Protein AF-0000000067830168 (afdb_homodimer)

Structure (mmCIF, N/CA/C/O backbone):
data_AF-0000000067830168-model_v1
#
loop_
_entity.id
_entity.type
_entity.pdbx_description
1 polymer 'Class I SAM-dependent methyltransferase'
#
loop_
_atom_site.group_PDB
_atom_site.id
_atom_site.type_symbol
_atom_site.label_atom_id
_atom_site.label_alt_id
_atom_site.label_comp_id
_atom_site.label_asym_id
_atom_site.label_entity_id
_atom_site.label_seq_id
_atom_site.pdbx_PDB_ins_code
_atom_site.Cartn_x
_atom_site.Cartn_y
_atom_site.Cartn_z
_atom_site.occupancy
_atom_site.B_iso_or_equiv
_atom_site.auth_seq_id
_atom_site.auth_comp_id
_atom_site.auth_asym_id
_atom_site.auth_atom_id
_atom_site.pdbx_PDB_model_num
ATOM 1 N N . MET A 1 1 ? 14.57 -50.406 -5.262 1 26.69 1 MET A N 1
ATOM 2 C CA . MET A 1 1 ? 15.641 -49.656 -5.922 1 26.69 1 MET A CA 1
ATOM 3 C C . MET A 1 1 ? 15.281 -48.188 -6.043 1 26.69 1 MET A C 1
ATOM 5 O O . MET A 1 1 ? 14.312 -47.812 -6.707 1 26.69 1 MET A O 1
ATOM 9 N N . ALA A 1 2 ? 15.453 -47.469 -4.977 1 34.81 2 ALA A N 1
ATOM 10 C CA . ALA A 1 2 ? 15.133 -46.062 -4.98 1 34.81 2 ALA A CA 1
ATOM 11 C C . ALA A 1 2 ? 15.82 -45.344 -6.141 1 34.81 2 ALA A C 1
ATOM 13 O O . ALA A 1 2 ? 17.031 -45.469 -6.332 1 34.81 2 ALA A O 1
ATOM 14 N N . ALA A 1 3 ? 15.094 -45.125 -7.27 1 37.44 3 ALA A N 1
ATOM 15 C CA . ALA A 1 3 ? 15.641 -44.469 -8.453 1 37.44 3 ALA A CA 1
ATOM 16 C C . ALA A 1 3 ? 16.562 -43.312 -8.07 1 37.44 3 ALA A C 1
ATOM 18 O O . ALA A 1 3 ? 16.156 -42.406 -7.324 1 37.44 3 ALA A O 1
ATOM 19 N N . THR A 1 4 ? 17.812 -43.5 -7.938 1 34.81 4 THR A N 1
ATOM 20 C CA . THR A 1 4 ? 18.875 -42.531 -7.742 1 34.81 4 THR A CA 1
ATOM 21 C C . THR A 1 4 ? 18.719 -41.375 -8.711 1 34.81 4 THR A C 1
ATOM 23 O O . THR A 1 4 ? 18.828 -41.531 -9.922 1 34.81 4 THR A O 1
ATOM 26 N N . ILE A 1 5 ? 17.719 -40.469 -8.578 1 41.56 5 ILE A N 1
ATOM 27 C CA . ILE A 1 5 ? 17.656 -39.25 -9.398 1 41.56 5 ILE A CA 1
ATOM 28 C C . ILE A 1 5 ? 19.031 -38.625 -9.477 1 41.56 5 ILE A C 1
ATOM 30 O O . ILE A 1 5 ? 19.688 -38.406 -8.453 1 41.56 5 ILE A O 1
ATOM 34 N N . GLU A 1 6 ? 19.797 -38.906 -10.555 1 44.28 6 GLU A N 1
ATOM 35 C CA . GLU A 1 6 ? 21.109 -38.281 -10.703 1 44.28 6 GLU A CA 1
ATOM 36 C C . GLU A 1 6 ? 21.078 -36.781 -10.336 1 44.28 6 GLU A C 1
ATOM 38 O O . GLU A 1 6 ? 20.141 -36.062 -10.711 1 44.28 6 GLU A O 1
ATOM 43 N N . PRO A 1 7 ? 21.781 -36.344 -9.461 1 47.38 7 PRO A N 1
ATOM 44 C CA . PRO A 1 7 ? 22.016 -34.969 -9.094 1 47.38 7 PRO A CA 1
ATOM 45 C C . PRO A 1 7 ? 22.25 -34.062 -10.305 1 47.38 7 PRO A C 1
ATOM 47 O O . PRO A 1 7 ? 22.938 -34.469 -11.25 1 47.38 7 PRO A O 1
ATOM 50 N N . GLY A 1 8 ? 21.422 -33.125 -10.5 1 52.28 8 GLY A N 1
ATOM 51 C CA . GLY A 1 8 ? 21.688 -32.094 -11.516 1 52.28 8 GLY A CA 1
ATOM 52 C C . GLY A 1 8 ? 20.953 -32.344 -12.82 1 52.28 8 GLY A C 1
ATOM 53 O O . GLY A 1 8 ? 21.281 -31.75 -13.844 1 52.28 8 GLY A O 1
ATOM 54 N N . GLN A 1 9 ? 20.156 -33.375 -12.914 1 58.62 9 GLN A N 1
ATOM 55 C CA . GLN A 1 9 ? 19.562 -33.688 -14.203 1 58.62 9 GLN A CA 1
ATOM 56 C C . GLN A 1 9 ? 18.719 -32.531 -14.734 1 58.62 9 GLN A C 1
ATOM 58 O O . GLN A 1 9 ? 17.812 -32.062 -14.055 1 58.62 9 GLN A O 1
ATOM 63 N N . THR A 1 10 ? 19.219 -31.922 -15.828 1 70.69 10 THR A N 1
ATOM 64 C CA . THR A 1 10 ? 18.516 -30.891 -16.562 1 70.69 10 THR A CA 1
ATOM 65 C C . THR A 1 10 ? 17.266 -31.469 -17.234 1 70.69 10 THR A C 1
ATOM 67 O O . THR A 1 10 ? 17.312 -32.562 -17.797 1 70.69 10 THR A O 1
ATOM 70 N N . ILE A 1 11 ? 16.172 -31.031 -16.875 1 78.62 11 ILE A N 1
ATOM 71 C CA . ILE A 1 11 ? 14.891 -31.453 -17.422 1 78.62 11 ILE A CA 1
ATOM 72 C C . ILE A 1 11 ? 14.734 -30.906 -18.844 1 78.62 11 ILE A C 1
ATOM 74 O O . ILE A 1 11 ? 14.383 -31.656 -19.766 1 78.62 11 ILE A O 1
ATOM 78 N N . ALA A 1 12 ? 14.977 -29.703 -18.875 1 73.12 12 ALA A N 1
ATOM 79 C CA . ALA A 1 12 ? 14.859 -28.953 -20.125 1 73.12 12 ALA A CA 1
ATOM 80 C C . ALA A 1 12 ? 15.922 -27.859 -20.188 1 73.12 12 ALA A C 1
ATOM 82 O O . ALA A 1 12 ? 16.609 -27.594 -19.203 1 73.12 12 ALA A O 1
ATOM 83 N N . GLY A 1 13 ? 16.219 -27.5 -21.391 1 80.94 13 GLY A N 1
ATOM 84 C CA . GLY A 1 13 ? 17.062 -26.328 -21.516 1 80.94 13 GLY A CA 1
ATOM 85 C C . GLY A 1 13 ? 16.5 -25.109 -20.797 1 80.94 13 GLY A C 1
ATOM 86 O O . GLY A 1 13 ? 15.336 -25.109 -20.391 1 80.94 13 GLY A O 1
ATOM 87 N N . GLU A 1 14 ? 17.297 -24.203 -20.5 1 90.38 14 GLU A N 1
ATOM 88 C CA . GLU A 1 14 ? 16.859 -22.953 -19.891 1 90.38 14 GLU A CA 1
ATOM 89 C C . GLU A 1 14 ? 15.797 -22.266 -20.734 1 90.38 14 GLU A C 1
ATOM 91 O O . GLU A 1 14 ? 15.789 -22.391 -21.969 1 90.38 14 GLU A O 1
ATOM 96 N N . HIS A 1 15 ? 14.812 -21.703 -20.047 1 94.69 15 HIS A N 1
ATOM 97 C CA . HIS A 1 15 ? 13.836 -20.875 -20.75 1 94.69 15 HIS A CA 1
ATOM 98 C C . HIS A 1 15 ? 14.492 -19.641 -21.375 1 94.69 15 HIS A C 1
ATOM 100 O O . HIS A 1 15 ? 15.195 -18.891 -20.688 1 94.69 15 HIS A O 1
ATOM 106 N N . GLN A 1 16 ? 14.266 -19.422 -22.641 1 93.19 16 GLN A N 1
ATOM 107 C CA . GLN A 1 16 ? 14.992 -18.391 -23.375 1 93.19 16 GLN A CA 1
ATOM 108 C C . GLN A 1 16 ? 14.086 -17.188 -23.672 1 93.19 16 GLN A C 1
ATOM 110 O O . GLN A 1 16 ? 14.508 -16.25 -24.359 1 93.19 16 GLN A O 1
ATOM 115 N N . GLY A 1 17 ? 12.883 -17.234 -23.234 1 97.31 17 GLY A N 1
ATOM 116 C CA . GLY A 1 17 ? 11.977 -16.125 -23.438 1 97.31 17 GLY A CA 1
ATOM 117 C C . GLY A 1 17 ? 12.312 -14.906 -22.594 1 97.31 17 GLY A C 1
ATOM 118 O O . GLY A 1 17 ? 13.336 -14.883 -21.906 1 97.31 17 GLY A O 1
ATOM 119 N N . GLU A 1 18 ? 11.484 -13.914 -22.766 1 98 18 GLU A N 1
ATOM 120 C CA . GLU A 1 18 ? 11.633 -12.695 -21.984 1 98 18 GLU A CA 1
ATOM 121 C C . GLU A 1 18 ? 11.5 -12.977 -20.484 1 98 18 GLU A C 1
ATOM 123 O O . GLU A 1 18 ? 10.812 -13.914 -20.094 1 98 18 GLU A O 1
ATOM 128 N N . TYR A 1 19 ? 12.18 -12.141 -19.703 1 98.31 19 TYR A N 1
ATOM 129 C CA . TYR A 1 19 ? 12.031 -12.211 -18.25 1 98.31 19 TYR A CA 1
ATOM 130 C C . TYR A 1 19 ? 10.57 -12.109 -17.844 1 98.31 19 TYR A C 1
ATOM 132 O O . TYR A 1 19 ? 9.82 -11.297 -18.391 1 98.31 19 TYR A O 1
ATOM 140 N N . TYR A 1 20 ? 10.117 -12.938 -16.922 1 98.44 20 TYR A N 1
ATOM 141 C CA . TYR A 1 20 ? 8.703 -13.047 -16.578 1 98.44 20 TYR A CA 1
ATOM 142 C C . TYR A 1 20 ? 8.148 -11.711 -16.109 1 98.44 20 TYR A C 1
ATOM 144 O O . TYR A 1 20 ? 6.992 -11.375 -16.375 1 98.44 20 TYR A O 1
ATOM 152 N N . GLY A 1 21 ? 8.969 -10.906 -15.406 1 98.5 21 GLY A N 1
ATOM 153 C CA . GLY A 1 21 ? 8.523 -9.594 -14.984 1 98.5 21 GLY A CA 1
ATOM 154 C C . GLY A 1 21 ? 8.18 -8.672 -16.141 1 98.5 21 GLY A C 1
ATOM 155 O O . GLY A 1 21 ? 7.207 -7.922 -16.078 1 98.5 21 GLY A O 1
ATOM 156 N N . THR A 1 22 ? 8.977 -8.758 -17.141 1 98.44 22 THR A N 1
ATOM 157 C CA . THR A 1 22 ? 8.734 -7.977 -18.359 1 98.44 22 THR A CA 1
ATOM 158 C C . THR A 1 22 ? 7.453 -8.43 -19.047 1 98.44 22 THR A C 1
ATOM 160 O O . THR A 1 22 ? 6.676 -7.609 -19.531 1 98.44 22 THR A O 1
ATOM 163 N N . VAL A 1 23 ? 7.27 -9.727 -19.062 1 98.56 23 VAL A N 1
ATOM 164 C CA . VAL A 1 23 ? 6.066 -10.289 -19.672 1 98.56 23 VAL A CA 1
ATOM 165 C C . VAL A 1 23 ? 4.828 -9.773 -18.938 1 98.56 23 VAL A C 1
ATOM 167 O O . VAL A 1 23 ? 3.875 -9.312 -19.562 1 98.56 23 VAL A O 1
ATOM 170 N N . LEU A 1 24 ? 4.863 -9.773 -17.672 1 98.75 24 LEU A N 1
ATOM 171 C CA . LEU A 1 24 ? 3.736 -9.32 -16.859 1 98.75 24 LEU A CA 1
ATOM 172 C C . LEU A 1 24 ? 3.488 -7.832 -17.062 1 98.75 24 LEU A C 1
ATOM 174 O O . LEU A 1 24 ? 2.34 -7.398 -17.188 1 98.75 24 LEU A O 1
ATOM 178 N N . ALA A 1 25 ? 4.547 -7.078 -17.062 1 98.62 25 ALA A N 1
ATOM 179 C CA . ALA A 1 25 ? 4.422 -5.637 -17.266 1 98.62 25 ALA A CA 1
ATOM 180 C C . ALA A 1 25 ? 3.781 -5.332 -18.609 1 98.62 25 ALA A C 1
ATOM 182 O O . ALA A 1 25 ? 2.889 -4.484 -18.703 1 98.62 25 ALA A O 1
ATOM 183 N N . ARG A 1 26 ? 4.184 -6.027 -19.609 1 97.88 26 ARG A N 1
ATOM 184 C CA . ARG A 1 26 ? 3.633 -5.824 -20.953 1 97.88 26 ARG A CA 1
ATOM 185 C C . ARG A 1 26 ? 2.164 -6.23 -21 1 97.88 26 ARG A C 1
ATOM 187 O O . ARG A 1 26 ? 1.343 -5.535 -21.609 1 97.88 26 ARG A O 1
ATOM 194 N N . LEU A 1 27 ? 1.865 -7.344 -20.438 1 97.75 27 LEU A N 1
ATOM 195 C CA . LEU A 1 27 ? 0.478 -7.793 -20.391 1 97.75 27 LEU A CA 1
ATOM 196 C C . LEU A 1 27 ? -0.412 -6.746 -19.734 1 97.75 27 LEU A C 1
ATOM 198 O O . LEU A 1 27 ? -1.503 -6.453 -20.219 1 97.75 27 LEU A O 1
ATOM 202 N N . SER A 1 28 ? 0.04 -6.176 -18.625 1 98.25 28 SER A N 1
ATOM 203 C CA . SER A 1 28 ? -0.755 -5.207 -17.875 1 98.25 28 SER A CA 1
ATOM 204 C C . SER A 1 28 ? -1.001 -3.941 -18.688 1 98.25 28 SER A C 1
ATOM 206 O O . SER A 1 28 ? -2.117 -3.418 -18.719 1 98.25 28 SER A O 1
ATOM 208 N N . ARG A 1 29 ? -0.02 -3.461 -19.391 1 97.12 29 ARG A N 1
ATOM 209 C CA . ARG A 1 29 ? -0.137 -2.254 -20.203 1 97.12 29 ARG A CA 1
ATOM 210 C C . ARG A 1 29 ? -1 -2.502 -21.422 1 97.12 29 ARG A C 1
ATOM 212 O O . ARG A 1 29 ? -1.895 -1.71 -21.734 1 97.12 29 ARG A O 1
ATOM 219 N N . ASN A 1 30 ? -0.694 -3.629 -22.109 1 96 30 ASN A N 1
ATOM 220 C CA . ASN A 1 30 ? -1.391 -3.939 -23.359 1 96 30 ASN A CA 1
ATOM 221 C C . ASN A 1 30 ? -2.891 -4.117 -23.125 1 96 30 ASN A C 1
ATOM 223 O O . ASN A 1 30 ? -3.699 -3.715 -23.969 1 96 30 ASN A O 1
ATOM 227 N N . ALA A 1 31 ? -3.25 -4.621 -22.031 1 96.31 31 ALA A N 1
ATOM 228 C CA . ALA A 1 31 ? -4.652 -4.953 -21.781 1 96.31 31 ALA A CA 1
ATOM 229 C C . ALA A 1 31 ? -5.359 -3.832 -21.016 1 96.31 31 ALA A C 1
ATOM 231 O O . ALA A 1 31 ? -6.555 -3.928 -20.734 1 96.31 31 ALA A O 1
ATOM 232 N N . ALA A 1 32 ? -4.645 -2.814 -20.625 1 95.75 32 ALA A N 1
ATOM 233 C CA . ALA A 1 32 ? -5.211 -1.719 -19.844 1 95.75 32 ALA A CA 1
ATOM 234 C C . ALA A 1 32 ? -5.906 -2.242 -18.594 1 95.75 32 ALA A C 1
ATOM 236 O O . ALA A 1 32 ? -7.082 -1.943 -18.359 1 95.75 32 ALA A O 1
ATOM 237 N N . VAL A 1 33 ? -5.152 -2.916 -17.812 1 97.75 33 VAL A N 1
ATOM 238 C CA . VAL A 1 33 ? -5.664 -3.605 -16.625 1 97.75 33 VAL A CA 1
ATOM 239 C C . VAL A 1 33 ? -6.219 -2.586 -15.633 1 97.75 33 VAL A C 1
ATOM 241 O O . VAL A 1 33 ? -5.586 -1.561 -15.375 1 97.75 33 VAL A O 1
ATOM 244 N N . GLN A 1 34 ? -7.395 -2.877 -15.125 1 96.81 34 GLN A N 1
ATOM 245 C CA . GLN A 1 34 ? -7.988 -2.029 -14.094 1 96.81 34 GLN A CA 1
ATOM 246 C C . GLN A 1 34 ? -7.691 -2.568 -12.695 1 96.81 34 GLN A C 1
ATOM 248 O O . GLN A 1 34 ? -7.273 -1.817 -11.812 1 96.81 34 GLN A O 1
ATOM 253 N N . ARG A 1 35 ? -7.867 -3.801 -12.539 1 96.94 35 ARG A N 1
ATOM 254 C CA . ARG A 1 35 ? -7.645 -4.438 -11.25 1 96.94 35 ARG A CA 1
ATOM 255 C C . ARG A 1 35 ? -6.68 -5.609 -11.367 1 96.94 35 ARG A C 1
ATOM 257 O O . ARG A 1 35 ? -6.875 -6.5 -12.203 1 96.94 35 ARG A O 1
ATOM 264 N N . TYR A 1 36 ? -5.625 -5.574 -10.625 1 98.19 36 TYR A N 1
ATOM 265 C CA . TYR A 1 36 ? -4.555 -6.562 -10.625 1 98.19 36 TYR A CA 1
ATOM 266 C C . TYR A 1 36 ? -4.391 -7.188 -9.242 1 98.19 36 TYR A C 1
ATOM 268 O O . TYR A 1 36 ? -4.402 -6.48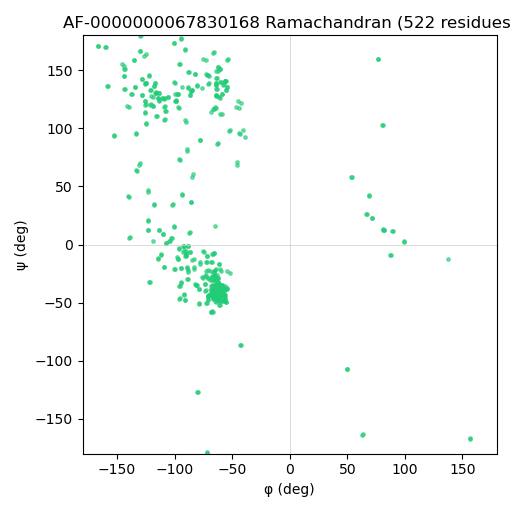4 -8.234 1 98.19 36 TYR A O 1
ATOM 276 N N . LEU A 1 37 ? -4.285 -8.523 -9.18 1 98.38 37 LEU A N 1
ATOM 277 C CA . LEU A 1 37 ? -4.031 -9.242 -7.934 1 98.38 37 LEU A CA 1
ATOM 278 C C . LEU A 1 37 ? -2.691 -9.969 -7.992 1 98.38 37 LEU A C 1
ATOM 280 O O . LEU A 1 37 ? -2.398 -10.664 -8.969 1 98.38 37 LEU A O 1
ATOM 284 N N . GLU A 1 38 ? -1.901 -9.773 -6.957 1 98.88 38 GLU A N 1
ATOM 285 C CA . GLU A 1 38 ? -0.651 -10.516 -6.828 1 98.88 38 GLU A CA 1
ATOM 286 C C . GLU A 1 38 ? -0.581 -11.25 -5.488 1 98.88 38 GLU A C 1
ATOM 288 O O . GLU A 1 38 ? -0.727 -10.641 -4.43 1 98.88 38 GLU A O 1
ATOM 293 N N . ILE A 1 39 ? -0.45 -12.555 -5.551 1 98.69 39 ILE A N 1
ATOM 294 C CA . ILE A 1 39 ? -0.183 -13.383 -4.375 1 98.69 39 ILE A CA 1
ATOM 295 C C . ILE A 1 39 ? 1.307 -13.711 -4.305 1 98.69 39 ILE A C 1
ATOM 297 O O . ILE A 1 39 ? 1.854 -14.344 -5.207 1 98.69 39 ILE A O 1
ATOM 301 N N . GLY A 1 40 ? 1.938 -13.375 -3.189 1 98.75 40 GLY A N 1
ATOM 302 C CA . GLY A 1 40 ? 3.389 -13.445 -3.119 1 98.75 40 GLY A CA 1
ATOM 303 C C . GLY A 1 40 ? 4.074 -12.242 -3.746 1 98.75 40 GLY A C 1
ATOM 304 O O . GLY A 1 40 ? 4.191 -12.156 -4.969 1 98.75 40 GLY A O 1
ATOM 305 N N . VAL A 1 41 ? 4.574 -11.297 -2.863 1 98.69 41 VAL A N 1
ATOM 306 C CA . VAL A 1 41 ? 5.055 -10.008 -3.357 1 98.69 41 VAL A CA 1
ATOM 307 C C . VAL A 1 41 ? 6.512 -9.812 -2.951 1 98.69 41 VAL A C 1
ATOM 309 O O . VAL A 1 41 ? 7.277 -9.156 -3.662 1 98.69 41 VAL A O 1
ATOM 312 N N . ALA A 1 42 ? 6.887 -10.336 -1.842 1 97.62 42 ALA A N 1
ATOM 313 C CA . ALA A 1 42 ? 8.234 -10.227 -1.295 1 97.62 42 ALA A CA 1
ATOM 314 C C . ALA A 1 42 ? 8.711 -8.773 -1.294 1 97.62 42 ALA A C 1
ATOM 316 O O . ALA A 1 42 ? 8.18 -7.941 -0.558 1 97.62 42 ALA A O 1
ATOM 317 N N . PHE A 1 43 ? 9.633 -8.367 -2.154 1 98.19 43 PHE A N 1
ATOM 318 C CA . PHE A 1 43 ? 10.281 -7.062 -2.133 1 98.19 43 PHE A CA 1
ATOM 319 C C . PHE A 1 43 ? 9.523 -6.074 -3.012 1 98.19 43 PHE A C 1
ATOM 321 O O . PHE A 1 43 ? 9.852 -4.883 -3.037 1 98.19 43 PHE A O 1
ATOM 328 N N . GLY A 1 44 ? 8.5 -6.445 -3.758 1 98.56 44 GLY A N 1
ATOM 329 C CA . GLY A 1 44 ? 7.648 -5.574 -4.551 1 98.56 44 GLY A CA 1
ATOM 330 C C . GLY A 1 44 ? 8.164 -5.352 -5.961 1 98.56 44 GLY A C 1
ATOM 331 O O . GLY A 1 44 ? 7.637 -4.512 -6.691 1 98.56 44 GLY A O 1
ATOM 332 N N . ASP A 1 45 ? 9.148 -6.113 -6.387 1 98.25 45 ASP A N 1
ATOM 333 C CA . ASP A 1 45 ? 9.797 -5.871 -7.672 1 98.25 45 ASP A CA 1
ATOM 334 C C . ASP A 1 45 ? 8.812 -6.062 -8.828 1 98.25 45 ASP A C 1
ATOM 336 O O . ASP A 1 45 ? 8.734 -5.227 -9.727 1 98.25 45 ASP A O 1
ATOM 340 N N . ILE A 1 46 ? 8.102 -7.18 -8.82 1 98.69 46 ILE A N 1
ATOM 341 C CA . ILE A 1 46 ? 7.168 -7.461 -9.906 1 98.69 46 ILE A CA 1
ATOM 342 C C . ILE A 1 46 ? 5.969 -6.52 -9.812 1 98.69 46 ILE A C 1
ATOM 344 O O . ILE A 1 46 ? 5.578 -5.902 -10.805 1 98.69 46 ILE A O 1
ATOM 348 N N . PHE A 1 47 ? 5.461 -6.344 -8.672 1 98.88 47 PHE A N 1
ATOM 349 C CA . PHE A 1 47 ? 4.281 -5.523 -8.414 1 98.88 47 PHE A CA 1
ATOM 350 C C . PHE A 1 47 ? 4.508 -4.09 -8.883 1 98.88 47 PHE A C 1
ATOM 352 O O . PHE A 1 47 ? 3.611 -3.471 -9.453 1 98.88 47 PHE A O 1
ATOM 359 N N . SER A 1 48 ? 5.672 -3.553 -8.617 1 98.75 48 SER A N 1
ATOM 360 C CA . SER A 1 48 ? 5.984 -2.164 -8.945 1 98.75 48 SER A CA 1
ATOM 361 C C . SER A 1 48 ? 6.004 -1.944 -10.453 1 98.75 48 SER A C 1
ATOM 363 O O . SER A 1 48 ? 5.809 -0.822 -10.93 1 98.75 48 SER A O 1
ATOM 365 N N . GLY A 1 49 ? 6.219 -3.008 -11.219 1 98.69 49 GLY A N 1
ATOM 366 C CA . GLY A 1 49 ? 6.297 -2.891 -12.664 1 98.69 49 GLY A CA 1
ATOM 367 C C . GLY A 1 49 ? 4.945 -2.98 -13.344 1 98.69 49 GLY A C 1
ATOM 368 O O . GLY A 1 49 ? 4.832 -2.742 -14.547 1 98.69 49 GLY A O 1
ATOM 369 N N . ILE A 1 50 ? 3.92 -3.266 -12.641 1 98.88 50 ILE A N 1
ATOM 370 C CA . ILE A 1 50 ? 2.586 -3.482 -13.188 1 98.88 50 ILE A CA 1
ATOM 371 C C . ILE A 1 50 ? 1.871 -2.145 -13.359 1 98.88 50 ILE A C 1
ATOM 373 O O . ILE A 1 50 ? 1.905 -1.3 -12.461 1 98.88 50 ILE A O 1
ATOM 377 N N . ALA A 1 51 ? 1.288 -1.95 -14.461 1 98.56 51 ALA A N 1
ATOM 378 C CA . ALA A 1 51 ? 0.412 -0.804 -14.688 1 98.56 51 ALA A CA 1
ATOM 379 C C . ALA A 1 51 ? -1.056 -1.198 -14.539 1 98.56 51 ALA A C 1
ATOM 381 O O . ALA A 1 51 ? -1.535 -2.1 -15.234 1 98.56 51 ALA A O 1
ATOM 382 N N . CYS A 1 52 ? -1.741 -0.537 -13.68 1 98.25 52 CYS A N 1
ATOM 383 C CA . CYS A 1 52 ? -3.166 -0.763 -13.469 1 98.25 52 CYS A CA 1
ATOM 384 C C . CYS A 1 52 ? -3.783 0.37 -12.656 1 98.25 52 CYS A C 1
ATOM 386 O O . CYS A 1 52 ? -3.072 1.25 -12.172 1 98.25 52 CYS A O 1
ATOM 388 N N . ARG A 1 53 ? -5.047 0.355 -12.578 1 96.69 53 ARG A N 1
ATOM 389 C CA . ARG A 1 53 ? -5.715 1.354 -11.75 1 96.69 53 ARG A CA 1
ATOM 390 C C . ARG A 1 53 ? -5.641 0.981 -10.273 1 96.69 53 ARG A C 1
ATOM 392 O O . ARG A 1 53 ? -5.254 1.802 -9.438 1 96.69 53 ARG A O 1
ATOM 399 N N . HIS A 1 54 ? -6.012 -0.229 -9.953 1 96.44 54 HIS A N 1
ATOM 400 C CA . HIS A 1 54 ? -6.012 -0.723 -8.578 1 96.44 54 HIS A CA 1
ATOM 401 C C . HIS A 1 54 ? -5.211 -2.018 -8.461 1 96.44 54 HIS A C 1
ATOM 403 O O . HIS A 1 54 ? -5.609 -3.049 -9.008 1 96.44 54 HIS A O 1
ATOM 409 N N . GLY A 1 55 ? -4.094 -1.929 -7.75 1 98.06 55 GLY A N 1
ATOM 410 C CA . GLY A 1 55 ? -3.299 -3.107 -7.453 1 98.06 55 GLY A CA 1
ATOM 411 C C . GLY A 1 55 ? -3.578 -3.688 -6.078 1 98.06 55 GLY A C 1
ATOM 412 O O . GLY A 1 55 ? -3.572 -2.965 -5.078 1 98.06 55 GLY A O 1
ATOM 413 N N . VAL A 1 56 ? -3.826 -4.965 -6.031 1 97.69 56 VAL A N 1
ATOM 414 C CA . VAL A 1 56 ? -4.059 -5.691 -4.789 1 97.69 56 VAL A CA 1
ATOM 415 C C . VAL A 1 56 ? -2.936 -6.703 -4.562 1 97.69 56 VAL A C 1
ATOM 417 O O . VAL A 1 56 ? -2.637 -7.516 -5.441 1 97.69 56 VAL A O 1
ATOM 420 N N . ALA A 1 57 ? -2.334 -6.602 -3.412 1 98.5 57 ALA A N 1
ATOM 421 C CA . ALA A 1 57 ? -1.207 -7.477 -3.1 1 98.5 57 ALA A CA 1
ATOM 422 C C . ALA A 1 57 ? -1.443 -8.234 -1.797 1 98.5 57 ALA A C 1
ATOM 424 O O . ALA A 1 57 ? -1.965 -7.672 -0.831 1 98.5 57 ALA A O 1
ATOM 425 N N . VAL A 1 58 ? -1.076 -9.477 -1.801 1 98.19 58 VAL A N 1
ATOM 426 C CA . VAL A 1 58 ? -1.206 -10.336 -0.632 1 98.19 58 VAL A CA 1
ATOM 427 C C . VAL A 1 58 ? 0.132 -11.008 -0.333 1 98.19 58 VAL A C 1
ATOM 429 O O . VAL A 1 58 ? 0.748 -11.602 -1.223 1 98.19 58 VAL A O 1
ATOM 432 N N . ASP A 1 59 ? 0.578 -10.914 0.848 1 98.75 59 ASP A N 1
ATOM 433 C CA . ASP A 1 59 ? 1.814 -11.531 1.319 1 98.75 59 ASP A CA 1
ATOM 434 C C . ASP A 1 59 ? 1.805 -11.688 2.838 1 98.75 59 ASP A C 1
ATOM 436 O O . ASP A 1 59 ? 1.374 -10.781 3.559 1 98.75 59 ASP A O 1
ATOM 440 N N . PRO A 1 60 ? 2.232 -12.836 3.359 1 98.06 60 PRO A N 1
ATOM 441 C CA . PRO A 1 60 ? 2.242 -12.984 4.816 1 98.06 60 PRO A CA 1
ATOM 442 C C . PRO A 1 60 ? 3.213 -12.023 5.5 1 98.06 60 PRO A C 1
ATOM 444 O O . PRO A 1 60 ? 3.037 -11.695 6.676 1 98.06 60 PRO A O 1
ATOM 447 N N . GLU A 1 61 ? 4.207 -11.625 4.816 1 98.06 61 GLU A N 1
ATOM 448 C CA . GLU A 1 61 ? 5.215 -10.711 5.344 1 98.06 61 GLU A CA 1
ATOM 449 C C . GLU A 1 61 ? 5.867 -9.898 4.227 1 98.06 61 GLU A C 1
ATOM 451 O O . GLU A 1 61 ? 6.918 -10.273 3.709 1 98.06 61 GLU A O 1
ATOM 456 N N . PHE A 1 62 ? 5.34 -8.727 3.975 1 98.69 62 PHE A N 1
ATOM 457 C CA . PHE A 1 62 ? 5.914 -7.859 2.953 1 98.69 62 PHE A CA 1
ATOM 458 C C . PHE A 1 62 ? 7.324 -7.43 3.336 1 98.69 62 PHE A C 1
ATOM 460 O O . PHE A 1 62 ? 7.59 -7.117 4.496 1 98.69 62 PHE A O 1
ATOM 467 N N . GLN A 1 63 ? 8.234 -7.426 2.436 1 98.5 63 GLN A N 1
ATOM 468 C CA . GLN A 1 63 ? 9.586 -6.898 2.572 1 98.5 63 GLN A CA 1
ATOM 469 C C . GLN A 1 63 ? 9.875 -5.832 1.517 1 98.5 63 GLN A C 1
ATOM 471 O O . GLN A 1 63 ? 10.93 -5.844 0.881 1 98.5 63 GLN A O 1
ATOM 476 N N . LEU A 1 64 ? 9.016 -4.961 1.314 1 98.69 64 LEU A N 1
ATOM 477 C CA . LEU A 1 64 ? 8.992 -4.004 0.213 1 98.69 64 LEU A CA 1
ATOM 478 C C . LEU A 1 64 ? 10.273 -3.18 0.18 1 98.69 64 LEU A C 1
ATOM 480 O O . LEU A 1 64 ? 10.734 -2.707 1.219 1 98.69 64 LEU A O 1
ATOM 484 N N . LYS A 1 65 ? 10.789 -2.979 -1.027 1 97.88 65 LYS A N 1
ATOM 485 C CA . LYS A 1 65 ? 11.992 -2.182 -1.268 1 97.88 65 LYS A CA 1
ATOM 486 C C . LYS A 1 65 ? 11.836 -1.314 -2.514 1 97.88 65 LYS A C 1
ATOM 488 O O . LYS A 1 65 ? 12.789 -0.664 -2.947 1 97.88 65 LYS A O 1
ATOM 493 N N . THR A 1 66 ? 10.656 -1.343 -3.062 1 98.19 66 THR A N 1
ATOM 494 C CA . THR A 1 66 ? 10.375 -0.633 -4.305 1 98.19 66 THR A CA 1
ATOM 495 C C . THR A 1 66 ? 9.117 0.219 -4.172 1 98.19 66 THR A C 1
ATOM 497 O O . THR A 1 66 ? 8.398 0.128 -3.174 1 98.19 66 THR A O 1
ATOM 500 N N . ASN A 1 67 ? 8.906 1.114 -5.133 1 98.75 67 ASN A N 1
ATOM 501 C CA . ASN A 1 67 ? 7.695 1.927 -5.152 1 98.75 67 ASN A CA 1
ATOM 502 C C . ASN A 1 67 ? 6.496 1.138 -5.676 1 98.75 67 ASN A C 1
ATOM 504 O O . ASN A 1 67 ? 6.148 1.239 -6.852 1 98.75 67 ASN A O 1
ATOM 508 N N . VAL A 1 68 ? 5.801 0.512 -4.855 1 98.75 68 VAL A N 1
ATOM 509 C CA . VAL A 1 68 ? 4.711 -0.384 -5.227 1 98.75 68 VAL A CA 1
ATOM 510 C C . VAL A 1 68 ? 3.521 0.43 -5.734 1 98.75 68 VAL A C 1
ATOM 512 O O . VAL A 1 68 ? 2.582 -0.123 -6.309 1 98.75 68 VAL A O 1
ATOM 515 N N . ALA A 1 69 ? 3.557 1.697 -5.578 1 98.75 69 ALA A N 1
ATOM 516 C CA . ALA A 1 69 ? 2.465 2.549 -6.047 1 98.75 69 ALA A CA 1
ATOM 517 C C . ALA A 1 69 ? 2.701 3 -7.484 1 98.75 69 ALA A C 1
ATOM 519 O O . ALA A 1 69 ? 1.809 3.568 -8.117 1 98.75 69 ALA A O 1
ATOM 520 N N . ALA A 1 70 ? 3.873 2.729 -8.008 1 98.5 70 ALA A N 1
ATOM 521 C CA . ALA A 1 70 ? 4.211 3.188 -9.352 1 98.5 70 ALA A CA 1
ATOM 522 C C . ALA A 1 70 ? 3.184 2.705 -10.375 1 98.5 70 ALA A C 1
ATOM 524 O O . ALA A 1 70 ? 2.777 1.541 -10.352 1 98.5 70 ALA A O 1
ATOM 525 N N . ASN A 1 71 ? 2.717 3.623 -11.25 1 98 71 ASN A N 1
ATOM 526 C CA . ASN A 1 71 ? 1.832 3.348 -12.375 1 98 71 ASN A CA 1
ATOM 527 C C . ASN A 1 71 ? 0.451 2.898 -11.906 1 98 71 ASN A C 1
ATOM 529 O O . ASN A 1 71 ? -0.239 2.16 -12.617 1 98 71 ASN A O 1
ATOM 533 N N . LYS A 1 72 ? 0.029 3.275 -10.734 1 98.19 72 LYS A N 1
ATOM 534 C CA . LYS A 1 72 ? -1.265 2.879 -10.188 1 98.19 72 LYS A CA 1
ATOM 535 C C . LYS A 1 72 ? -1.979 4.066 -9.555 1 98.19 72 LYS A C 1
ATOM 537 O O . LYS A 1 72 ? -1.338 5.027 -9.125 1 98.19 72 LYS A O 1
ATOM 542 N N . VAL A 1 73 ? -3.25 3.918 -9.445 1 96.19 73 VAL A N 1
ATOM 543 C CA . VAL A 1 73 ? -4.062 4.938 -8.797 1 96.19 73 VAL A CA 1
ATOM 544 C C . VAL A 1 73 ? -4.289 4.566 -7.332 1 96.19 73 VAL A C 1
ATOM 546 O O . VAL A 1 73 ? -4.309 5.438 -6.457 1 96.19 73 VAL A O 1
ATOM 549 N N . ARG A 1 74 ? -4.414 3.312 -7.145 1 96.12 74 ARG A N 1
ATOM 550 C CA . ARG A 1 74 ? -4.691 2.777 -5.816 1 96.12 74 ARG A CA 1
ATOM 551 C C . ARG A 1 74 ? -3.971 1.453 -5.598 1 96.12 74 ARG A C 1
ATOM 553 O O . ARG A 1 74 ? -3.836 0.652 -6.523 1 96.12 74 ARG A O 1
ATOM 560 N N . VAL A 1 75 ? -3.555 1.248 -4.391 1 97.81 75 VAL A N 1
ATOM 561 C CA . VAL A 1 75 ? -2.939 -0.018 -4.008 1 97.81 75 VAL A CA 1
ATOM 562 C C . VAL A 1 75 ? -3.525 -0.498 -2.684 1 97.81 75 VAL A C 1
ATOM 564 O O . VAL A 1 75 ? -3.719 0.297 -1.76 1 97.81 75 VAL A O 1
ATOM 567 N N . SER A 1 76 ? -3.85 -1.726 -2.582 1 96.56 76 SER A N 1
ATOM 568 C CA . SER A 1 76 ? -4.234 -2.385 -1.338 1 96.56 76 SER A CA 1
ATOM 569 C C . SER A 1 76 ? -3.275 -3.518 -0.992 1 96.56 76 SER A C 1
ATOM 571 O O . SER A 1 76 ? -3.117 -4.465 -1.768 1 96.56 76 SER A O 1
ATOM 573 N N . LEU A 1 77 ? -2.662 -3.389 0.099 1 98 77 LEU A N 1
ATOM 574 C CA . LEU A 1 77 ? -1.764 -4.426 0.595 1 98 77 LEU A CA 1
ATOM 575 C C . LEU A 1 77 ? -2.402 -5.191 1.748 1 98 77 LEU A C 1
ATOM 577 O O . LEU A 1 77 ? -2.85 -4.59 2.727 1 98 77 LEU A O 1
ATOM 581 N N . PHE A 1 78 ? -2.434 -6.453 1.641 1 97.06 78 PHE A N 1
ATOM 582 C CA . PHE A 1 78 ? -2.902 -7.336 2.701 1 97.06 78 PHE A CA 1
ATOM 583 C C . PHE A 1 78 ? -1.772 -8.227 3.205 1 97.06 78 PHE A C 1
ATOM 585 O O . PHE A 1 78 ? -1.311 -9.117 2.488 1 97.06 78 PHE A O 1
ATOM 592 N N . GLN A 1 79 ? -1.349 -7.949 4.434 1 97.94 79 GLN A N 1
ATOM 593 C CA . GLN A 1 79 ? -0.248 -8.711 5.016 1 97.94 79 GLN A CA 1
ATOM 594 C C . GLN A 1 79 ? -0.762 -9.953 5.746 1 97.94 79 GLN A C 1
ATOM 596 O O . GLN A 1 79 ? -0.877 -9.953 6.973 1 97.94 79 GLN A O 1
ATOM 601 N N . THR A 1 80 ? -1.036 -10.953 5.039 1 96.69 80 THR A N 1
ATOM 602 C CA . THR A 1 80 ? -1.65 -12.18 5.531 1 96.69 80 THR A CA 1
ATOM 603 C C . THR A 1 80 ? -1.393 -13.336 4.57 1 96.69 80 THR A C 1
ATOM 605 O O . THR A 1 80 ? -0.891 -13.133 3.465 1 96.69 80 THR A O 1
ATOM 608 N N . MET A 1 81 ? -1.716 -14.469 5.02 1 96.75 81 MET A N 1
ATOM 609 C CA . MET A 1 81 ? -1.688 -15.641 4.148 1 96.75 81 MET A CA 1
ATOM 610 C C . MET A 1 81 ? -2.826 -15.594 3.135 1 96.75 81 MET A C 1
ATOM 612 O O . MET A 1 81 ? -3.922 -15.117 3.447 1 96.75 81 MET A O 1
ATOM 616 N N . SER A 1 82 ? -2.504 -16.141 1.916 1 97.06 82 SER A N 1
ATOM 617 C CA . SER A 1 82 ? -3.516 -16.109 0.863 1 97.06 82 SER A CA 1
ATOM 618 C C . SER A 1 82 ? -4.781 -16.844 1.284 1 97.06 82 SER A C 1
ATOM 620 O O . SER A 1 82 ? -5.895 -16.406 0.986 1 97.06 82 SER A O 1
ATOM 622 N N . ASP A 1 83 ? -4.668 -17.953 2.012 1 96.31 83 ASP A N 1
ATOM 623 C CA . ASP A 1 83 ? -5.84 -18.688 2.49 1 96.31 83 ASP A CA 1
ATOM 624 C C . ASP A 1 83 ? -6.727 -17.781 3.354 1 96.31 83 ASP A C 1
ATOM 626 O O . ASP A 1 83 ? -7.953 -17.812 3.236 1 96.31 83 ASP A O 1
ATOM 630 N N . VAL A 1 84 ? -6.109 -17.062 4.211 1 94.12 84 VAL A N 1
ATOM 631 C CA . VAL A 1 84 ? -6.836 -16.156 5.098 1 94.12 84 VAL A CA 1
ATOM 632 C C . VAL A 1 84 ? -7.449 -15.016 4.281 1 94.12 84 VAL A C 1
ATOM 634 O O . VAL A 1 84 ? -8.609 -14.641 4.496 1 94.12 84 VAL A O 1
ATOM 637 N N . PHE A 1 85 ? -6.746 -14.547 3.369 1 94.88 85 PHE A N 1
ATOM 638 C CA . PHE A 1 85 ? -7.23 -13.5 2.48 1 94.88 85 PHE A CA 1
ATOM 639 C C . PHE A 1 85 ? -8.508 -13.93 1.772 1 94.88 85 PHE A C 1
ATOM 641 O O . PHE A 1 85 ? -9.508 -13.211 1.78 1 94.88 85 PHE A O 1
ATOM 648 N N . PHE A 1 86 ? -8.562 -15.055 1.208 1 94.81 86 PHE A N 1
ATOM 649 C CA . PHE A 1 86 ? -9.703 -15.516 0.426 1 94.81 86 PHE A CA 1
ATOM 650 C C . PHE A 1 86 ? -10.852 -15.93 1.338 1 94.81 86 PHE A C 1
ATOM 652 O O . PHE A 1 86 ? -12.023 -15.812 0.961 1 94.81 86 PHE A O 1
ATOM 659 N N . ALA A 1 87 ? -10.547 -16.344 2.492 1 90.38 87 ALA A N 1
ATOM 660 C CA . ALA A 1 87 ? -11.578 -16.828 3.404 1 90.38 87 ALA A CA 1
ATOM 661 C C . ALA A 1 87 ? -12.281 -15.672 4.105 1 90.38 87 ALA A C 1
ATOM 663 O O . ALA A 1 87 ? -13.484 -15.734 4.367 1 90.38 87 ALA A O 1
ATOM 664 N N . ASN A 1 88 ? -11.641 -14.688 4.387 1 75.25 88 ASN A N 1
ATOM 665 C CA . ASN A 1 88 ? -12.133 -13.742 5.375 1 75.25 88 ASN A CA 1
ATOM 666 C C . ASN A 1 88 ? -12.445 -12.383 4.75 1 75.25 88 ASN A C 1
ATOM 668 O O . ASN A 1 88 ? -13.062 -11.531 5.379 1 75.25 88 ASN A O 1
ATOM 672 N N . LEU A 1 89 ? -12.047 -12.305 3.697 1 65.56 89 LEU A N 1
ATOM 673 C CA . LEU A 1 89 ? -12.227 -10.93 3.225 1 65.56 89 LEU A CA 1
ATOM 674 C C . LEU A 1 89 ? -13.469 -10.828 2.34 1 65.56 89 LEU A C 1
ATOM 676 O O . LEU A 1 89 ? -13.805 -11.766 1.621 1 65.56 89 LEU A O 1
ATOM 680 N N . ASN A 1 90 ? -14.156 -9.852 2.801 1 67.94 90 ASN A N 1
ATOM 681 C CA . ASN A 1 90 ? -15.156 -9.406 1.84 1 67.94 90 ASN A CA 1
ATOM 682 C C . ASN A 1 90 ? -14.516 -8.875 0.561 1 67.94 90 ASN A C 1
ATOM 684 O O . ASN A 1 90 ? -14.242 -7.68 0.444 1 67.94 90 ASN A O 1
ATOM 688 N N . LEU A 1 91 ? -14.289 -9.695 -0.285 1 70.38 91 LEU A N 1
ATOM 689 C CA . LEU A 1 91 ? -13.477 -9.414 -1.464 1 70.38 91 LEU A CA 1
ATOM 690 C C . LEU A 1 91 ? -14.156 -8.367 -2.35 1 70.38 91 LEU A C 1
ATOM 692 O O . LEU A 1 91 ? -13.484 -7.535 -2.959 1 70.38 91 LEU A O 1
ATOM 696 N N . ARG A 1 92 ? -15.367 -8.469 -2.35 1 69 92 ARG A N 1
ATOM 697 C CA . ARG A 1 92 ? -16.094 -7.469 -3.123 1 69 92 ARG A CA 1
ATOM 698 C C . ARG A 1 92 ? -15.805 -6.066 -2.604 1 69 92 ARG A C 1
ATOM 700 O O . ARG A 1 92 ? -15.617 -5.133 -3.389 1 69 92 ARG A O 1
ATOM 707 N N . ARG A 1 93 ? -15.719 -6.055 -1.356 1 71.06 93 ARG A N 1
ATOM 708 C CA . ARG A 1 93 ? -15.492 -4.754 -0.733 1 71.06 93 ARG A CA 1
ATOM 709 C C . ARG A 1 93 ? -14.023 -4.348 -0.833 1 71.06 93 ARG A C 1
ATOM 711 O O . ARG A 1 93 ? -13.711 -3.199 -1.152 1 71.06 93 ARG A O 1
ATOM 718 N N . HIS A 1 94 ? -13.18 -5.23 -0.699 1 78.31 94 HIS A N 1
ATOM 719 C CA . HIS A 1 94 ? -11.773 -4.895 -0.547 1 78.31 94 HIS A CA 1
ATOM 720 C C . HIS A 1 94 ? -11.078 -4.797 -1.902 1 78.31 94 HIS A C 1
ATOM 722 O O . HIS A 1 94 ? -10.18 -3.979 -2.086 1 78.31 94 HIS A O 1
ATOM 728 N N . VAL A 1 95 ? -11.555 -5.508 -2.771 1 82.38 95 VAL A N 1
ATOM 729 C CA . VAL A 1 95 ? -11 -5.477 -4.121 1 82.38 95 VAL A CA 1
ATOM 730 C C . VAL A 1 95 ? -11.789 -4.492 -4.98 1 82.38 95 VAL A C 1
ATOM 732 O O . VAL A 1 95 ? -11.219 -3.803 -5.828 1 82.38 95 VAL A O 1
ATOM 735 N N . GLY A 1 96 ? -13.047 -4.406 -4.699 1 81.31 96 GLY A N 1
ATOM 736 C CA . GLY A 1 96 ? -13.891 -3.428 -5.371 1 81.31 96 GLY A CA 1
ATOM 737 C C . GLY A 1 96 ? -14.352 -3.883 -6.738 1 81.31 96 GLY A C 1
ATOM 738 O O . GLY A 1 96 ? -14.75 -3.064 -7.57 1 81.31 96 GLY A O 1
ATOM 739 N N . GLY A 1 97 ? -14.219 -5.129 -7.113 1 88.25 97 GLY A N 1
ATOM 740 C CA . GLY A 1 97 ? -14.641 -5.668 -8.398 1 88.25 97 GLY A CA 1
ATOM 741 C C . GLY A 1 97 ? -13.898 -6.926 -8.789 1 88.25 97 GLY A C 1
ATOM 742 O O . GLY A 1 97 ? -13.227 -7.543 -7.957 1 88.25 97 GLY A O 1
ATOM 743 N N . ARG A 1 98 ? -14.086 -7.258 -10.062 1 93.75 98 ARG A N 1
ATOM 744 C CA . ARG A 1 98 ? -13.477 -8.484 -10.547 1 93.75 98 ARG A CA 1
ATOM 745 C C . ARG A 1 98 ? -12.055 -8.234 -11.039 1 93.75 98 ARG A C 1
ATOM 747 O O . ARG A 1 98 ? -11.758 -7.168 -11.57 1 93.75 98 ARG A O 1
ATOM 754 N N . ILE A 1 99 ? -11.266 -9.164 -10.898 1 96.69 99 ILE A N 1
ATOM 755 C CA . ILE A 1 99 ? -9.859 -9.086 -11.258 1 96.69 99 ILE A CA 1
ATOM 756 C C . ILE A 1 99 ? -9.695 -9.289 -12.766 1 96.69 99 ILE A C 1
ATOM 758 O O . ILE A 1 99 ? -10.336 -10.164 -13.352 1 96.69 99 ILE A O 1
ATOM 762 N N . ASP A 1 100 ? -8.828 -8.438 -13.352 1 97.62 100 ASP A N 1
ATOM 763 C CA . ASP A 1 100 ? -8.516 -8.57 -14.773 1 97.62 100 ASP A CA 1
ATOM 764 C C . ASP A 1 100 ? -7.301 -9.469 -14.984 1 97.62 100 ASP A C 1
ATOM 766 O O . ASP A 1 100 ? -7.273 -10.281 -15.906 1 97.62 100 ASP A O 1
ATOM 770 N N . LEU A 1 101 ? -6.305 -9.273 -14.164 1 98.62 101 LEU A N 1
ATOM 771 C CA . LEU A 1 101 ? -5.02 -9.961 -14.242 1 98.62 101 LEU A CA 1
ATOM 772 C C . LEU A 1 101 ? -4.539 -10.367 -12.859 1 98.62 101 LEU A C 1
ATOM 774 O O . LEU A 1 101 ? -4.57 -9.57 -11.922 1 98.62 101 LEU A O 1
ATOM 778 N N . ALA A 1 102 ? -4.188 -11.602 -12.766 1 98.81 102 ALA A N 1
ATOM 779 C CA . ALA A 1 102 ? -3.652 -12.086 -11.492 1 98.81 102 ALA A CA 1
ATOM 780 C C . ALA A 1 102 ? -2.318 -12.805 -11.703 1 98.81 102 ALA A C 1
ATOM 782 O O . ALA A 1 102 ? -2.121 -13.477 -12.719 1 98.81 102 ALA A O 1
ATOM 783 N N . PHE A 1 103 ? -1.475 -12.586 -10.781 1 98.94 103 PHE A N 1
ATOM 784 C CA . PHE A 1 103 ? -0.189 -13.273 -10.727 1 98.94 103 PHE A CA 1
ATOM 785 C C . PHE A 1 103 ? -0.038 -14.055 -9.43 1 98.94 103 PHE A C 1
ATOM 787 O O . PHE A 1 103 ? -0.112 -13.477 -8.344 1 98.94 103 PHE A O 1
ATOM 794 N N . LEU A 1 104 ? 0.153 -15.328 -9.539 1 98.94 104 LEU A N 1
ATOM 795 C CA . LEU A 1 104 ? 0.236 -16.203 -8.375 1 98.94 104 LEU A CA 1
ATOM 796 C C . LEU A 1 104 ? 1.662 -16.703 -8.172 1 98.94 104 LEU A C 1
ATOM 798 O O . LEU A 1 104 ? 2.141 -17.547 -8.93 1 98.94 104 LEU A O 1
ATOM 802 N N . ASP A 1 105 ? 2.35 -16.203 -7.16 1 98.75 105 ASP A N 1
ATOM 803 C CA . ASP A 1 105 ? 3.727 -16.547 -6.816 1 98.75 105 ASP A CA 1
ATOM 804 C C . ASP A 1 105 ? 3.904 -16.672 -5.305 1 98.75 105 ASP A C 1
ATOM 806 O O . ASP A 1 105 ? 4.883 -16.156 -4.75 1 98.75 105 ASP A O 1
ATOM 810 N N . GLY A 1 106 ? 2.869 -17.312 -4.668 1 98 106 GLY A N 1
ATOM 811 C CA . GLY A 1 106 ? 2.93 -17.562 -3.234 1 98 106 GLY A CA 1
ATOM 812 C C . GLY A 1 106 ? 3.773 -18.766 -2.869 1 98 106 GLY A C 1
ATOM 813 O O . GLY A 1 106 ? 4.934 -18.859 -3.281 1 98 106 GLY A O 1
ATOM 814 N N . MET A 1 107 ? 3.186 -19.672 -2.1 1 96.69 107 MET A N 1
ATOM 815 C CA . MET A 1 107 ? 3.877 -20.891 -1.685 1 96.69 107 MET A CA 1
ATOM 816 C C . MET A 1 107 ? 4.066 -21.828 -2.865 1 96.69 107 MET A C 1
ATOM 818 O O . MET A 1 107 ? 3.148 -22.031 -3.664 1 96.69 107 MET A O 1
ATOM 822 N N . HIS A 1 108 ? 5.293 -22.422 -2.887 1 97.94 108 HIS A N 1
ATOM 823 C CA . HIS A 1 108 ? 5.652 -23.234 -4.043 1 97.94 108 HIS A CA 1
ATOM 824 C C . HIS A 1 108 ? 5.324 -24.703 -3.805 1 97.94 108 HIS A C 1
ATOM 826 O O . HIS A 1 108 ? 6.152 -25.578 -4.074 1 97.94 108 HIS A O 1
ATOM 832 N N . LEU A 1 109 ? 4.215 -24.938 -3.258 1 98.56 109 LEU A N 1
ATOM 833 C CA . LEU A 1 109 ? 3.607 -26.266 -3.158 1 98.56 109 LEU A CA 1
ATOM 834 C C . LEU A 1 109 ? 2.283 -26.312 -3.914 1 98.56 109 LEU A C 1
ATOM 836 O O . LEU A 1 109 ? 1.481 -25.375 -3.832 1 98.56 109 LEU A O 1
ATOM 840 N N . PHE A 1 110 ? 2.068 -27.391 -4.59 1 98.69 110 PHE A N 1
ATOM 841 C CA . PHE A 1 110 ? 0.986 -27.406 -5.566 1 98.69 110 PHE A CA 1
ATOM 842 C C . PHE A 1 110 ? -0.365 -27.266 -4.879 1 98.69 110 PHE A C 1
ATOM 844 O O . PHE A 1 110 ? -1.296 -26.688 -5.445 1 98.69 110 PHE A O 1
ATOM 851 N N . GLU A 1 111 ? -0.48 -27.766 -3.646 1 98.75 111 GLU A N 1
ATOM 852 C CA . GLU A 1 111 ? -1.767 -27.672 -2.965 1 98.75 111 GLU A CA 1
ATOM 853 C C . GLU A 1 111 ? -2.107 -26.203 -2.654 1 98.75 111 GLU A C 1
ATOM 855 O O . GLU A 1 111 ? -3.279 -25.828 -2.67 1 98.75 111 GLU A O 1
ATOM 860 N N . PHE A 1 112 ? -1.138 -25.391 -2.32 1 98.62 112 PHE A N 1
ATOM 861 C CA . PHE A 1 112 ? -1.355 -23.984 -2.066 1 98.62 112 PHE A CA 1
ATOM 862 C C . PHE A 1 112 ? -1.663 -23.234 -3.363 1 98.62 112 PHE A C 1
ATOM 864 O O . PHE A 1 112 ? -2.584 -22.422 -3.414 1 98.62 112 PHE A O 1
ATOM 871 N N . LEU A 1 113 ? -0.884 -23.547 -4.395 1 98.88 113 LEU A N 1
ATOM 872 C CA . LEU A 1 113 ? -1.123 -22.906 -5.68 1 98.88 113 LEU A CA 1
ATOM 873 C C . LEU A 1 113 ? -2.51 -23.25 -6.215 1 98.88 113 LEU A C 1
ATOM 875 O O . LEU A 1 113 ? -3.186 -22.391 -6.797 1 98.88 113 LEU A O 1
ATOM 879 N N . LEU A 1 114 ? -2.891 -24.5 -6.016 1 98.88 114 LEU A N 1
ATOM 880 C CA . LEU A 1 114 ? -4.211 -24.938 -6.453 1 98.88 114 LEU A CA 1
ATOM 881 C C . LEU A 1 114 ? -5.309 -24.125 -5.777 1 98.88 114 LEU A C 1
ATOM 883 O O . LEU A 1 114 ? -6.242 -23.656 -6.438 1 98.88 114 LEU A O 1
ATOM 887 N N . ARG A 1 115 ? -5.199 -23.906 -4.496 1 98.62 115 ARG A N 1
ATOM 888 C CA . ARG A 1 115 ? -6.18 -23.094 -3.777 1 98.62 115 ARG A CA 1
ATOM 889 C C . ARG A 1 115 ? -6.129 -21.641 -4.23 1 98.62 115 ARG A C 1
ATOM 891 O O . ARG A 1 115 ? -7.168 -21 -4.414 1 98.62 115 ARG A O 1
ATOM 898 N N . ASP A 1 116 ? -4.91 -21.141 -4.395 1 98.69 116 ASP A N 1
ATOM 899 C CA . ASP A 1 116 ? -4.777 -19.797 -4.91 1 98.69 116 ASP A CA 1
ATOM 900 C C . ASP A 1 116 ? -5.473 -19.641 -6.262 1 98.69 116 ASP A C 1
ATOM 902 O O . ASP A 1 116 ? -6.129 -18.641 -6.523 1 98.69 116 ASP A O 1
ATOM 906 N N . PHE A 1 117 ? -5.336 -20.672 -7.086 1 98.81 117 PHE A N 1
ATOM 907 C CA . PHE A 1 117 ? -5.887 -20.609 -8.438 1 98.81 117 PHE A CA 1
ATOM 908 C C . PHE A 1 117 ? -7.41 -20.562 -8.398 1 98.81 117 PHE A C 1
ATOM 910 O O . PHE A 1 117 ? -8.023 -19.625 -8.906 1 98.81 117 PHE A O 1
ATOM 917 N N . PHE A 1 118 ? -8.023 -21.578 -7.789 1 98.38 118 PHE A N 1
ATOM 918 C CA . PHE A 1 118 ? -9.477 -21.625 -7.918 1 98.38 118 PHE A CA 1
ATOM 919 C C . PHE A 1 118 ? -10.125 -20.5 -7.105 1 98.38 118 PHE A C 1
ATOM 921 O O . PHE A 1 118 ? -11.211 -20.031 -7.449 1 98.38 118 PHE A O 1
ATOM 928 N N . ASN A 1 119 ? -9.492 -20.031 -5.988 1 97.44 119 ASN A N 1
ATOM 929 C CA . ASN A 1 119 ? -10.023 -18.875 -5.27 1 97.44 119 ASN A CA 1
ATOM 930 C C . ASN A 1 119 ? -9.891 -17.594 -6.086 1 97.44 119 ASN A C 1
ATOM 932 O O . ASN A 1 119 ? -10.781 -16.734 -6.059 1 97.44 119 ASN A O 1
ATOM 936 N N . THR A 1 120 ? -8.773 -17.469 -6.793 1 98 120 THR A N 1
ATOM 937 C CA . THR A 1 120 ? -8.586 -16.312 -7.676 1 98 120 THR A CA 1
ATOM 938 C C . THR A 1 120 ? -9.586 -16.359 -8.836 1 98 120 THR A C 1
ATOM 940 O O . THR A 1 120 ? -10.219 -15.344 -9.148 1 98 120 THR A O 1
ATOM 943 N N . GLU A 1 121 ? -9.719 -17.516 -9.414 1 98.19 121 GLU A N 1
ATOM 944 C CA . GLU A 1 121 ? -10.672 -17.656 -10.516 1 98.19 121 GLU A CA 1
ATOM 945 C C . GLU A 1 121 ? -12.062 -17.188 -10.102 1 98.19 121 GLU A C 1
ATOM 947 O O . GLU A 1 121 ? -12.766 -16.547 -10.883 1 98.19 121 GLU A O 1
ATOM 952 N N . ALA A 1 122 ? -12.422 -17.469 -8.938 1 96.25 122 ALA A N 1
ATOM 953 C CA . ALA A 1 122 ? -13.758 -17.156 -8.438 1 96.25 122 ALA A CA 1
ATOM 954 C C . ALA A 1 122 ? -14.008 -15.656 -8.398 1 96.25 122 ALA A C 1
ATOM 956 O O . ALA A 1 122 ? -15.156 -15.211 -8.391 1 96.25 122 ALA A O 1
ATOM 957 N N . ILE A 1 123 ? -12.945 -14.875 -8.375 1 95.5 123 ILE A N 1
ATOM 958 C CA . ILE A 1 123 ? -13.133 -13.43 -8.289 1 95.5 123 ILE A CA 1
ATOM 959 C C . ILE A 1 123 ? -12.656 -12.773 -9.586 1 95.5 123 ILE A C 1
ATOM 961 O O . ILE A 1 123 ? -12.477 -11.555 -9.641 1 95.5 123 ILE A O 1
ATOM 965 N N . CYS A 1 124 ? -12.43 -13.562 -10.562 1 96.38 124 CYS A N 1
ATOM 966 C CA . CYS A 1 124 ? -12.094 -13.102 -11.898 1 96.38 124 CYS A CA 1
ATOM 967 C C . CYS A 1 124 ? -13.336 -13.016 -12.781 1 96.38 124 CYS A C 1
ATOM 969 O O . CYS A 1 124 ? -14.445 -13.281 -12.312 1 96.38 124 CYS A O 1
ATOM 971 N N . ARG A 1 125 ? -13.133 -12.547 -14.008 1 95.25 125 ARG A N 1
ATOM 972 C CA . ARG A 1 125 ? -14.094 -12.656 -15.094 1 95.25 125 ARG A CA 1
ATOM 973 C C . ARG A 1 125 ? -13.727 -13.797 -16.047 1 95.25 125 ARG A C 1
ATOM 975 O O . ARG A 1 125 ? -12.641 -14.359 -15.945 1 95.25 125 ARG A O 1
ATOM 982 N N . ARG A 1 126 ? -14.625 -14.039 -16.969 1 97.31 126 ARG A N 1
ATOM 983 C CA . ARG A 1 126 ? -14.375 -15.102 -17.938 1 97.31 126 ARG A CA 1
ATOM 984 C C . ARG A 1 126 ? -13.188 -14.742 -18.828 1 97.31 126 ARG A C 1
ATOM 986 O O . ARG A 1 126 ? -12.477 -15.633 -19.312 1 97.31 126 ARG A O 1
ATOM 993 N N . ASP A 1 127 ? -12.992 -13.445 -18.969 1 96.62 127 ASP A N 1
ATOM 994 C CA . ASP A 1 127 ? -11.945 -13.016 -19.906 1 96.62 127 ASP A CA 1
ATOM 995 C C . ASP A 1 127 ? -10.688 -12.578 -19.156 1 96.62 127 ASP A C 1
ATOM 997 O O . ASP A 1 127 ? -9.75 -12.062 -19.75 1 96.62 127 ASP A O 1
ATOM 1001 N N . SER A 1 128 ? -10.648 -12.75 -17.828 1 97.88 128 SER A N 1
ATOM 1002 C CA . SER A 1 128 ? -9.461 -12.43 -17.047 1 97.88 128 SER A CA 1
ATOM 1003 C C . SER A 1 128 ? -8.305 -13.359 -17.391 1 97.88 128 SER A C 1
ATOM 1005 O O . SER A 1 128 ? -8.492 -14.359 -18.078 1 97.88 128 SER A O 1
ATOM 1007 N N . ILE A 1 129 ? -7.102 -12.945 -16.969 1 98.69 129 ILE A N 1
ATOM 1008 C CA . ILE A 1 129 ? -5.887 -13.727 -17.156 1 98.69 129 ILE A CA 1
ATOM 1009 C C . ILE A 1 129 ? -5.281 -14.078 -15.805 1 98.69 129 ILE A C 1
ATOM 1011 O O . ILE A 1 129 ? -5.109 -13.203 -14.945 1 98.69 129 ILE A O 1
ATOM 1015 N N . ILE A 1 130 ? -5.031 -15.312 -15.594 1 98.88 130 ILE A N 1
ATOM 1016 C CA . ILE A 1 130 ? -4.27 -15.75 -14.422 1 98.88 130 ILE A CA 1
ATOM 1017 C C . ILE A 1 130 ? -2.904 -16.266 -14.859 1 98.88 130 ILE A C 1
ATOM 1019 O O . ILE A 1 130 ? -2.814 -17.141 -15.727 1 98.88 130 ILE A O 1
ATOM 1023 N N . VAL A 1 131 ? -1.841 -15.719 -14.273 1 98.94 131 VAL A N 1
ATOM 1024 C CA . VAL A 1 131 ? -0.468 -16.125 -14.555 1 98.94 131 VAL A CA 1
ATOM 1025 C C . VAL A 1 131 ? 0.14 -16.781 -13.32 1 98.94 131 VAL A C 1
ATOM 1027 O O . VAL A 1 131 ? 0.078 -16.234 -12.219 1 98.94 131 VAL A O 1
ATOM 1030 N N . MET A 1 132 ? 0.722 -17.922 -13.492 1 98.94 132 MET A N 1
ATOM 1031 C CA . MET A 1 132 ? 1.328 -18.656 -12.383 1 98.94 132 MET A CA 1
ATOM 1032 C C . MET A 1 132 ? 2.828 -18.828 -12.602 1 98.94 132 MET A C 1
ATOM 1034 O O . MET A 1 132 ? 3.268 -19.172 -13.703 1 98.94 132 MET A O 1
ATOM 1038 N N . HIS A 1 133 ? 3.572 -18.609 -11.555 1 98.25 133 HIS A N 1
ATOM 1039 C CA . HIS A 1 133 ? 5.027 -18.594 -11.617 1 98.25 133 HIS A CA 1
ATOM 1040 C C . HIS A 1 133 ? 5.617 -19.938 -11.234 1 98.25 133 HIS A C 1
ATOM 1042 O O . HIS A 1 133 ? 4.941 -20.766 -10.617 1 98.25 133 HIS A O 1
ATOM 1048 N N . ASP A 1 134 ? 6.82 -20.266 -11.695 1 97.38 134 ASP A N 1
ATOM 1049 C CA . ASP A 1 134 ? 7.707 -21.328 -11.258 1 97.38 134 ASP A CA 1
ATOM 1050 C C . ASP A 1 134 ? 7.172 -22.703 -11.672 1 97.38 134 ASP A C 1
ATOM 1052 O O . ASP A 1 134 ? 7.598 -23.734 -11.141 1 97.38 134 ASP A O 1
ATOM 1056 N N . CYS A 1 135 ? 6.348 -22.75 -12.672 1 97.62 135 CYS A N 1
ATOM 1057 C CA . CYS A 1 135 ? 5.621 -23.969 -12.984 1 97.62 135 CYS A CA 1
ATOM 1058 C C . CYS A 1 135 ? 6.387 -24.812 -13.992 1 97.62 135 CYS A C 1
ATOM 1060 O O . CYS A 1 135 ? 5.941 -25.906 -14.359 1 97.62 135 CYS A O 1
ATOM 1062 N N . LEU A 1 136 ? 7.543 -24.328 -14.453 1 97.88 136 LEU A N 1
ATOM 1063 C CA . LEU A 1 136 ? 8.312 -25.047 -15.461 1 97.88 136 LEU A CA 1
ATOM 1064 C C . LEU A 1 136 ? 9.773 -25.172 -15.047 1 97.88 136 LEU A C 1
ATOM 1066 O O . LEU A 1 136 ? 10.664 -24.625 -15.703 1 97.88 136 LEU A O 1
ATOM 1070 N N . PRO A 1 137 ? 10.016 -25.953 -14.023 1 97.19 137 PRO A N 1
ATOM 1071 C CA . PRO A 1 137 ? 11.398 -26.109 -13.57 1 97.19 137 PRO A CA 1
ATOM 1072 C C . PRO A 1 137 ? 12.305 -26.734 -14.641 1 97.19 137 PRO A C 1
ATOM 1074 O O . PRO A 1 137 ? 11.844 -27.547 -15.445 1 97.19 137 PRO A O 1
ATOM 1077 N N . VAL A 1 138 ? 13.625 -26.375 -14.539 1 94.88 138 VAL A N 1
ATOM 1078 C CA . VAL A 1 138 ? 14.547 -26.812 -15.586 1 94.88 138 VAL A CA 1
ATOM 1079 C C . VAL A 1 138 ? 15.523 -27.844 -15.016 1 94.88 138 VAL A C 1
ATOM 1081 O O . VAL A 1 138 ? 16.297 -28.453 -15.758 1 94.88 138 VAL A O 1
ATOM 1084 N N . ALA A 1 139 ? 15.461 -28 -13.711 1 94 139 ALA A N 1
ATOM 1085 C CA . ALA A 1 139 ? 16.297 -29 -13.047 1 94 139 ALA A CA 1
ATOM 1086 C C . ALA A 1 139 ? 15.547 -29.641 -11.883 1 94 139 ALA A C 1
ATOM 1088 O O . ALA A 1 139 ? 14.742 -29 -11.211 1 94 139 ALA A O 1
ATOM 1089 N N . ALA A 1 140 ? 15.875 -30.844 -11.602 1 93.62 140 ALA A N 1
ATOM 1090 C CA . ALA A 1 140 ? 15.148 -31.625 -10.602 1 93.62 140 ALA A CA 1
ATOM 1091 C C . ALA A 1 140 ? 15.312 -31.031 -9.211 1 93.62 140 ALA A C 1
ATOM 1093 O O . ALA A 1 140 ? 14.359 -30.984 -8.43 1 93.62 140 ALA A O 1
ATOM 1094 N N . PRO A 1 141 ? 16.531 -30.547 -8.805 1 94.75 141 PRO A N 1
ATOM 1095 C CA . PRO A 1 141 ? 16.703 -30.078 -7.43 1 94.75 141 PRO A CA 1
ATOM 1096 C C . PRO A 1 141 ? 15.781 -28.922 -7.074 1 94.75 141 PRO A C 1
ATOM 1098 O O . PRO A 1 141 ? 15.242 -28.875 -5.965 1 94.75 141 PRO A O 1
ATOM 1101 N N . MET A 1 142 ? 15.508 -28.062 -7.984 1 96.94 142 MET A N 1
ATOM 1102 C CA . MET A 1 142 ? 14.719 -26.859 -7.672 1 96.94 142 MET A CA 1
ATOM 1103 C C . MET A 1 142 ? 13.258 -27.219 -7.445 1 96.94 142 MET A C 1
ATOM 1105 O O . MET A 1 142 ? 12.5 -26.422 -6.891 1 96.94 142 MET A O 1
ATOM 1109 N N . ALA A 1 143 ? 12.883 -28.453 -7.875 1 97.5 143 ALA A N 1
ATOM 1110 C CA . ALA A 1 143 ? 11.484 -28.875 -7.777 1 97.5 143 ALA A CA 1
ATOM 1111 C C . ALA A 1 143 ? 11.203 -29.531 -6.43 1 97.5 143 ALA A C 1
ATOM 1113 O O . ALA A 1 143 ? 10.055 -29.859 -6.125 1 97.5 143 ALA A O 1
ATOM 1114 N N . ASP A 1 144 ? 12.258 -29.641 -5.598 1 97.25 144 ASP A N 1
ATOM 1115 C CA . ASP A 1 144 ? 12.047 -30.25 -4.285 1 97.25 144 ASP A CA 1
ATOM 1116 C C . ASP A 1 144 ? 11.016 -29.469 -3.477 1 97.25 144 ASP A C 1
ATOM 1118 O O . ASP A 1 144 ? 11.016 -28.234 -3.496 1 97.25 144 ASP A O 1
ATOM 1122 N N . ARG A 1 145 ? 10.188 -30.25 -2.785 1 97.75 145 ARG A N 1
ATOM 1123 C CA . ARG A 1 145 ? 9.164 -29.594 -1.976 1 97.75 145 ARG A CA 1
ATOM 1124 C C . ARG A 1 145 ? 9.789 -28.828 -0.817 1 97.75 145 ARG A C 1
ATOM 1126 O O . ARG A 1 145 ? 9.219 -27.844 -0.338 1 97.75 145 ARG A O 1
ATOM 1133 N N . ASP A 1 146 ? 10.891 -29.25 -0.379 1 97.31 146 ASP A N 1
ATOM 1134 C CA . ASP A 1 146 ? 11.617 -28.609 0.717 1 97.31 146 ASP A CA 1
ATOM 1135 C C . ASP A 1 146 ? 12.703 -27.672 0.189 1 97.31 146 ASP A C 1
ATOM 1137 O O . ASP A 1 146 ? 13.688 -28.125 -0.394 1 97.31 146 ASP A O 1
ATOM 1141 N N . PRO A 1 147 ? 12.57 -26.422 0.502 1 96.5 147 PRO A N 1
ATOM 1142 C CA . PRO A 1 147 ? 13.562 -25.484 -0.016 1 96.5 147 PRO A CA 1
ATOM 1143 C C . PRO A 1 147 ? 14.977 -25.766 0.491 1 96.5 147 PRO A C 1
ATOM 1145 O O . PRO A 1 147 ? 15.953 -25.516 -0.214 1 96.5 147 PRO A O 1
ATOM 1148 N N . MET A 1 148 ? 15.086 -26.25 1.647 1 96.19 148 MET A N 1
ATOM 1149 C CA . MET A 1 148 ? 16.406 -26.594 2.168 1 96.19 148 MET A CA 1
ATOM 1150 C C . MET A 1 148 ? 17.031 -27.734 1.357 1 96.19 148 MET A C 1
ATOM 1152 O O . MET A 1 148 ? 18.203 -27.672 1.012 1 96.19 148 MET A O 1
ATOM 1156 N N . GLN A 1 149 ? 16.188 -28.734 1.066 1 95.94 149 GLN A N 1
ATOM 1157 C CA . GLN A 1 149 ? 16.672 -29.844 0.253 1 95.94 149 GLN A CA 1
ATOM 1158 C C . GLN A 1 149 ? 17 -29.375 -1.167 1 95.94 149 GLN A C 1
ATOM 1160 O O . GLN A 1 149 ? 17.969 -29.844 -1.768 1 95.94 149 GLN A O 1
ATOM 1165 N N . ALA A 1 150 ? 16.203 -28.484 -1.695 1 96.06 150 ALA A N 1
ATOM 1166 C CA . ALA A 1 150 ? 16.5 -27.906 -3.004 1 96.06 150 ALA A CA 1
ATOM 1167 C C . ALA A 1 150 ? 17.875 -27.25 -3.006 1 96.06 150 ALA A C 1
ATOM 1169 O O . ALA A 1 150 ? 18.641 -27.406 -3.957 1 96.06 150 ALA A O 1
ATOM 1170 N N . GLY A 1 151 ? 18.156 -26.547 -1.968 1 94.94 151 GLY A N 1
ATOM 1171 C CA . GLY A 1 151 ? 19.453 -25.891 -1.831 1 94.94 151 GLY A CA 1
ATOM 1172 C C . GLY A 1 151 ? 20.609 -26.875 -1.764 1 94.94 151 GLY A C 1
ATOM 1173 O O . GLY A 1 151 ? 21.625 -26.688 -2.434 1 94.94 151 GLY A O 1
ATOM 1174 N N . ILE A 1 152 ? 20.422 -27.828 -1.005 1 95.25 152 ILE A N 1
ATOM 1175 C CA . ILE A 1 152 ? 21.453 -28.844 -0.822 1 95.25 152 ILE A CA 1
ATOM 1176 C C . ILE A 1 152 ? 21.703 -29.562 -2.143 1 95.25 152 ILE A C 1
ATOM 1178 O O . ILE A 1 152 ? 22.859 -29.688 -2.582 1 95.25 152 ILE A O 1
ATOM 1182 N N . ARG A 1 153 ? 20.656 -29.953 -2.822 1 93.62 153 ARG A N 1
ATOM 1183 C CA . ARG A 1 153 ? 20.75 -30.734 -4.051 1 93.62 153 ARG A CA 1
ATOM 1184 C C . ARG A 1 153 ? 21.25 -29.875 -5.207 1 93.62 153 ARG A C 1
ATOM 1186 O O . ARG A 1 153 ? 21.859 -30.391 -6.148 1 93.62 153 ARG A O 1
ATOM 1193 N N . GLY A 1 154 ? 21.016 -28.656 -5.105 1 93.44 154 GLY A N 1
ATOM 1194 C CA . GLY A 1 154 ? 21.375 -27.75 -6.188 1 93.44 154 GLY A CA 1
ATOM 1195 C C . GLY A 1 154 ? 22.781 -27.188 -6.043 1 93.44 154 GLY A C 1
ATOM 1196 O O . GLY A 1 154 ? 23.266 -26.5 -6.941 1 93.44 154 GLY A O 1
ATOM 1197 N N . ARG A 1 155 ? 23.406 -27.453 -4.938 1 93.62 155 ARG A N 1
ATOM 1198 C CA . ARG A 1 155 ? 24.719 -26.875 -4.672 1 93.62 155 ARG A CA 1
ATOM 1199 C C . ARG A 1 155 ? 25.719 -27.266 -5.762 1 93.62 155 ARG A C 1
ATOM 1201 O O . ARG A 1 155 ? 25.812 -28.422 -6.148 1 93.62 155 ARG A O 1
ATOM 1208 N N . GLY A 1 156 ? 26.422 -26.266 -6.305 1 91.25 156 GLY A N 1
ATOM 1209 C CA . GLY A 1 156 ? 27.453 -26.531 -7.297 1 91.25 156 GLY A CA 1
ATOM 1210 C C . GLY A 1 156 ? 26.906 -26.578 -8.711 1 91.25 156 GLY A C 1
ATOM 1211 O O . GLY A 1 156 ? 27.672 -26.703 -9.672 1 91.25 156 GLY A O 1
ATOM 1212 N N . THR A 1 157 ? 25.594 -26.562 -8.844 1 89.19 157 THR A N 1
ATOM 1213 C CA . THR A 1 157 ? 25 -26.531 -10.172 1 89.19 157 THR A CA 1
ATOM 1214 C C . THR A 1 157 ? 24.766 -25.094 -10.633 1 89.19 157 THR A C 1
ATOM 1216 O O . THR A 1 157 ? 24.859 -24.156 -9.828 1 89.19 157 THR A O 1
ATOM 1219 N N . PRO A 1 158 ? 24.453 -24.891 -11.922 1 88.94 158 PRO A N 1
ATOM 1220 C CA . PRO A 1 158 ? 24.141 -23.547 -12.414 1 88.94 158 PRO A CA 1
ATOM 1221 C C . PRO A 1 158 ? 22.859 -22.969 -11.82 1 88.94 158 PRO A C 1
ATOM 1223 O O . PRO A 1 158 ? 22.594 -21.766 -11.961 1 88.94 158 PRO A O 1
ATOM 1226 N N . PHE A 1 159 ? 22.156 -23.766 -11.094 1 91.25 159 PHE A N 1
ATOM 1227 C CA . PHE A 1 159 ? 20.859 -23.344 -10.578 1 91.25 159 PHE A CA 1
ATOM 1228 C C . PHE A 1 159 ? 20.875 -23.328 -9.055 1 91.25 159 PHE A C 1
ATOM 1230 O O . PHE A 1 159 ? 19.844 -23.562 -8.422 1 91.25 159 PHE A O 1
ATOM 1237 N N . GLU A 1 160 ? 22.016 -23 -8.539 1 91.88 160 GLU A N 1
ATOM 1238 C CA . GLU A 1 160 ? 22.156 -22.922 -7.09 1 91.88 160 GLU A CA 1
ATOM 1239 C C . GLU A 1 160 ? 21.219 -21.875 -6.492 1 91.88 160 GLU A C 1
ATOM 1241 O O . GLU A 1 160 ? 21.109 -20.781 -7.02 1 91.88 160 GLU A O 1
ATOM 1246 N N . ASN A 1 161 ? 20.344 -22.281 -5.445 1 89.62 161 ASN A N 1
ATOM 1247 C CA . ASN A 1 161 ? 19.453 -21.453 -4.645 1 89.62 161 ASN A CA 1
ATOM 1248 C C . ASN A 1 161 ? 18.141 -21.172 -5.375 1 89.62 161 ASN A C 1
ATOM 1250 O O . ASN A 1 161 ? 17.375 -20.297 -4.965 1 89.62 161 ASN A O 1
ATOM 1254 N N . TRP A 1 162 ? 17.969 -21.938 -6.449 1 94.31 162 TRP A N 1
ATOM 1255 C CA . TRP A 1 162 ? 16.672 -21.844 -7.125 1 94.31 162 TRP A CA 1
ATOM 1256 C C . TRP A 1 162 ? 15.68 -22.828 -6.527 1 94.31 162 TRP A C 1
ATOM 1258 O O . TRP A 1 162 ? 16.016 -23.984 -6.242 1 94.31 162 TRP A O 1
ATOM 1268 N N . TRP A 1 163 ? 14.484 -22.328 -6.293 1 97.44 163 TRP A N 1
ATOM 1269 C CA . TRP A 1 163 ? 13.461 -23.203 -5.727 1 97.44 163 TRP A CA 1
ATOM 1270 C C . TRP A 1 163 ? 12.102 -22.953 -6.363 1 97.44 163 TRP A C 1
ATOM 1272 O O . TRP A 1 163 ? 11.578 -21.828 -6.285 1 97.44 163 TRP A O 1
ATOM 1282 N N . THR A 1 164 ? 11.516 -23.938 -7.02 1 97.94 164 THR A N 1
ATOM 1283 C CA . THR A 1 164 ? 10.18 -23.828 -7.613 1 97.94 164 THR A CA 1
ATOM 1284 C C . THR A 1 164 ? 9.18 -24.672 -6.828 1 97.94 164 THR A C 1
ATOM 1286 O O . THR A 1 164 ? 7.965 -24.484 -6.961 1 97.94 164 THR A O 1
ATOM 1289 N N . GLY A 1 165 ? 9.711 -25.594 -6.082 1 98.31 165 GLY A N 1
ATOM 1290 C CA . GLY A 1 165 ? 8.781 -26.562 -5.512 1 98.31 165 GLY A CA 1
ATOM 1291 C C . GLY A 1 165 ? 8.062 -27.391 -6.559 1 98.31 165 GLY A C 1
ATOM 1292 O O . GLY A 1 165 ? 8.539 -27.516 -7.691 1 98.31 165 GLY A O 1
ATOM 1293 N N . ASP A 1 166 ? 6.973 -28.062 -6.184 1 98.62 166 ASP A N 1
ATOM 1294 C CA . ASP A 1 166 ? 6.328 -28.984 -7.105 1 98.62 166 ASP A CA 1
ATOM 1295 C C . ASP A 1 166 ? 5.082 -28.359 -7.73 1 98.62 166 ASP A C 1
ATOM 1297 O O . ASP A 1 166 ? 4.109 -29.062 -8.016 1 98.62 166 ASP A O 1
ATOM 1301 N N . VAL A 1 167 ? 5.145 -27.047 -7.965 1 98.75 167 VAL A N 1
ATOM 1302 C CA . VAL A 1 167 ? 3.975 -26.359 -8.492 1 98.75 167 VAL A CA 1
ATOM 1303 C C . VAL A 1 167 ? 3.811 -26.672 -9.977 1 98.75 167 VAL A C 1
ATOM 1305 O O . VAL A 1 167 ? 2.764 -26.391 -10.57 1 98.75 167 VAL A O 1
ATOM 1308 N N . TRP A 1 168 ? 4.746 -27.375 -10.57 1 98.44 168 TRP A N 1
ATOM 1309 C CA . TRP A 1 168 ? 4.578 -27.859 -11.945 1 98.44 168 TRP A CA 1
ATOM 1310 C C . TRP A 1 168 ? 3.363 -28.766 -12.055 1 98.44 168 TRP A C 1
ATOM 1312 O O . TRP A 1 168 ? 2.764 -28.891 -13.125 1 98.44 168 TRP A O 1
ATOM 1322 N N . LYS A 1 169 ? 2.936 -29.344 -11.008 1 98.81 169 LYS A N 1
ATOM 1323 C CA . LYS A 1 169 ? 1.819 -30.281 -10.984 1 98.81 169 LYS A CA 1
ATOM 1324 C C . LYS A 1 169 ? 0.502 -29.578 -11.305 1 98.81 169 LYS A C 1
ATOM 1326 O O . LYS A 1 169 ? -0.489 -30.234 -11.641 1 98.81 169 LYS A O 1
ATOM 1331 N N . ILE A 1 170 ? 0.483 -28.266 -11.25 1 98.88 170 ILE A N 1
ATOM 1332 C CA . ILE A 1 170 ? -0.724 -27.516 -11.57 1 98.88 170 ILE A CA 1
ATOM 1333 C C . ILE A 1 170 ? -1.122 -27.766 -13.023 1 98.88 170 ILE A C 1
ATOM 1335 O O . ILE A 1 170 ? -2.309 -2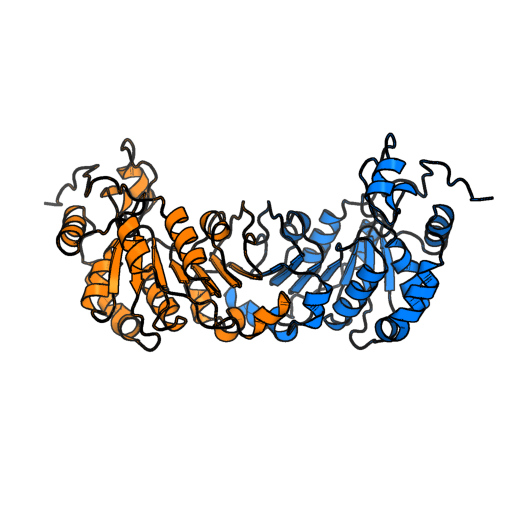7.75 -13.359 1 98.88 170 ILE A O 1
ATOM 1339 N N . VAL A 1 171 ? -0.125 -28.062 -13.883 1 98.75 171 VAL A N 1
ATOM 1340 C CA . VAL A 1 171 ? -0.374 -28.219 -15.312 1 98.75 171 VAL A CA 1
ATOM 1341 C C . VAL A 1 171 ? -1.205 -29.484 -15.555 1 98.75 171 VAL A C 1
ATOM 1343 O O . VAL A 1 171 ? -2.328 -29.406 -16.062 1 98.75 171 VAL A O 1
ATOM 1346 N N . PRO A 1 172 ? -0.727 -30.656 -15.133 1 98.69 172 PRO A N 1
ATOM 1347 C CA . PRO A 1 172 ? -1.567 -31.844 -15.375 1 98.69 172 PRO A CA 1
ATOM 1348 C C . PRO A 1 172 ? -2.871 -31.797 -14.578 1 98.69 172 PRO A C 1
ATOM 1350 O O . PRO A 1 172 ? -3.883 -32.344 -15.023 1 98.69 172 PRO A O 1
ATOM 1353 N N . ILE A 1 173 ? -2.926 -31.156 -13.43 1 98.88 173 ILE A N 1
ATOM 1354 C CA . ILE A 1 173 ? -4.152 -31.016 -12.656 1 98.88 173 ILE A CA 1
ATOM 1355 C C . ILE A 1 173 ? -5.199 -30.266 -13.469 1 98.88 173 ILE A C 1
ATOM 1357 O O . ILE A 1 173 ? -6.324 -30.734 -13.641 1 98.88 173 ILE A O 1
ATOM 1361 N N . LEU A 1 174 ? -4.836 -29.094 -14.008 1 98.94 174 LEU A N 1
ATOM 1362 C CA . LEU A 1 174 ? -5.793 -28.281 -14.742 1 98.94 174 LEU A CA 1
ATOM 1363 C C . LEU A 1 174 ? -6.203 -28.953 -16.047 1 98.94 174 LEU A C 1
ATOM 1365 O O . LEU A 1 174 ? -7.367 -28.891 -16.438 1 98.94 174 LEU A O 1
ATOM 1369 N N . LYS A 1 175 ? -5.281 -29.641 -16.656 1 98.56 175 LYS A N 1
ATOM 1370 C CA . LYS A 1 175 ? -5.594 -30.312 -17.906 1 98.56 175 LYS A CA 1
ATOM 1371 C C . LYS A 1 175 ? -6.594 -31.453 -17.688 1 98.56 175 LYS A C 1
ATOM 1373 O O . LYS A 1 175 ? -7.441 -31.703 -18.547 1 98.56 175 LYS A O 1
ATOM 1378 N N . ARG A 1 176 ? -6.57 -31.953 -16.594 1 98.12 176 ARG A N 1
ATOM 1379 C CA . ARG A 1 176 ? -7.43 -33.094 -16.312 1 98.12 176 ARG A CA 1
ATOM 1380 C C . ARG A 1 176 ? -8.773 -32.656 -15.75 1 98.12 176 ARG A C 1
ATOM 1382 O O . ARG A 1 176 ? -9.828 -33.125 -16.172 1 98.12 176 ARG A O 1
ATOM 1389 N N . TYR A 1 177 ? -8.758 -31.812 -14.82 1 98.75 177 TYR A N 1
ATOM 1390 C CA . TYR A 1 177 ? -9.961 -31.5 -14.055 1 98.75 177 TYR A CA 1
ATOM 1391 C C . TYR A 1 177 ? -10.68 -30.281 -14.633 1 98.75 177 TYR A C 1
ATOM 1393 O O . TYR A 1 177 ? -11.859 -30.062 -14.344 1 98.75 177 TYR A O 1
ATOM 1401 N N . ARG A 1 178 ? -9.969 -29.484 -15.398 1 98.81 178 ARG A N 1
ATOM 1402 C CA . ARG A 1 178 ? -10.547 -28.297 -16.016 1 98.81 178 ARG A CA 1
ATOM 1403 C C . ARG A 1 178 ? -10.172 -28.219 -17.5 1 98.81 178 ARG A C 1
ATOM 1405 O O . ARG A 1 178 ? -9.531 -27.25 -17.922 1 98.81 178 ARG A O 1
ATOM 1412 N N . PRO A 1 179 ? -10.617 -29.188 -18.297 1 98.44 179 PRO A N 1
ATOM 1413 C CA . PRO A 1 179 ? -10.273 -29.172 -19.719 1 98.44 179 PRO A CA 1
ATOM 1414 C C . PRO A 1 179 ? -10.914 -28 -20.469 1 98.44 179 PRO A C 1
ATOM 1416 O O . PRO A 1 179 ? -10.562 -27.734 -21.625 1 98.44 179 PRO A O 1
ATOM 1419 N N . ASP A 1 180 ? -11.781 -27.266 -19.844 1 98.5 180 ASP A N 1
ATOM 1420 C CA . ASP A 1 180 ? -12.445 -26.109 -20.422 1 98.5 180 ASP A CA 1
ATOM 1421 C C . ASP A 1 180 ? -11.523 -24.891 -20.438 1 98.5 180 ASP A C 1
ATOM 1423 O O . ASP A 1 180 ? -11.766 -23.922 -21.156 1 98.5 180 ASP A O 1
ATOM 1427 N N . LEU A 1 181 ? -10.438 -24.938 -19.656 1 98.75 181 LEU A N 1
ATOM 1428 C CA . LEU A 1 181 ? -9.5 -23.828 -19.562 1 98.75 181 LEU A CA 1
ATOM 1429 C C . LEU A 1 181 ? -8.508 -23.859 -20.719 1 98.75 181 LEU A C 1
ATOM 1431 O O . LEU A 1 181 ? -8.195 -24.922 -21.25 1 98.75 181 LEU A O 1
ATOM 1435 N N . ASP A 1 182 ? -8.133 -22.688 -21.109 1 98.31 182 ASP A N 1
ATOM 1436 C CA . ASP A 1 182 ? -6.965 -22.578 -21.969 1 98.31 182 ASP A CA 1
ATOM 1437 C C . ASP A 1 182 ? -5.688 -22.406 -21.156 1 98.31 182 ASP A C 1
ATOM 1439 O O . ASP A 1 182 ? -5.426 -21.328 -20.625 1 98.31 182 ASP A O 1
ATOM 1443 N N . VAL A 1 183 ? -4.902 -23.422 -21.109 1 98.75 183 VAL A N 1
ATOM 1444 C CA . VAL A 1 183 ? -3.686 -23.453 -20.297 1 98.75 183 VAL A CA 1
ATOM 1445 C C . VAL A 1 183 ? -2.463 -23.391 -21.203 1 98.75 183 VAL A C 1
ATOM 1447 O O . VAL A 1 183 ? -2.184 -24.328 -21.953 1 98.75 183 VAL A O 1
ATOM 1450 N N . MET A 1 184 ? -1.718 -22.328 -21.094 1 98.5 184 MET A N 1
ATOM 1451 C CA . MET A 1 184 ? -0.543 -22.125 -21.938 1 98.5 184 MET A CA 1
ATOM 1452 C C . MET A 1 184 ? 0.736 -22.156 -21.109 1 98.5 184 MET A C 1
ATOM 1454 O O . MET A 1 184 ? 0.851 -21.453 -20.109 1 98.5 184 MET A O 1
ATOM 1458 N N . LEU A 1 185 ? 1.624 -23.031 -21.484 1 98.56 185 LEU A N 1
ATOM 1459 C CA . LEU A 1 185 ? 2.967 -23.016 -20.906 1 98.56 185 LEU A CA 1
ATOM 1460 C C . LEU A 1 185 ? 3.879 -22.062 -21.672 1 98.56 185 LEU A C 1
ATOM 1462 O O . LEU A 1 185 ? 3.99 -22.172 -22.906 1 98.56 185 LEU A O 1
ATOM 1466 N N . VAL A 1 186 ? 4.566 -21.141 -21 1 98.62 186 VAL A N 1
ATOM 1467 C CA . VAL A 1 186 ? 5.301 -20.062 -21.656 1 98.62 186 VAL A CA 1
ATOM 1468 C C . VAL A 1 186 ? 6.754 -20.078 -21.188 1 98.62 186 VAL A C 1
ATOM 1470 O O . VAL A 1 186 ? 7.027 -20.188 -20 1 98.62 186 VAL A O 1
ATOM 1473 N N . ASP A 1 187 ? 7.672 -19.875 -22.062 1 97.81 187 ASP A N 1
ATOM 1474 C CA . ASP A 1 187 ? 9.094 -20.031 -21.766 1 97.81 187 ASP A CA 1
ATOM 1475 C C . ASP A 1 187 ? 9.672 -18.75 -21.172 1 97.81 187 ASP A C 1
ATOM 1477 O O . ASP A 1 187 ? 10.805 -18.359 -21.484 1 97.81 187 ASP A O 1
ATOM 1481 N N . ALA A 1 188 ? 8.906 -18.062 -20.375 1 98.44 188 ALA A N 1
ATOM 1482 C CA . ALA A 1 188 ? 9.414 -16.875 -19.688 1 98.44 188 ALA A CA 1
ATOM 1483 C C . ALA A 1 188 ? 10.531 -17.234 -18.719 1 98.44 188 ALA A C 1
ATOM 1485 O O . ALA A 1 188 ? 10.375 -18.141 -17.891 1 98.44 188 ALA A O 1
ATOM 1486 N N . ALA A 1 189 ? 11.664 -16.547 -18.828 1 97.19 189 ALA A N 1
ATOM 1487 C CA . ALA A 1 189 ? 12.805 -16.828 -17.969 1 97.19 189 ALA A CA 1
ATOM 1488 C C . ALA A 1 189 ? 12.523 -16.391 -16.531 1 97.19 189 ALA A C 1
ATOM 1490 O O . ALA A 1 189 ? 11.836 -15.391 -16.312 1 97.19 189 ALA A O 1
ATOM 1491 N N . PRO A 1 190 ? 13.023 -17.125 -15.461 1 95.94 190 PRO A N 1
ATOM 1492 C CA . PRO A 1 190 ? 13.945 -18.25 -15.586 1 95.94 190 PRO A CA 1
ATOM 1493 C C . PRO A 1 190 ? 13.25 -19.594 -15.477 1 95.94 190 PRO A C 1
ATOM 1495 O O . PRO A 1 190 ? 13.781 -20.609 -15.922 1 95.94 190 PRO A O 1
ATOM 1498 N N . THR A 1 191 ? 12.023 -19.609 -14.852 1 97.12 191 THR A N 1
ATOM 1499 C CA . THR A 1 191 ? 11.445 -20.906 -14.531 1 97.12 191 THR A CA 1
ATOM 1500 C C . THR A 1 191 ? 10.062 -21.062 -15.156 1 97.12 191 THR A C 1
ATOM 1502 O O . THR A 1 191 ? 9.227 -21.812 -14.672 1 97.12 191 THR A O 1
ATOM 1505 N N . GLY A 1 192 ? 9.797 -20.25 -16.188 1 97.19 192 GLY A N 1
ATOM 1506 C CA . GLY A 1 192 ? 8.586 -20.391 -16.984 1 97.19 192 GLY A CA 1
ATOM 1507 C C . GLY A 1 192 ? 7.348 -19.844 -16.297 1 97.19 192 GLY A C 1
ATOM 1508 O O . GLY A 1 192 ? 7.363 -19.594 -15.094 1 97.19 192 GLY A O 1
ATOM 1509 N N . LEU A 1 193 ? 6.328 -19.562 -17.125 1 98.62 193 LEU A N 1
ATOM 1510 C CA . LEU A 1 193 ? 4.992 -19.156 -16.688 1 98.62 193 LEU A CA 1
ATOM 1511 C C . LEU A 1 193 ? 3.934 -20.109 -17.219 1 98.62 193 LEU A C 1
ATOM 1513 O O . LEU A 1 193 ? 4.09 -20.672 -18.312 1 98.62 193 LEU A O 1
ATOM 1517 N N . VAL A 1 194 ? 2.908 -20.328 -16.453 1 98.94 194 VAL A N 1
ATOM 1518 C CA . VAL A 1 194 ? 1.663 -20.906 -16.953 1 98.94 194 VAL A CA 1
ATOM 1519 C C . VAL A 1 194 ? 0.57 -19.844 -16.969 1 98.94 194 VAL A C 1
ATOM 1521 O O . VAL A 1 194 ? 0.25 -19.25 -15.93 1 98.94 194 VAL A O 1
ATOM 1524 N N . ILE A 1 195 ? 0.061 -19.562 -18.125 1 98.88 195 ILE A N 1
ATOM 1525 C CA . ILE A 1 195 ? -0.967 -18.547 -18.312 1 98.88 195 ILE A CA 1
ATOM 1526 C C . ILE A 1 195 ? -2.303 -19.219 -18.625 1 98.88 195 ILE A C 1
ATOM 1528 O O . ILE A 1 195 ? -2.395 -20.016 -19.547 1 98.88 195 ILE A O 1
ATOM 1532 N N . VAL A 1 196 ? -3.295 -18.891 -17.875 1 98.94 196 VAL A N 1
ATOM 1533 C CA . VAL A 1 196 ? -4.602 -19.531 -18.016 1 98.94 196 VAL A CA 1
ATOM 1534 C C . VAL A 1 196 ? -5.641 -18.484 -18.422 1 98.94 196 VAL A C 1
ATOM 1536 O O . VAL A 1 196 ? -5.723 -17.406 -17.812 1 98.94 196 VAL A O 1
ATOM 1539 N N . THR A 1 197 ? -6.422 -18.75 -19.438 1 98.5 197 THR A N 1
ATOM 1540 C CA . THR A 1 197 ? -7.555 -17.953 -19.906 1 98.5 197 THR A CA 1
ATOM 1541 C C . THR A 1 197 ? -8.789 -18.828 -20.094 1 98.5 197 THR A C 1
ATOM 1543 O O . THR A 1 197 ? -8.758 -20.016 -19.797 1 98.5 197 THR A O 1
ATOM 1546 N N . GLY A 1 198 ? -9.867 -18.203 -20.5 1 98.25 198 GLY A N 1
ATOM 1547 C CA . GLY A 1 198 ? -11.109 -18.953 -20.625 1 98.25 198 GLY A CA 1
ATOM 1548 C C . GLY A 1 198 ? -11.672 -19.375 -19.281 1 98.25 198 GLY A C 1
ATOM 1549 O O . GLY A 1 198 ? -12.117 -20.516 -19.125 1 98.25 198 GLY A O 1
ATOM 1550 N N . LEU A 1 199 ? -11.617 -18.5 -18.375 1 98.69 199 LEU A N 1
ATOM 1551 C CA . LEU A 1 199 ? -11.977 -18.797 -16.984 1 98.69 199 LEU A CA 1
ATOM 1552 C C . LEU A 1 199 ? -13.484 -18.953 -16.828 1 98.69 199 LEU A C 1
ATOM 1554 O O . LEU A 1 199 ? -14.242 -18.531 -17.703 1 98.69 199 LEU A O 1
ATOM 1558 N N . ASP A 1 200 ? -13.867 -19.625 -15.758 1 98.62 200 ASP A N 1
ATOM 1559 C CA . ASP A 1 200 ? -15.242 -19.75 -15.297 1 98.62 200 ASP A CA 1
ATOM 1560 C C . ASP A 1 200 ? -15.344 -19.5 -13.797 1 98.62 200 ASP A C 1
ATOM 1562 O O . ASP A 1 200 ? -15.258 -20.438 -13 1 98.62 200 ASP A O 1
ATOM 1566 N N . PRO A 1 201 ? -15.648 -18.312 -13.469 1 97 201 PRO A N 1
ATOM 1567 C CA . PRO A 1 201 ? -15.664 -17.953 -12.055 1 97 201 PRO A CA 1
ATOM 1568 C C . PRO A 1 201 ? -16.688 -18.75 -11.25 1 97 201 PRO A C 1
ATOM 1570 O O . PRO A 1 201 ? -16.609 -18.812 -10.023 1 97 201 PRO A O 1
ATOM 1573 N N . SER A 1 202 ? -17.594 -19.344 -11.883 1 97.62 202 SER A N 1
ATOM 1574 C CA . SER A 1 202 ? -18.625 -20.094 -11.188 1 97.62 202 SER A CA 1
ATOM 1575 C C . SER A 1 202 ? -18.219 -21.547 -10.977 1 97.62 202 SER A C 1
ATOM 1577 O O . SER A 1 202 ? -18.891 -22.281 -10.242 1 97.62 202 SER A O 1
ATOM 1579 N N . SER A 1 203 ? -17.125 -21.953 -11.617 1 98.44 203 SER A N 1
ATOM 1580 C CA . SER A 1 203 ? -16.703 -23.344 -11.492 1 98.44 203 SER A CA 1
ATOM 1581 C C . SER A 1 203 ? -16.312 -23.672 -10.055 1 98.44 203 SER A C 1
ATOM 1583 O O . SER A 1 203 ? -15.656 -22.875 -9.391 1 98.44 203 SER A O 1
ATOM 1585 N N . ARG A 1 204 ? -16.703 -24.828 -9.633 1 98.31 204 ARG A N 1
ATOM 1586 C CA . ARG A 1 204 ? -16.328 -25.328 -8.312 1 98.31 204 ARG A CA 1
ATOM 1587 C C . ARG A 1 204 ? -15.617 -26.672 -8.414 1 98.31 204 ARG A C 1
ATOM 1589 O O . ARG A 1 204 ? -15.398 -27.344 -7.406 1 98.31 204 ARG A O 1
ATOM 1596 N N . THR A 1 205 ? -15.25 -27 -9.602 1 98.81 205 THR A N 1
ATOM 1597 C CA . THR A 1 205 ? -14.711 -28.328 -9.875 1 98.81 205 THR A CA 1
ATOM 1598 C C . THR A 1 205 ? -13.453 -28.578 -9.055 1 98.81 205 THR A C 1
ATOM 1600 O O . THR A 1 205 ? -13.352 -29.609 -8.375 1 98.81 205 THR A O 1
ATOM 1603 N N . LEU A 1 206 ? -12.602 -27.672 -9.078 1 98.94 206 LEU A N 1
ATOM 1604 C CA . LEU A 1 206 ? -11.336 -27.859 -8.383 1 98.94 206 LEU A CA 1
ATOM 1605 C C . LEU A 1 206 ? -11.547 -27.859 -6.871 1 98.94 206 LEU A C 1
ATOM 1607 O O . LEU A 1 206 ? -10.977 -28.703 -6.16 1 98.94 206 LEU A O 1
ATOM 1611 N N . LYS A 1 207 ? -12.344 -26.969 -6.426 1 98.19 207 LYS A N 1
ATOM 1612 C CA . LYS A 1 207 ? -12.617 -26.891 -4.996 1 98.19 207 LYS A CA 1
ATOM 1613 C C . LYS A 1 207 ? -13.336 -28.141 -4.496 1 98.19 207 LYS A C 1
ATOM 1615 O O . LYS A 1 207 ? -12.977 -28.688 -3.449 1 98.19 207 LYS A O 1
ATOM 1620 N N . THR A 1 208 ? -14.273 -28.609 -5.246 1 98.62 208 THR A N 1
ATOM 1621 C CA . THR A 1 208 ? -15.062 -29.781 -4.875 1 98.62 208 THR A CA 1
ATOM 1622 C C . THR A 1 208 ? -14.195 -31.031 -4.863 1 98.62 208 THR A C 1
ATOM 1624 O O . THR A 1 208 ? -14.391 -31.922 -4.031 1 98.62 208 THR A O 1
ATOM 1627 N N . ASN A 1 209 ? -13.258 -31.109 -5.758 1 98.81 209 ASN A N 1
ATOM 1628 C CA . ASN A 1 209 ? -12.422 -32.312 -5.883 1 98.81 209 ASN A CA 1
ATOM 1629 C C . ASN A 1 209 ? -11.062 -32.094 -5.219 1 98.81 209 ASN A C 1
ATOM 1631 O O . ASN A 1 209 ? -10.125 -32.844 -5.488 1 98.81 209 ASN A O 1
ATOM 1635 N N . TYR A 1 210 ? -10.93 -31.109 -4.422 1 98.75 210 TYR A N 1
ATOM 1636 C CA . TYR A 1 210 ? -9.625 -30.703 -3.9 1 98.75 210 TYR A CA 1
ATOM 1637 C C . TYR A 1 210 ? -8.938 -31.875 -3.203 1 98.75 210 TYR A C 1
ATOM 1639 O O . TYR A 1 210 ? -7.773 -32.188 -3.49 1 98.75 210 TYR A O 1
ATOM 1647 N N . ASP A 1 211 ? -9.633 -32.562 -2.309 1 98.62 211 ASP A N 1
ATOM 1648 C CA . ASP A 1 211 ? -9.031 -33.656 -1.538 1 98.62 211 ASP A CA 1
ATOM 1649 C C . ASP A 1 211 ? -8.594 -34.781 -2.449 1 98.62 211 ASP A C 1
ATOM 1651 O O . ASP A 1 211 ? -7.531 -35.375 -2.244 1 98.62 211 ASP A O 1
ATOM 1655 N N . ALA A 1 212 ? -9.422 -35.125 -3.396 1 98.75 212 ALA A N 1
ATOM 1656 C CA . ALA A 1 212 ? -9.078 -36.156 -4.352 1 98.75 212 ALA A CA 1
ATOM 1657 C C . ALA A 1 212 ? -7.863 -35.781 -5.184 1 98.75 212 ALA A C 1
ATOM 1659 O O . ALA A 1 212 ? -6.98 -36.594 -5.426 1 98.75 212 ALA A O 1
ATOM 1660 N N . ILE A 1 213 ? -7.809 -34.562 -5.59 1 98.88 213 ILE A N 1
ATOM 1661 C CA . ILE A 1 213 ? -6.676 -34.031 -6.359 1 98.88 213 ILE A CA 1
ATOM 1662 C C . ILE A 1 213 ? -5.406 -34.125 -5.512 1 98.88 213 ILE A C 1
ATOM 1664 O O . ILE A 1 213 ? -4.363 -34.562 -5.988 1 98.88 213 ILE A O 1
ATOM 1668 N N . LEU A 1 214 ? -5.543 -33.656 -4.277 1 98.69 214 LEU A N 1
ATOM 1669 C CA . LEU A 1 214 ? -4.395 -33.688 -3.377 1 98.69 214 LEU A CA 1
ATOM 1670 C C . LEU A 1 214 ? -3.85 -35.094 -3.225 1 98.69 214 LEU A C 1
ATOM 1672 O O . LEU A 1 214 ? -2.637 -35.312 -3.293 1 98.69 214 LEU A O 1
ATOM 1676 N N . GLU A 1 215 ? -4.723 -36 -3.008 1 98.44 215 GLU A N 1
ATOM 1677 C CA . GLU A 1 215 ? -4.309 -37.406 -2.844 1 98.44 215 GLU A CA 1
ATOM 1678 C C . GLU A 1 215 ? -3.643 -37.938 -4.113 1 98.44 215 GLU A C 1
ATOM 1680 O O . GLU A 1 215 ? -2.576 -38.531 -4.047 1 98.44 215 GLU A O 1
ATOM 1685 N N . GLU A 1 216 ? -4.246 -37.688 -5.211 1 98.38 216 GLU A N 1
ATOM 1686 C CA . GLU A 1 216 ? -3.764 -38.188 -6.496 1 98.38 216 GLU A CA 1
ATOM 1687 C C . GLU A 1 216 ? -2.396 -37.594 -6.832 1 98.38 216 GLU A C 1
ATOM 1689 O O . GLU A 1 216 ? -1.472 -38.344 -7.191 1 98.38 216 GLU A O 1
ATOM 1694 N N . PHE A 1 217 ? -2.209 -36.375 -6.594 1 98.5 217 PHE A N 1
ATOM 1695 C CA . PHE A 1 217 ? -1.011 -35.719 -7.113 1 98.5 217 PHE A CA 1
ATOM 1696 C C . PHE A 1 217 ? 0.081 -35.656 -6.051 1 98.5 217 PHE A C 1
ATOM 1698 O O . PHE A 1 217 ? 1.236 -35.375 -6.355 1 98.5 217 PHE A O 1
ATOM 1705 N N . SER A 1 218 ? -0.255 -35.938 -4.816 1 97.75 218 SER A N 1
ATOM 1706 C CA . SER A 1 218 ? 0.788 -36.156 -3.826 1 97.75 218 SER A CA 1
ATOM 1707 C C . SER A 1 218 ? 1.535 -37.469 -4.121 1 97.75 218 SER A C 1
ATOM 1709 O O . SER A 1 218 ? 2.697 -37.625 -3.74 1 97.75 218 SER A O 1
ATOM 1711 N N . ARG A 1 219 ? 0.856 -38.375 -4.859 1 97.38 219 ARG A N 1
ATOM 1712 C CA . ARG A 1 219 ? 1.447 -39.656 -5.188 1 97.38 219 ARG A CA 1
ATOM 1713 C C . ARG A 1 219 ? 2.236 -39.594 -6.492 1 97.38 219 ARG A C 1
ATOM 1715 O O . ARG A 1 219 ? 3.043 -40.469 -6.785 1 97.38 219 ARG A O 1
ATOM 1722 N N . LEU A 1 220 ? 1.937 -38.594 -7.266 1 97.19 220 LEU A N 1
ATOM 1723 C CA . LEU A 1 220 ? 2.727 -38.406 -8.477 1 97.19 220 LEU A CA 1
ATOM 1724 C C . LEU A 1 220 ? 4.176 -38.062 -8.133 1 97.19 220 LEU A C 1
ATOM 1726 O O . LEU A 1 220 ? 4.449 -37.062 -7.457 1 97.19 220 LEU A O 1
ATOM 1730 N N . PRO A 1 221 ? 5.105 -38.938 -8.555 1 96.56 221 PRO A N 1
ATOM 1731 C CA . PRO A 1 221 ? 6.508 -38.656 -8.219 1 96.56 221 PRO A CA 1
ATOM 1732 C C . PRO A 1 221 ? 6.98 -37.312 -8.703 1 96.56 221 PRO A C 1
ATOM 1734 O O . PRO A 1 221 ? 6.59 -36.844 -9.789 1 96.56 221 PRO A O 1
ATOM 1737 N N . ASN A 1 222 ? 7.777 -36.656 -7.887 1 96.62 222 ASN A N 1
ATOM 1738 C CA . ASN A 1 222 ? 8.352 -35.344 -8.203 1 96.62 222 ASN A CA 1
ATOM 1739 C C . ASN A 1 222 ? 9.758 -35.5 -8.781 1 96.62 222 ASN A C 1
ATOM 1741 O O . ASN A 1 222 ? 10.734 -35.094 -8.141 1 96.62 222 ASN A O 1
ATOM 1745 N N . THR A 1 223 ? 9.781 -35.969 -10.055 1 95.19 223 THR A N 1
ATOM 1746 C CA . THR A 1 223 ? 11.055 -36.312 -10.68 1 95.19 223 THR A CA 1
ATOM 1747 C C . THR A 1 223 ? 11.211 -35.594 -12.008 1 95.19 223 THR A C 1
ATOM 1749 O O . THR A 1 223 ? 10.227 -35.094 -12.578 1 95.19 223 THR A O 1
ATOM 1752 N N . ALA A 1 224 ? 12.43 -35.531 -12.461 1 94.69 224 ALA A N 1
ATOM 1753 C CA . ALA A 1 224 ? 12.727 -34.938 -13.766 1 94.69 224 ALA A CA 1
ATOM 1754 C C . ALA A 1 224 ? 11.953 -35.656 -14.875 1 94.69 224 ALA A C 1
ATOM 1756 O O . ALA A 1 224 ? 11.508 -35.031 -15.828 1 94.69 224 ALA A O 1
ATOM 1757 N N . ALA A 1 225 ? 11.797 -36.938 -14.742 1 95.19 225 ALA A N 1
ATOM 1758 C CA . ALA A 1 225 ? 11.125 -37.75 -15.766 1 95.19 225 ALA A CA 1
ATOM 1759 C C . ALA A 1 225 ? 9.648 -37.375 -15.867 1 95.19 225 ALA A C 1
ATOM 1761 O O . ALA A 1 225 ? 9.109 -37.25 -16.969 1 95.19 225 ALA A O 1
ATOM 1762 N N . GLU A 1 226 ? 8.969 -37.25 -14.773 1 96.25 226 GLU A N 1
ATOM 1763 C CA . GLU A 1 226 ? 7.559 -36.875 -14.773 1 96.25 226 GLU A CA 1
ATOM 1764 C C . GLU A 1 226 ? 7.363 -35.469 -15.336 1 96.25 226 GLU A C 1
ATOM 1766 O O . GLU A 1 226 ? 6.406 -35.219 -16.062 1 96.25 226 GLU A O 1
ATOM 1771 N N . ILE A 1 227 ? 8.281 -34.594 -14.984 1 96.62 227 ILE A N 1
ATOM 1772 C CA . ILE A 1 227 ? 8.203 -33.219 -15.477 1 96.62 227 ILE A CA 1
ATOM 1773 C C . ILE A 1 227 ? 8.43 -33.188 -16.984 1 96.62 227 ILE A C 1
ATOM 1775 O O . ILE A 1 227 ? 7.695 -32.531 -17.719 1 96.62 227 ILE A O 1
ATOM 1779 N N . ALA A 1 228 ? 9.383 -33.906 -17.391 1 94.81 228 ALA A N 1
ATOM 1780 C CA . ALA A 1 228 ? 9.672 -34 -18.828 1 94.81 228 ALA A CA 1
ATOM 1781 C C . ALA A 1 228 ? 8.469 -34.562 -19.594 1 94.81 228 ALA A C 1
ATOM 1783 O O . ALA A 1 228 ? 8.227 -34.156 -20.734 1 94.81 228 ALA A O 1
ATOM 1784 N N . GLN A 1 229 ? 7.77 -35.469 -19.016 1 95.44 229 GLN A N 1
ATOM 1785 C CA . GLN A 1 229 ? 6.566 -36 -19.641 1 95.44 229 GLN A CA 1
ATOM 1786 C C . GLN A 1 229 ? 5.516 -34.938 -19.844 1 95.44 229 GLN A C 1
ATOM 1788 O O . GLN A 1 229 ? 4.84 -34.906 -20.875 1 95.44 229 GLN A O 1
ATOM 1793 N N . VAL A 1 230 ? 5.434 -34.031 -18.875 1 96 230 VAL A N 1
ATOM 1794 C CA . VAL A 1 230 ? 4.504 -32.906 -19 1 96 230 VAL A CA 1
ATOM 1795 C C . VAL A 1 230 ? 4.922 -32 -20.156 1 96 230 VAL A C 1
ATOM 1797 O O . VAL A 1 230 ? 4.086 -31.594 -20.969 1 96 230 VAL A O 1
ATOM 1800 N N . TYR A 1 231 ? 6.215 -31.766 -20.281 1 94.81 231 TYR A N 1
ATOM 1801 C CA . TYR A 1 231 ? 6.719 -30.906 -21.344 1 94.81 231 TYR A CA 1
ATOM 1802 C C . TYR A 1 231 ? 6.523 -31.547 -22.719 1 94.81 231 TYR A C 1
ATOM 1804 O O . TYR A 1 231 ? 6.352 -30.844 -23.719 1 94.81 231 TYR A O 1
ATOM 1812 N N . ALA A 1 232 ? 6.562 -32.812 -22.703 1 94.56 232 ALA A N 1
ATOM 1813 C CA . ALA A 1 232 ? 6.367 -33.562 -23.953 1 94.56 232 ALA A CA 1
ATOM 1814 C C . ALA A 1 232 ? 4.902 -33.531 -24.391 1 94.56 232 ALA A C 1
ATOM 1816 O O . ALA A 1 232 ? 4.602 -33.469 -25.578 1 94.56 232 ALA A O 1
ATOM 1817 N N . GLU A 1 233 ? 4.086 -33.531 -23.484 1 96 233 GLU A N 1
ATOM 1818 C CA . GLU A 1 233 ? 2.654 -33.594 -23.75 1 96 233 GLU A CA 1
ATOM 1819 C C . GLU A 1 233 ? 2.092 -32.219 -24.078 1 96 233 GLU A C 1
ATOM 1821 O O . GLU A 1 233 ? 1.167 -32.094 -24.875 1 96 233 GLU A O 1
ATOM 1826 N N . TYR A 1 234 ? 2.643 -31.25 -23.453 1 96 234 TYR A N 1
ATOM 1827 C CA . TYR A 1 234 ? 2.133 -29.891 -23.609 1 96 234 TYR A CA 1
ATOM 1828 C C . TYR A 1 234 ? 3.238 -28.938 -24.062 1 96 234 TYR A C 1
ATOM 1830 O O . TYR A 1 234 ? 4.023 -28.453 -23.234 1 96 234 TYR A O 1
ATOM 1838 N N . PRO A 1 235 ? 3.211 -28.594 -25.281 1 92.94 235 PRO A N 1
ATOM 1839 C CA . PRO A 1 235 ? 4.324 -27.797 -25.797 1 92.94 235 PRO A CA 1
ATOM 1840 C C . PRO A 1 235 ? 4.434 -26.438 -25.141 1 92.94 235 PRO A C 1
ATOM 1842 O O . PRO A 1 235 ? 3.414 -25.797 -24.875 1 92.94 235 PRO A O 1
ATOM 1845 N N . ILE A 1 236 ? 5.613 -25.938 -24.906 1 96.69 236 ILE A N 1
ATOM 1846 C CA . ILE A 1 236 ? 5.934 -24.625 -24.344 1 96.69 236 ILE A CA 1
ATOM 1847 C C . ILE A 1 236 ? 5.973 -23.594 -25.469 1 96.69 236 ILE A C 1
ATOM 1849 O O . ILE A 1 236 ? 6.605 -23.797 -26.5 1 96.69 236 ILE A O 1
ATOM 1853 N N . VAL A 1 237 ? 5.312 -22.531 -25.219 1 96.94 237 VAL A N 1
ATOM 1854 C CA . VAL A 1 237 ? 5.152 -21.453 -26.188 1 96.94 237 VAL A CA 1
ATOM 1855 C C . VAL A 1 237 ? 6.145 -20.328 -25.891 1 96.94 237 VAL A C 1
ATOM 1857 O O . VAL A 1 237 ? 6.355 -19.984 -24.734 1 96.94 237 VAL A O 1
ATOM 1860 N N . PRO A 1 238 ? 6.77 -19.734 -26.969 1 97.81 238 PRO A N 1
ATOM 1861 C CA . PRO A 1 238 ? 7.617 -18.562 -26.75 1 97.81 238 PRO A CA 1
ATOM 1862 C C . PRO A 1 238 ? 6.844 -17.375 -26.188 1 97.81 238 PRO A C 1
ATOM 1864 O O . PRO A 1 238 ? 5.68 -17.172 -26.547 1 97.81 238 PRO A O 1
ATOM 1867 N N . THR A 1 239 ? 7.508 -16.547 -25.391 1 98.12 239 THR A N 1
ATOM 1868 C CA . THR A 1 239 ? 6.879 -15.367 -24.797 1 98.12 239 THR A CA 1
ATOM 1869 C C . THR A 1 239 ? 6.289 -14.461 -25.875 1 98.12 239 THR A C 1
ATOM 1871 O O . THR A 1 239 ? 5.207 -13.898 -25.688 1 98.12 239 THR A O 1
ATOM 1874 N N . THR A 1 240 ? 6.938 -14.336 -27 1 97.06 240 THR A N 1
ATOM 1875 C CA . THR A 1 240 ? 6.461 -13.484 -28.078 1 97.06 240 THR A CA 1
ATOM 1876 C C . THR A 1 240 ? 5.117 -13.984 -28.609 1 97.06 240 THR A C 1
ATOM 1878 O O . THR A 1 240 ? 4.203 -13.195 -28.844 1 97.06 240 THR A O 1
ATOM 1881 N N . GLU A 1 241 ? 5.012 -15.242 -28.766 1 96.94 241 GLU A N 1
ATOM 1882 C CA . GLU A 1 241 ? 3.77 -15.836 -29.234 1 96.94 241 GLU A CA 1
ATOM 1883 C C . GLU A 1 241 ? 2.658 -15.719 -28.203 1 96.94 241 GLU A C 1
ATOM 1885 O O . GLU A 1 241 ? 1.508 -15.438 -28.547 1 96.94 241 GLU A O 1
ATOM 1890 N N . ALA A 1 242 ? 2.994 -15.984 -26.969 1 97.62 242 ALA A N 1
ATOM 1891 C CA . ALA A 1 242 ? 2.014 -15.852 -25.891 1 97.62 242 ALA A CA 1
ATOM 1892 C C . ALA A 1 242 ? 1.436 -14.438 -25.859 1 97.62 242 ALA A C 1
ATOM 1894 O O . ALA A 1 242 ? 0.217 -14.266 -25.797 1 97.62 242 ALA A O 1
ATOM 1895 N N . LEU A 1 243 ? 2.289 -13.414 -25.922 1 97.38 243 LEU A N 1
ATOM 1896 C CA . LEU A 1 243 ? 1.857 -12.023 -25.875 1 97.38 243 LEU A CA 1
ATOM 1897 C C . LEU A 1 243 ? 1.012 -11.672 -27.094 1 97.38 243 LEU A C 1
ATOM 1899 O O . LEU A 1 243 ? 0.046 -10.914 -27 1 97.38 243 LEU A O 1
ATOM 1903 N N . ARG A 1 244 ? 1.354 -12.258 -28.219 1 96.5 244 ARG A N 1
ATOM 1904 C CA . ARG A 1 244 ? 0.561 -12.047 -29.422 1 96.5 244 ARG A CA 1
ATOM 1905 C C . ARG A 1 244 ? -0.841 -12.625 -29.266 1 96.5 244 ARG A C 1
ATOM 1907 O O . ARG A 1 244 ? -1.831 -11.969 -29.594 1 96.5 244 ARG A O 1
ATOM 1914 N N . ARG A 1 245 ? -0.941 -13.82 -28.75 1 95.81 245 ARG A N 1
ATOM 1915 C CA . ARG A 1 245 ? -2.219 -14.5 -28.562 1 95.81 245 ARG A CA 1
ATOM 1916 C C . ARG A 1 245 ? -3.107 -13.75 -27.578 1 95.81 245 ARG A C 1
ATOM 1918 O O . ARG A 1 245 ? -4.332 -13.773 -27.688 1 95.81 245 ARG A O 1
ATOM 1925 N N . LEU A 1 246 ? -2.436 -13.031 -26.719 1 96.5 246 LEU A N 1
ATOM 1926 C CA . LEU A 1 246 ? -3.186 -12.336 -25.672 1 96.5 246 LEU A CA 1
ATOM 1927 C C . LEU A 1 246 ? -3.424 -10.875 -26.047 1 96.5 246 LEU A C 1
ATOM 1929 O O . LEU A 1 246 ? -4.09 -10.148 -25.312 1 96.5 246 LEU A O 1
ATOM 1933 N N . GLY A 1 247 ? -2.756 -10.289 -27.172 1 90 247 GLY A N 1
ATOM 1934 C CA . GLY A 1 247 ? -2.76 -8.906 -27.625 1 90 247 GLY A CA 1
ATOM 1935 C C . GLY A 1 247 ? -4.129 -8.43 -28.078 1 90 247 GLY A C 1
ATOM 1936 O O . GLY A 1 247 ? -4.328 -7.238 -28.312 1 90 247 GLY A O 1
ATOM 1937 N N . GLY A 1 248 ? -5.309 -8.883 -27.906 1 86.06 248 GLY A N 1
ATOM 1938 C CA . GLY A 1 248 ? -6.648 -8.445 -28.281 1 86.06 248 GLY A CA 1
ATOM 1939 C C . GLY A 1 248 ? -7.543 -8.188 -27.078 1 86.06 248 GLY A C 1
ATOM 1940 O O . GLY A 1 248 ? -8.648 -7.668 -27.219 1 86.06 248 GLY A O 1
ATOM 1941 N N . ARG A 1 249 ? -6.973 -8.336 -26.062 1 88.88 249 ARG A N 1
ATOM 1942 C CA . ARG A 1 249 ? -7.727 -8.133 -24.828 1 88.88 249 ARG A CA 1
ATOM 1943 C C . ARG A 1 249 ? -7.566 -6.703 -24.328 1 88.88 249 ARG A C 1
ATOM 1945 O O . ARG A 1 249 ? -6.473 -6.137 -24.391 1 88.88 249 ARG A O 1
ATOM 1952 N N . SER A 1 250 ? -8.703 -6.09 -23.906 1 91.44 250 SER A N 1
ATOM 1953 C CA . SER A 1 250 ? -8.664 -4.773 -23.281 1 91.44 250 SER A CA 1
ATOM 1954 C C . SER A 1 250 ? -9.703 -4.664 -22.172 1 91.44 250 SER A C 1
ATOM 1956 O O . SER A 1 250 ? -10.859 -5.055 -22.344 1 91.44 250 SER A O 1
ATOM 1958 N N . TYR A 1 251 ? -9.188 -4.113 -21.062 1 93.19 251 TYR A N 1
ATOM 1959 C CA . TYR A 1 251 ? -10.062 -3.947 -19.922 1 93.19 251 TYR A CA 1
ATOM 1960 C C . TYR A 1 251 ? -10.383 -2.477 -19.672 1 93.19 251 TYR A C 1
ATOM 1962 O O . TYR A 1 251 ? -10.922 -2.113 -18.625 1 93.19 251 TYR A O 1
ATOM 1970 N N . ALA A 1 252 ? -10.055 -1.636 -20.5 1 85.12 252 ALA A N 1
ATOM 1971 C CA . ALA A 1 252 ? -10.125 -0.183 -20.375 1 85.12 252 ALA A CA 1
ATOM 1972 C C . ALA A 1 252 ? -11.547 0.269 -20.047 1 85.12 252 ALA A C 1
ATOM 1974 O O . ALA A 1 252 ? -11.734 1.24 -19.312 1 85.12 252 ALA A O 1
ATOM 1975 N N . HIS A 1 253 ? -12.531 -0.3 -20.5 1 74.44 253 HIS A N 1
ATOM 1976 C CA . HIS A 1 253 ? -13.891 0.207 -20.391 1 74.44 253 HIS A CA 1
ATOM 1977 C C . HIS A 1 253 ? -14.539 -0.253 -19.094 1 74.44 253 HIS A C 1
ATOM 1979 O O . HIS A 1 253 ? -15.703 0.072 -18.812 1 74.44 253 HIS A O 1
ATOM 1985 N N . ARG A 1 254 ? -13.867 -0.779 -18.266 1 67.69 254 ARG A N 1
ATOM 1986 C CA . ARG A 1 254 ? -14.445 -1.361 -17.062 1 67.69 254 ARG A CA 1
ATOM 1987 C C . ARG A 1 254 ? -14.203 -0.466 -15.852 1 67.69 254 ARG A C 1
ATOM 1989 O O . ARG A 1 254 ? -14.617 -0.794 -14.734 1 67.69 254 ARG A O 1
ATOM 1996 N N . GLY A 1 255 ? -13.602 0.674 -16.031 1 58.91 255 GLY A N 1
ATOM 1997 C CA . GLY A 1 255 ? -13.234 1.525 -14.906 1 58.91 255 GLY A CA 1
ATOM 1998 C C . GLY A 1 255 ? -14.359 2.434 -14.453 1 58.91 255 GLY A C 1
ATOM 1999 O O . GLY A 1 255 ? -14.516 3.541 -14.969 1 58.91 255 GLY A O 1
ATOM 2000 N N . GLY A 1 256 ? -15.453 1.836 -14.086 1 47.06 256 GLY A N 1
ATOM 2001 C CA . GLY A 1 256 ? -16.562 2.695 -13.68 1 47.06 256 GLY A CA 1
ATOM 2002 C C . GLY A 1 256 ? -16.125 3.844 -12.789 1 47.06 256 GLY A C 1
ATOM 2003 O O . GLY A 1 256 ? -15.703 4.895 -13.289 1 47.06 256 GLY A O 1
ATOM 2004 N N . TRP A 1 257 ? -16.062 3.592 -11.539 1 43.97 257 TRP A N 1
ATOM 2005 C CA . TRP A 1 257 ? -16.031 4.598 -10.477 1 43.97 257 TRP A CA 1
ATOM 2006 C C . TRP A 1 257 ? -14.672 5.301 -10.438 1 43.97 257 TRP A C 1
ATOM 2008 O O . TRP A 1 257 ? -14.602 6.512 -10.211 1 43.97 257 TRP A O 1
ATOM 2018 N N . LEU A 1 258 ? -13.547 4.578 -10.648 1 48.47 258 LEU A N 1
ATOM 2019 C CA . LEU A 1 258 ? -12.219 5.164 -10.492 1 48.47 258 LEU A CA 1
ATOM 2020 C C . LEU A 1 258 ? -11.922 6.148 -11.625 1 48.47 258 LEU A C 1
ATOM 2022 O O . LEU A 1 258 ? -11.078 7.031 -11.477 1 48.47 258 LEU A O 1
ATOM 2026 N N . 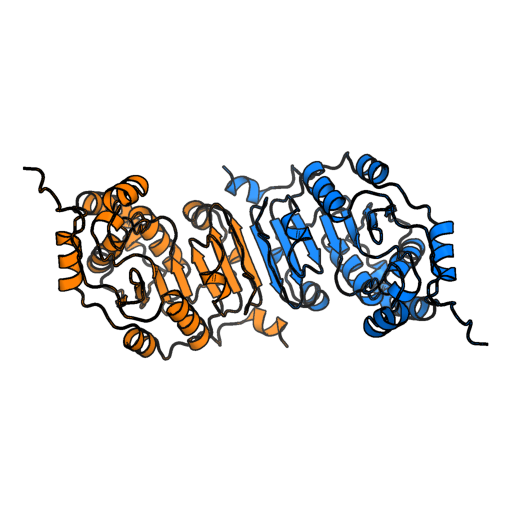GLN A 1 259 ? -12.547 6.094 -12.742 1 45.12 259 GLN A N 1
ATOM 2027 C CA . GLN A 1 259 ? -12.414 7.039 -13.844 1 45.12 259 GLN A CA 1
ATOM 2028 C C . GLN A 1 259 ? -12.664 8.469 -13.375 1 45.12 259 GLN A C 1
ATOM 2030 O O . GLN A 1 259 ? -12.078 9.414 -13.906 1 45.12 259 GLN A O 1
ATOM 2035 N N . ARG A 1 260 ? -13.352 8.492 -12.328 1 41.25 260 ARG A N 1
ATOM 2036 C CA . ARG A 1 260 ? -13.703 9.836 -11.875 1 41.25 260 ARG A CA 1
ATOM 2037 C C . ARG A 1 260 ? -12.586 10.445 -11.031 1 41.25 260 ARG A C 1
ATOM 2039 O O . ARG A 1 260 ? -12.617 11.633 -10.711 1 41.25 260 ARG A O 1
ATOM 2046 N N . LEU A 1 261 ? -11.609 9.734 -10.578 1 42.41 261 LEU A N 1
ATOM 2047 C CA . LEU A 1 261 ? -10.586 10.281 -9.695 1 42.41 261 LEU A CA 1
ATOM 2048 C C . LEU A 1 261 ? -9.5 10.992 -10.492 1 42.41 261 LEU A C 1
ATOM 2050 O O . LEU A 1 261 ? -8.758 11.812 -9.953 1 42.41 261 LEU A O 1
ATOM 2054 N N . LYS A 1 262 ? -9.375 10.703 -11.836 1 40.38 262 LYS A N 1
ATOM 2055 C CA . LYS A 1 262 ? -8.336 11.336 -12.648 1 40.38 262 LYS A CA 1
ATOM 2056 C C . LYS A 1 262 ? -8.82 12.656 -13.234 1 40.38 262 LYS A C 1
ATOM 2058 O O . LYS A 1 262 ? -8.039 13.391 -13.844 1 40.38 262 LYS A O 1
ATOM 2063 N N . GLY A 1 263 ? -10.172 12.859 -13.344 1 31.22 263 GLY A N 1
ATOM 2064 C CA . GLY A 1 263 ? -10.617 14.086 -13.977 1 31.22 263 GLY A CA 1
ATOM 2065 C C . GLY A 1 263 ? -10.617 15.281 -13.047 1 31.22 263 GLY A C 1
ATOM 2066 O O . GLY A 1 263 ? -10.789 15.125 -11.836 1 31.22 263 GLY A O 1
ATOM 2067 N N . MET B 1 1 ? 7.426 51.812 3.34 1 27.19 1 MET B N 1
ATOM 2068 C CA . MET B 1 1 ? 8.688 51.25 3.826 1 27.19 1 MET B CA 1
ATOM 2069 C C . MET B 1 1 ? 8.586 49.75 4.004 1 27.19 1 MET B C 1
ATOM 2071 O O . MET B 1 1 ? 7.801 49.25 4.82 1 27.19 1 MET B O 1
ATOM 2075 N N . ALA B 1 2 ? 8.68 49.062 2.91 1 36.56 2 ALA B N 1
ATOM 2076 C CA . ALA B 1 2 ? 8.562 47.625 2.971 1 36.56 2 ALA B CA 1
ATOM 2077 C C . ALA B 1 2 ? 9.516 47.031 4.004 1 36.56 2 ALA B C 1
ATOM 2079 O O . ALA B 1 2 ? 10.719 47.312 3.973 1 36.56 2 ALA B O 1
ATOM 2080 N N . ALA B 1 3 ? 9.039 46.719 5.246 1 37.41 3 ALA B N 1
ATOM 2081 C CA . ALA B 1 3 ? 9.867 46.219 6.336 1 37.41 3 ALA B CA 1
ATOM 2082 C C . ALA B 1 3 ? 10.852 45.156 5.824 1 37.41 3 ALA B C 1
ATOM 2084 O O . ALA B 1 3 ? 10.461 44.219 5.152 1 37.41 3 ALA B O 1
ATOM 2085 N N . THR B 1 4 ? 12.039 45.5 5.504 1 34.47 4 THR B N 1
ATOM 2086 C CA . THR B 1 4 ? 13.18 44.688 5.137 1 34.47 4 THR B CA 1
ATOM 2087 C C . THR B 1 4 ? 13.336 43.5 6.113 1 34.47 4 THR B C 1
ATOM 2089 O O . THR B 1 4 ? 13.609 43.719 7.293 1 34.47 4 THR B O 1
ATOM 2092 N N . ILE B 1 5 ? 12.43 42.5 6.133 1 41.44 5 ILE B N 1
ATOM 2093 C CA . ILE B 1 5 ? 12.664 41.281 6.938 1 41.44 5 ILE B CA 1
ATOM 2094 C C . ILE B 1 5 ? 14.117 40.875 6.805 1 41.44 5 ILE B C 1
ATOM 2096 O O . ILE B 1 5 ? 14.641 40.75 5.695 1 41.44 5 ILE B O 1
ATOM 2100 N N . GLU B 1 6 ? 14.984 41.219 7.777 1 44.06 6 GLU B N 1
ATOM 2101 C CA . GLU B 1 6 ? 16.391 40.812 7.734 1 44.06 6 GLU B CA 1
ATOM 2102 C C . GLU B 1 6 ? 16.516 39.344 7.34 1 44.06 6 GLU B C 1
ATOM 2104 O O . GLU B 1 6 ? 15.75 38.5 7.82 1 44.06 6 GLU B O 1
ATOM 2109 N N . PRO B 1 7 ? 17.172 39 6.383 1 47.16 7 PRO B N 1
ATOM 2110 C CA . PRO B 1 7 ? 17.547 37.656 5.953 1 47.16 7 PRO B CA 1
ATOM 2111 C C . PRO B 1 7 ? 18.062 36.812 7.098 1 47.16 7 PRO B C 1
ATOM 2113 O O . PRO B 1 7 ? 18.812 37.312 7.953 1 47.16 7 PRO B O 1
ATOM 2116 N N . GLY B 1 8 ? 17.406 35.75 7.398 1 52.59 8 GLY B N 1
ATOM 2117 C CA . GLY B 1 8 ? 17.953 34.781 8.344 1 52.59 8 GLY B CA 1
ATOM 2118 C C . GLY B 1 8 ? 17.375 34.938 9.742 1 52.59 8 GLY B C 1
ATOM 2119 O O . GLY B 1 8 ? 17.922 34.375 10.703 1 52.59 8 GLY B O 1
ATOM 2120 N N . GLN B 1 9 ? 16.453 35.812 9.961 1 58.97 9 GLN B N 1
ATOM 2121 C CA . GLN B 1 9 ? 16 36.062 11.328 1 58.97 9 GLN B CA 1
ATOM 2122 C C . GLN B 1 9 ? 15.414 34.781 11.953 1 58.97 9 GLN B C 1
ATOM 2124 O O . GLN B 1 9 ? 14.492 34.188 11.398 1 58.97 9 GLN B O 1
ATOM 2129 N N . THR B 1 10 ? 16.141 34.281 12.953 1 70.69 10 THR B N 1
ATOM 2130 C CA . THR B 1 10 ? 15.695 33.156 13.773 1 70.69 10 THR B CA 1
ATOM 2131 C C . THR B 1 10 ? 14.477 33.531 14.602 1 70.69 10 THR B C 1
ATOM 2133 O O . THR B 1 10 ? 14.438 34.625 15.188 1 70.69 10 THR B O 1
ATOM 2136 N N . ILE B 1 11 ? 13.43 32.938 14.398 1 78.5 11 ILE B N 1
ATOM 2137 C CA . ILE B 1 11 ? 12.18 33.188 15.117 1 78.5 11 ILE B CA 1
ATOM 2138 C C . ILE B 1 11 ? 12.297 32.625 16.547 1 78.5 11 ILE B C 1
ATOM 2140 O O . ILE B 1 11 ? 11.969 33.344 17.5 1 78.5 11 ILE B O 1
ATOM 2144 N N . ALA B 1 12 ? 12.688 31.469 16.531 1 73.12 12 ALA B N 1
ATOM 2145 C CA . ALA B 1 12 ? 12.852 30.719 17.766 1 73.12 12 ALA B CA 1
ATOM 2146 C C . ALA B 1 12 ? 14.062 29.797 17.688 1 73.12 12 ALA B C 1
ATOM 2148 O O . ALA B 1 12 ? 14.648 29.609 16.609 1 73.12 12 ALA B O 1
ATOM 2149 N N . GLY B 1 13 ? 14.594 29.516 18.828 1 80.75 13 GLY B N 1
ATOM 2150 C CA . GLY B 1 13 ? 15.609 28.484 18.812 1 80.75 13 GLY B CA 1
ATOM 2151 C C . GLY B 1 13 ? 15.141 27.188 18.172 1 80.75 13 GLY B C 1
ATOM 2152 O O . GLY B 1 13 ? 13.945 27 17.922 1 80.75 13 GLY B O 1
ATOM 2153 N N . GLU B 1 14 ? 16.016 26.391 17.766 1 90.31 14 GLU B N 1
ATOM 2154 C CA . GLU B 1 14 ? 15.695 25.078 17.203 1 90.31 14 GLU B CA 1
ATOM 2155 C C . GLU B 1 14 ? 14.867 24.25 18.172 1 90.31 14 GLU B C 1
ATOM 2157 O O . GLU B 1 14 ? 15 24.391 19.391 1 90.31 14 GLU B O 1
ATOM 2162 N N . HIS B 1 15 ? 13.906 23.547 17.609 1 94.56 15 HIS B N 1
ATOM 2163 C CA . HIS B 1 15 ? 13.164 22.594 18.438 1 94.56 15 HIS B CA 1
ATOM 2164 C C . HIS B 1 15 ? 14.078 21.469 18.938 1 94.56 15 HIS B C 1
ATOM 2166 O O . HIS B 1 15 ? 14.773 20.828 18.156 1 94.56 15 HIS B O 1
ATOM 2172 N N . GLN B 1 16 ? 14.062 21.234 20.234 1 93.25 16 GLN B N 1
ATOM 2173 C CA . GLN B 1 16 ? 15.031 20.328 20.844 1 93.25 16 GLN B CA 1
ATOM 2174 C C . GLN B 1 16 ? 14.367 19.016 21.25 1 93.25 16 GLN B C 1
ATOM 2176 O O . GLN B 1 16 ? 15.008 18.156 21.859 1 93.25 16 GLN B O 1
ATOM 2181 N N . GLY B 1 17 ? 13.117 18.875 20.984 1 97.31 17 GLY B N 1
ATOM 2182 C CA . GLY B 1 17 ? 12.422 17.641 21.312 1 97.31 17 GLY B CA 1
ATOM 2183 C C . GLY B 1 17 ? 12.812 16.484 20.406 1 97.31 17 GLY B C 1
ATOM 2184 O O . GLY B 1 17 ? 13.727 16.609 19.594 1 97.31 17 GLY B O 1
ATOM 2185 N N . GLU B 1 18 ? 12.18 15.383 20.672 1 98 18 GLU B N 1
ATOM 2186 C CA . GLU B 1 18 ? 12.406 14.188 19.859 1 98 18 GLU B CA 1
ATOM 2187 C C . GLU B 1 18 ? 12.031 14.43 18.406 1 98 18 GLU B C 1
ATOM 2189 O O . GLU B 1 18 ? 11.164 15.25 18.109 1 98 18 GLU B O 1
ATOM 2194 N N . TYR B 1 19 ? 12.719 13.703 17.531 1 98.31 19 TYR B N 1
ATOM 2195 C CA . TYR B 1 19 ? 12.375 13.734 16.109 1 98.31 19 TYR B CA 1
ATOM 2196 C C . TYR B 1 19 ? 10.906 13.406 15.898 1 98.31 19 TYR B C 1
ATOM 2198 O O . TYR B 1 19 ? 10.367 12.5 16.531 1 98.31 19 TYR B O 1
ATOM 2206 N N . TYR B 1 20 ? 10.219 14.156 15.039 1 98.44 20 TYR B N 1
ATOM 2207 C CA . TYR B 1 20 ? 8.766 14.047 14.891 1 98.44 20 TYR B CA 1
ATOM 2208 C C . TYR B 1 20 ? 8.367 12.641 14.484 1 98.44 20 TYR B C 1
ATOM 2210 O O . TYR B 1 20 ? 7.32 12.141 14.906 1 98.44 20 TYR B O 1
ATOM 2218 N N . GLY B 1 21 ? 9.195 11.969 13.672 1 98.5 21 GLY B N 1
ATOM 2219 C CA . GLY B 1 21 ? 8.898 10.594 13.297 1 98.5 21 GLY B CA 1
ATOM 2220 C C . GLY B 1 21 ? 8.859 9.648 14.484 1 98.5 21 GLY B C 1
ATOM 2221 O O . GLY B 1 21 ? 8.008 8.758 14.547 1 98.5 21 GLY B O 1
ATOM 2222 N N . THR B 1 22 ? 9.758 9.852 15.367 1 98.44 22 THR B N 1
ATOM 2223 C CA . THR B 1 22 ? 9.805 9.062 16.594 1 98.44 22 THR B CA 1
ATOM 2224 C C . THR B 1 22 ? 8.57 9.328 17.453 1 98.44 22 THR B C 1
ATOM 2226 O O . THR B 1 22 ? 7.992 8.398 18.016 1 98.44 22 THR B O 1
ATOM 2229 N N . VAL B 1 23 ? 8.195 10.578 17.516 1 98.56 23 VAL B N 1
ATOM 2230 C CA . VAL B 1 23 ? 7.016 10.961 18.281 1 98.56 23 VAL B CA 1
ATOM 2231 C C . VAL B 1 23 ? 5.785 10.25 17.719 1 98.56 23 VAL B C 1
ATOM 2233 O O . VAL B 1 23 ? 5.004 9.656 18.453 1 98.56 23 VAL B O 1
ATOM 2236 N N . LEU B 1 24 ? 5.645 10.242 16.453 1 98.75 24 LEU B N 1
ATOM 2237 C CA . LEU B 1 24 ? 4.5 9.617 15.805 1 98.75 24 LEU B CA 1
ATOM 2238 C C . LEU B 1 24 ? 4.508 8.109 16.016 1 98.75 24 LEU B C 1
ATOM 2240 O O . LEU B 1 24 ? 3.465 7.508 16.281 1 98.75 24 LEU B O 1
ATOM 2244 N N . ALA B 1 25 ? 5.664 7.523 15.852 1 98.56 25 ALA B N 1
ATOM 2245 C CA . ALA B 1 25 ? 5.785 6.082 16.062 1 98.56 25 ALA B CA 1
ATOM 2246 C C . ALA B 1 25 ? 5.383 5.695 17.484 1 98.56 25 ALA B C 1
ATOM 2248 O O . ALA B 1 25 ? 4.648 4.727 17.688 1 98.56 25 ALA B O 1
ATOM 2249 N N . ARG B 1 26 ? 5.809 6.453 18.422 1 97.88 26 ARG B N 1
ATOM 2250 C CA . ARG B 1 26 ? 5.477 6.184 19.828 1 97.88 26 ARG B CA 1
ATOM 2251 C C . ARG B 1 26 ? 3.986 6.363 20.078 1 97.88 26 ARG B C 1
ATOM 2253 O O . ARG B 1 26 ? 3.367 5.559 20.781 1 97.88 26 ARG B O 1
ATOM 2260 N N . LEU B 1 27 ? 3.449 7.418 19.562 1 97.75 27 LEU B N 1
ATOM 2261 C CA . LEU B 1 27 ? 2.016 7.652 19.703 1 97.75 27 LEU B CA 1
ATOM 2262 C C . LEU B 1 27 ? 1.214 6.473 19.156 1 97.75 27 LEU B C 1
ATOM 2264 O O . LEU B 1 27 ? 0.256 6.023 19.781 1 97.75 27 LEU B O 1
ATOM 2268 N N . SER B 1 28 ? 1.595 5.957 18.016 1 98.19 28 SER B N 1
ATOM 2269 C CA . SER B 1 28 ? 0.861 4.875 17.359 1 98.19 28 SER B CA 1
ATOM 2270 C C . SER B 1 28 ? 0.918 3.594 18.188 1 98.19 28 SER B C 1
ATOM 2272 O O . SER B 1 28 ? -0.094 2.91 18.359 1 98.19 28 SER B O 1
ATOM 2274 N N . ARG B 1 29 ? 2.055 3.279 18.734 1 97.12 29 ARG B N 1
ATOM 2275 C CA . ARG B 1 29 ? 2.229 2.074 19.531 1 97.12 29 ARG B CA 1
ATOM 2276 C C . ARG B 1 29 ? 1.51 2.201 20.875 1 97.12 29 ARG B C 1
ATOM 2278 O O . ARG B 1 29 ? 0.796 1.286 21.281 1 97.12 29 ARG B O 1
ATOM 2285 N N . ASN B 1 30 ? 1.73 3.369 21.516 1 96.06 30 ASN B N 1
ATOM 2286 C CA . ASN B 1 30 ? 1.167 3.586 22.844 1 96.06 30 ASN B CA 1
ATOM 2287 C C . ASN B 1 30 ? -0.358 3.529 22.828 1 96.06 30 ASN B C 1
ATOM 2289 O O . ASN B 1 30 ? -0.979 3.021 23.75 1 96.06 30 ASN B O 1
ATOM 2293 N N . ALA B 1 31 ? -0.94 3.965 21.781 1 96.31 31 ALA B N 1
ATOM 2294 C CA . ALA B 1 31 ? -2.396 4.078 21.734 1 96.31 31 ALA B CA 1
ATOM 2295 C C . ALA B 1 31 ? -3.018 2.857 21.062 1 96.31 31 ALA B C 1
ATOM 2297 O O . ALA B 1 31 ? -4.242 2.768 20.938 1 96.31 31 ALA B O 1
ATOM 2298 N N . ALA B 1 32 ? -2.227 1.949 20.578 1 95.88 32 ALA B N 1
ATOM 2299 C CA . ALA B 1 32 ? -2.723 0.772 19.859 1 95.88 32 ALA B CA 1
ATOM 2300 C C . ALA B 1 32 ? -3.648 1.173 18.719 1 95.88 32 ALA B C 1
ATOM 2302 O O . ALA B 1 32 ? -4.781 0.689 18.625 1 95.88 32 ALA B O 1
ATOM 2303 N N . VAL B 1 33 ? -3.117 1.95 17.859 1 97.75 33 VAL B N 1
ATOM 2304 C CA . VAL B 1 33 ? -3.877 2.541 16.766 1 97.75 33 VAL B CA 1
ATOM 2305 C C . VAL B 1 33 ? -4.398 1.439 15.844 1 97.75 33 VAL B C 1
ATOM 2307 O O . VAL B 1 33 ? -3.658 0.519 15.484 1 97.75 33 VAL B O 1
ATOM 2310 N N . GLN B 1 34 ? -5.656 1.549 15.492 1 96.88 34 GLN B N 1
ATOM 2311 C CA . GLN B 1 34 ? -6.25 0.613 14.547 1 96.88 34 GLN B CA 1
ATOM 2312 C C . GLN B 1 34 ? -6.227 1.177 13.125 1 96.88 34 GLN B C 1
ATOM 2314 O O . GLN B 1 34 ? -5.812 0.493 12.188 1 96.88 34 GLN B O 1
ATOM 2319 N N . ARG B 1 35 ? -6.609 2.363 13.008 1 96.94 35 ARG B N 1
ATOM 2320 C CA . ARG B 1 35 ? -6.66 3.012 11.695 1 96.94 35 ARG B CA 1
ATOM 2321 C C . ARG B 1 35 ? -5.875 4.32 11.703 1 96.94 35 ARG B C 1
ATOM 2323 O O . ARG B 1 35 ? -6.09 5.176 12.57 1 96.94 35 ARG B O 1
ATOM 2330 N N . TYR B 1 36 ? -4.945 4.438 10.836 1 98.19 36 TYR B N 1
ATOM 2331 C CA . TYR B 1 36 ? -4.043 5.578 10.703 1 98.19 36 TYR B CA 1
ATOM 2332 C C . TYR B 1 36 ? -4.16 6.207 9.312 1 98.19 36 TYR B C 1
ATOM 2334 O O . TYR B 1 36 ? -4.191 5.496 8.305 1 98.19 36 TYR B O 1
ATOM 2342 N N . LEU B 1 37 ? -4.27 7.535 9.25 1 98.38 37 LEU B N 1
ATOM 2343 C CA . LEU B 1 37 ? -4.293 8.273 7.988 1 98.38 37 LEU B CA 1
ATOM 2344 C C . LEU B 1 37 ? -3.08 9.195 7.875 1 98.38 37 LEU B C 1
ATOM 2346 O O . LEU B 1 37 ? -2.764 9.93 8.812 1 98.38 37 LEU B O 1
ATOM 2350 N N . GLU B 1 38 ? -2.42 9.117 6.742 1 98.88 38 GLU B N 1
ATOM 2351 C CA . GLU B 1 38 ? -1.323 10.039 6.453 1 98.88 38 GLU B CA 1
ATOM 2352 C C . GLU B 1 38 ? -1.541 10.758 5.129 1 98.88 38 GLU B C 1
ATOM 2354 O O . GLU B 1 38 ? -1.73 10.117 4.09 1 98.88 38 GLU B O 1
ATOM 2359 N N . ILE B 1 39 ? -1.605 12.07 5.188 1 98.62 39 ILE B N 1
ATOM 2360 C CA . ILE B 1 39 ? -1.622 12.914 3.998 1 98.62 39 ILE B CA 1
ATOM 2361 C C . ILE B 1 39 ? -0.221 13.461 3.732 1 98.62 39 ILE B C 1
ATOM 2363 O O . ILE B 1 39 ? 0.339 14.18 4.562 1 98.62 39 ILE B O 1
ATOM 2367 N N . GLY B 1 40 ? 0.303 13.219 2.539 1 98.69 40 GLY B N 1
ATOM 2368 C CA . GLY B 1 40 ? 1.705 13.5 2.277 1 98.69 40 GLY B CA 1
ATOM 2369 C C . GLY B 1 40 ? 2.641 12.43 2.793 1 98.69 40 GLY B C 1
ATOM 2370 O O . GLY B 1 40 ? 2.932 12.367 3.99 1 98.69 40 GLY B O 1
ATOM 2371 N N . VAL B 1 41 ? 3.148 11.555 1.841 1 98.69 41 VAL B N 1
ATOM 2372 C CA . VAL B 1 41 ? 3.879 10.359 2.252 1 98.69 41 VAL B CA 1
ATOM 2373 C C . VAL B 1 41 ? 5.281 10.383 1.648 1 98.69 41 VAL B C 1
ATOM 2375 O O . VAL B 1 41 ? 6.227 9.859 2.244 1 98.69 41 VAL B O 1
ATOM 2378 N N . ALA B 1 42 ? 5.422 10.945 0.501 1 97.62 42 ALA B N 1
ATOM 2379 C CA . ALA B 1 42 ? 6.688 11.031 -0.222 1 97.62 42 ALA B CA 1
ATOM 2380 C C . ALA B 1 42 ? 7.371 9.672 -0.298 1 97.62 42 ALA B C 1
ATOM 2382 O O . ALA B 1 42 ? 6.871 8.75 -0.953 1 97.62 42 ALA B O 1
ATOM 2383 N N . PHE B 1 43 ? 8.438 9.422 0.433 1 98.19 43 PHE B N 1
ATOM 2384 C CA . PHE B 1 43 ? 9.273 8.234 0.314 1 98.19 43 PHE B CA 1
ATOM 2385 C C . PHE B 1 43 ? 8.797 7.148 1.275 1 98.19 43 PHE B C 1
ATOM 2387 O O . PHE B 1 43 ? 9.305 6.023 1.248 1 98.19 43 PHE B O 1
ATOM 2394 N N . GLY B 1 44 ? 7.859 7.363 2.154 1 98.56 44 GLY B N 1
ATOM 2395 C CA . GLY B 1 44 ? 7.258 6.379 3.043 1 98.56 44 GLY B CA 1
ATOM 2396 C C . GLY B 1 44 ? 7.988 6.246 4.367 1 98.56 44 GLY B C 1
ATOM 2397 O O . GLY B 1 44 ? 7.699 5.344 5.156 1 98.56 44 GLY B O 1
ATOM 2398 N N . ASP B 1 45 ? 8.891 7.156 4.672 1 98.25 45 ASP B N 1
ATOM 2399 C CA . ASP B 1 45 ? 9.734 7.023 5.859 1 98.25 45 ASP B CA 1
ATOM 2400 C C . ASP B 1 45 ? 8.898 7.082 7.133 1 98.25 45 ASP B C 1
ATOM 2402 O O . ASP B 1 45 ? 9.062 6.254 8.031 1 98.25 45 ASP B O 1
ATOM 2406 N N . ILE B 1 46 ? 8.031 8.078 7.227 1 98.69 46 ILE B N 1
ATOM 2407 C CA . ILE B 1 46 ? 7.223 8.234 8.43 1 98.69 46 ILE B CA 1
ATOM 2408 C C . ILE B 1 46 ? 6.176 7.121 8.492 1 98.69 46 ILE B C 1
ATOM 2410 O O . ILE B 1 46 ? 6.016 6.461 9.523 1 98.69 46 ILE B O 1
ATOM 2414 N N . PHE B 1 47 ? 5.551 6.855 7.422 1 98.88 47 PHE B N 1
ATOM 2415 C CA . PHE B 1 47 ? 4.48 5.867 7.32 1 98.88 47 PHE B CA 1
ATOM 2416 C C . PHE B 1 47 ? 4.98 4.488 7.738 1 98.88 47 PHE B C 1
ATOM 2418 O O . PHE B 1 47 ? 4.273 3.744 8.422 1 98.88 47 PHE B O 1
ATOM 2425 N N . SER B 1 48 ? 6.168 4.125 7.32 1 98.75 48 SER B N 1
ATOM 2426 C CA . SER B 1 48 ? 6.727 2.803 7.59 1 98.75 48 SER B CA 1
ATOM 2427 C C . SER B 1 48 ? 6.977 2.605 9.086 1 98.75 48 SER B C 1
ATOM 2429 O O . SER B 1 48 ? 7.016 1.471 9.562 1 98.75 48 SER B O 1
ATOM 2431 N N . GLY B 1 49 ? 7.129 3.701 9.82 1 98.69 49 GLY B N 1
ATOM 2432 C CA . GLY B 1 49 ? 7.414 3.613 11.242 1 98.69 49 GLY B CA 1
ATOM 2433 C C . GLY B 1 49 ? 6.164 3.504 12.094 1 98.69 49 GLY B C 1
ATOM 2434 O O . GLY B 1 49 ? 6.246 3.258 13.297 1 98.69 49 GLY B O 1
ATOM 2435 N N . ILE B 1 50 ? 5.027 3.625 11.539 1 98.88 50 ILE B N 1
ATOM 2436 C CA . ILE B 1 50 ? 3.76 3.645 12.258 1 98.88 50 ILE B CA 1
ATOM 2437 C C . ILE B 1 50 ? 3.283 2.215 12.508 1 98.88 50 ILE B C 1
ATOM 2439 O O . ILE B 1 50 ? 3.318 1.38 11.602 1 98.88 50 ILE B O 1
ATOM 2443 N N . ALA B 1 51 ? 2.893 1.939 13.672 1 98.56 51 ALA B N 1
ATOM 2444 C CA . ALA B 1 51 ? 2.236 0.677 14 1 98.56 51 ALA B CA 1
ATOM 2445 C C . ALA B 1 51 ? 0.721 0.842 14.055 1 98.56 51 ALA B C 1
ATOM 2447 O O . ALA B 1 51 ? 0.205 1.669 14.812 1 98.56 51 ALA B O 1
ATOM 2448 N N . CYS B 1 52 ? 0.03 0.071 13.289 1 98.25 52 CYS B N 1
ATOM 2449 C CA . CYS B 1 52 ? -1.429 0.079 13.273 1 98.25 52 CYS B CA 1
ATOM 2450 C C . CYS B 1 52 ? -1.971 -1.143 12.539 1 98.25 52 CYS B C 1
ATOM 2452 O O . CYS B 1 52 ? -1.206 -1.912 11.953 1 98.25 52 CYS B O 1
ATOM 2454 N N . ARG B 1 53 ? -3.215 -1.323 12.625 1 96.81 53 ARG B N 1
ATOM 2455 C CA . ARG B 1 53 ? -3.832 -2.42 11.891 1 96.81 53 ARG B CA 1
ATOM 2456 C C . ARG B 1 53 ? -4.012 -2.057 10.422 1 96.81 53 ARG B C 1
ATOM 2458 O O . ARG B 1 53 ? -3.623 -2.82 9.531 1 96.81 53 ARG B O 1
ATOM 2465 N N . HIS B 1 54 ? -4.602 -0.924 10.164 1 96.5 54 HIS B N 1
ATOM 2466 C CA . HIS B 1 54 ? -4.855 -0.448 8.805 1 96.5 54 HIS B CA 1
ATOM 2467 C C . HIS B 1 54 ? -4.281 0.95 8.602 1 96.5 54 HIS B C 1
ATOM 2469 O O . HIS B 1 54 ? -4.75 1.914 9.211 1 96.5 54 HIS B O 1
ATOM 2475 N N . GLY B 1 55 ? -3.273 1.035 7.738 1 98.06 55 GLY B N 1
ATOM 2476 C CA . GLY B 1 55 ? -2.713 2.32 7.352 1 98.06 55 GLY B CA 1
ATOM 2477 C C . GLY B 1 55 ? -3.258 2.836 6.035 1 98.06 55 GLY B C 1
ATOM 2478 O O . GLY B 1 55 ? -3.279 2.111 5.039 1 98.06 55 GLY B O 1
ATOM 2479 N N . VAL B 1 56 ? -3.699 4.051 6.031 1 97.69 56 VAL B N 1
ATOM 2480 C CA . VAL B 1 56 ? -4.203 4.727 4.83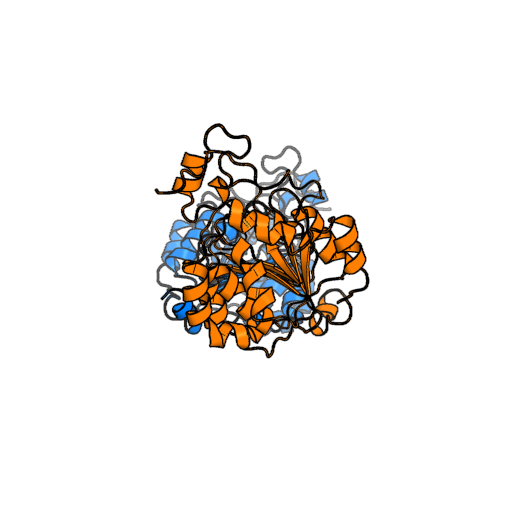6 1 97.69 56 VAL B CA 1
ATOM 2481 C C . VAL B 1 56 ? -3.285 5.887 4.473 1 97.69 56 VAL B C 1
ATOM 2483 O O . VAL B 1 56 ? -3 6.75 5.309 1 97.69 56 VAL B O 1
ATOM 2486 N N . ALA B 1 57 ? -2.826 5.879 3.25 1 98.5 57 ALA B N 1
ATOM 2487 C CA . ALA B 1 57 ? -1.895 6.906 2.799 1 98.5 57 ALA B CA 1
ATOM 2488 C C . ALA B 1 57 ? -2.414 7.605 1.546 1 98.5 57 ALA B C 1
ATOM 2490 O O . ALA B 1 57 ? -2.967 6.961 0.653 1 98.5 57 ALA B O 1
ATOM 2491 N N . VAL B 1 58 ? -2.244 8.883 1.514 1 98.19 58 VAL B N 1
ATOM 2492 C CA . VAL B 1 58 ? -2.656 9.703 0.38 1 98.19 58 VAL B CA 1
ATOM 2493 C C . VAL B 1 58 ? -1.485 10.57 -0.086 1 98.19 58 VAL B C 1
ATOM 2495 O O . VAL B 1 58 ? -0.852 11.258 0.719 1 98.19 58 VAL B O 1
ATOM 2498 N N . ASP B 1 59 ? -1.193 10.531 -1.314 1 98.75 59 ASP B N 1
ATOM 2499 C CA . ASP B 1 59 ? -0.139 11.32 -1.939 1 98.75 59 ASP B CA 1
ATOM 2500 C C . ASP B 1 59 ? -0.375 11.461 -3.441 1 98.75 59 ASP B C 1
ATOM 2502 O O . ASP B 1 59 ? -0.756 10.5 -4.109 1 98.75 59 ASP B O 1
ATOM 2506 N N . PRO B 1 60 ? -0.191 12.664 -4.004 1 98.06 60 PRO B N 1
ATOM 2507 C CA . PRO B 1 60 ? -0.397 12.797 -5.445 1 98.06 60 PRO B CA 1
ATOM 2508 C C . PRO B 1 60 ? 0.606 11.984 -6.262 1 98.06 60 PRO B C 1
ATOM 2510 O O . PRO B 1 60 ? 0.326 11.625 -7.406 1 98.06 60 PRO B O 1
ATOM 2513 N N . GLU B 1 61 ? 1.736 11.75 -5.73 1 98.06 61 GLU B N 1
ATOM 2514 C CA . GLU B 1 61 ? 2.789 10.992 -6.398 1 98.06 61 GLU B CA 1
ATOM 2515 C C . GLU B 1 61 ? 3.697 10.305 -5.387 1 98.06 61 GLU B C 1
ATOM 2517 O O . GLU B 1 61 ? 4.746 10.836 -5.02 1 98.06 61 GLU B O 1
ATOM 2522 N N . PHE B 1 62 ? 3.393 9.07 -5.086 1 98.69 62 PHE B N 1
ATOM 2523 C CA . PHE B 1 62 ? 4.219 8.305 -4.156 1 98.69 62 PHE B CA 1
ATOM 2524 C C . PHE B 1 62 ? 5.617 8.094 -4.73 1 98.69 62 PHE B C 1
ATOM 2526 O O . PHE B 1 62 ? 5.77 7.812 -5.922 1 98.69 62 PHE B O 1
ATOM 2533 N N . GLN B 1 63 ? 6.621 8.234 -3.943 1 98.5 63 GLN B N 1
ATOM 2534 C CA . GLN B 1 63 ? 8.008 7.91 -4.266 1 98.5 63 GLN B CA 1
ATOM 2535 C C . GLN B 1 63 ? 8.586 6.914 -3.264 1 98.5 63 GLN B C 1
ATOM 2537 O O . GLN B 1 63 ? 9.703 7.094 -2.773 1 98.5 63 GLN B O 1
ATOM 2542 N N . LEU B 1 64 ? 7.914 5.91 -2.961 1 98.69 64 LEU B N 1
ATOM 2543 C CA . LEU B 1 64 ? 8.18 4.977 -1.871 1 98.69 64 LEU B CA 1
ATOM 2544 C C . LEU B 1 64 ? 9.562 4.355 -2.018 1 98.69 64 LEU B C 1
ATOM 2546 O O . LEU B 1 64 ? 9.953 3.947 -3.113 1 98.69 64 LEU B O 1
ATOM 2550 N N . LYS B 1 65 ? 10.266 4.258 -0.889 1 97.88 65 LYS B N 1
ATOM 2551 C CA . LYS B 1 65 ? 11.586 3.654 -0.817 1 97.88 65 LYS B CA 1
ATOM 2552 C C . LYS B 1 65 ? 11.734 2.783 0.429 1 97.88 65 LYS B C 1
ATOM 2554 O O . LYS B 1 65 ? 12.82 2.291 0.728 1 97.88 65 LYS B O 1
ATOM 2559 N N . THR B 1 66 ? 10.633 2.635 1.126 1 98.19 66 THR B N 1
ATOM 2560 C CA . THR B 1 66 ? 10.633 1.904 2.389 1 98.19 66 THR B CA 1
ATOM 2561 C C . THR B 1 66 ? 9.516 0.87 2.416 1 98.19 66 THR B C 1
ATOM 2563 O O . THR B 1 66 ? 8.664 0.842 1.521 1 98.19 66 THR B O 1
ATOM 2566 N N . ASN B 1 67 ? 9.57 -0.043 3.389 1 98.75 67 ASN B N 1
ATOM 2567 C CA . ASN B 1 67 ? 8.508 -1.028 3.561 1 98.75 67 ASN B CA 1
ATOM 2568 C C . ASN B 1 67 ? 7.289 -0.421 4.246 1 98.75 67 ASN B C 1
ATOM 2570 O O . ASN B 1 67 ? 7.113 -0.566 5.457 1 98.75 67 ASN B O 1
ATOM 2574 N N . VAL B 1 68 ? 6.398 0.085 3.535 1 98.75 68 VAL B N 1
ATOM 2575 C CA . VAL B 1 68 ? 5.246 0.811 4.059 1 98.75 68 VAL B CA 1
ATOM 2576 C C . VAL B 1 68 ? 4.273 -0.167 4.711 1 98.75 68 VAL B C 1
ATOM 2578 O O . VAL B 1 68 ? 3.344 0.246 5.41 1 98.75 68 VAL B O 1
ATOM 2581 N N . ALA B 1 69 ? 4.48 -1.412 4.539 1 98.75 69 ALA B N 1
ATOM 2582 C CA . ALA B 1 69 ? 3.604 -2.412 5.141 1 98.75 69 ALA B CA 1
ATOM 2583 C C . ALA B 1 69 ? 4.094 -2.809 6.531 1 98.75 69 ALA B C 1
ATOM 2585 O O . ALA B 1 69 ? 3.387 -3.492 7.273 1 98.75 69 ALA B O 1
ATOM 2586 N N . ALA B 1 70 ? 5.273 -2.357 6.895 1 98.5 70 ALA B N 1
ATOM 2587 C CA . ALA B 1 70 ? 5.852 -2.748 8.18 1 98.5 70 ALA B CA 1
ATOM 2588 C C . ALA B 1 70 ? 4.91 -2.416 9.328 1 98.5 70 ALA B C 1
ATOM 2590 O O . ALA B 1 70 ? 4.336 -1.323 9.375 1 98.5 70 ALA B O 1
ATOM 2591 N N . ASN B 1 71 ? 4.703 -3.387 10.242 1 97.94 71 ASN B N 1
ATOM 2592 C CA . ASN B 1 71 ? 3.943 -3.242 11.477 1 97.94 71 ASN B CA 1
ATOM 2593 C C . ASN B 1 71 ? 2.461 -3.01 11.203 1 97.94 71 ASN B C 1
ATOM 2595 O O . ASN B 1 71 ? 1.769 -2.379 12 1 97.94 71 ASN B O 1
ATOM 2599 N N . LYS B 1 72 ? 1.947 -3.459 10.094 1 98.19 72 LYS B N 1
ATOM 2600 C CA . LYS B 1 72 ? 0.547 -3.266 9.727 1 98.19 72 LYS B CA 1
ATOM 2601 C C . LYS B 1 72 ? -0.06 -4.555 9.18 1 98.19 72 LYS B C 1
ATOM 2603 O O . LYS B 1 72 ? 0.657 -5.41 8.656 1 98.19 72 LYS B O 1
ATOM 2608 N N . VAL B 1 73 ? -1.336 -4.594 9.25 1 96.31 73 VAL B N 1
ATOM 2609 C CA . VAL B 1 73 ? -2.066 -5.734 8.703 1 96.31 73 VAL B CA 1
ATOM 2610 C C . VAL B 1 73 ? -2.537 -5.414 7.285 1 96.31 73 VAL B C 1
ATOM 2612 O O . VAL B 1 73 ? -2.543 -6.289 6.414 1 96.31 73 VAL B O 1
ATOM 2615 N N . ARG B 1 74 ? -2.871 -4.203 7.125 1 96.19 74 ARG B N 1
ATOM 2616 C CA . ARG B 1 74 ? -3.4 -3.732 5.852 1 96.19 74 ARG B CA 1
ATOM 2617 C C . ARG B 1 74 ? -2.924 -2.316 5.551 1 96.19 74 ARG B C 1
ATOM 2619 O O . ARG B 1 74 ? -2.787 -1.495 6.457 1 96.19 74 ARG B O 1
ATOM 2626 N N . VAL B 1 75 ? -2.709 -2.057 4.297 1 97.88 75 VAL B N 1
ATOM 2627 C CA . VAL B 1 75 ? -2.348 -0.715 3.85 1 97.88 75 VAL B CA 1
ATOM 2628 C C . VAL B 1 75 ? -3.168 -0.343 2.615 1 97.88 75 VAL B C 1
ATOM 2630 O O . VAL B 1 75 ? -3.361 -1.168 1.72 1 97.88 75 VAL B O 1
ATOM 2633 N N . SER B 1 76 ? -3.684 0.817 2.576 1 96.62 76 SER B N 1
ATOM 2634 C CA . SER B 1 76 ? -4.328 1.396 1.4 1 96.62 76 SER B CA 1
ATOM 2635 C C . SER B 1 76 ? -3.607 2.658 0.939 1 96.62 76 SER B C 1
ATOM 2637 O O . SER B 1 76 ? -3.494 3.625 1.694 1 96.62 76 SER B O 1
ATOM 2639 N N . LEU B 1 77 ? -3.131 2.611 -0.225 1 98 77 LEU B N 1
ATOM 2640 C CA . LEU B 1 77 ? -2.475 3.766 -0.826 1 98 77 LEU B CA 1
ATOM 2641 C C . LEU B 1 77 ? -3.367 4.414 -1.877 1 98 77 LEU B C 1
ATOM 2643 O O . LEU B 1 77 ? -3.844 3.742 -2.795 1 98 77 LEU B O 1
ATOM 2647 N N . PHE B 1 78 ? -3.58 5.664 -1.749 1 97.06 78 PHE B N 1
ATOM 2648 C CA . PHE B 1 78 ? -4.316 6.453 -2.73 1 97.06 78 PHE B CA 1
ATOM 2649 C C . PHE B 1 78 ? -3.412 7.496 -3.373 1 97.06 78 PHE B C 1
ATOM 2651 O O . PHE B 1 78 ? -3 8.453 -2.717 1 97.06 78 PHE B O 1
ATOM 2658 N N . GLN B 1 79 ? -3.115 7.277 -4.648 1 97.88 79 GLN B N 1
ATOM 2659 C CA . GLN B 1 79 ? -2.232 8.195 -5.363 1 97.88 79 GLN B CA 1
ATOM 2660 C C . GLN B 1 79 ? -3.025 9.328 -6.004 1 97.88 79 GLN B C 1
ATOM 2662 O O . GLN B 1 79 ? -3.322 9.289 -7.199 1 97.88 79 GLN B O 1
ATOM 2667 N N . THR B 1 80 ? -3.334 10.297 -5.258 1 96.62 80 THR B N 1
ATOM 2668 C CA . THR B 1 80 ? -4.188 11.414 -5.648 1 96.62 80 THR B CA 1
ATOM 2669 C C . THR B 1 80 ? -3.98 12.609 -4.719 1 96.62 80 THR B C 1
ATOM 2671 O O . THR B 1 80 ? -3.301 12.492 -3.697 1 96.62 80 THR B O 1
ATOM 2674 N N . MET B 1 81 ? -4.535 13.664 -5.105 1 96.69 81 MET B N 1
ATOM 2675 C CA . MET B 1 81 ? -4.566 14.828 -4.23 1 96.69 81 MET B CA 1
ATOM 2676 C C . MET B 1 81 ? -5.539 14.617 -3.076 1 96.69 81 MET B C 1
ATOM 2678 O O . MET B 1 81 ? -6.582 13.992 -3.246 1 96.69 81 MET B O 1
ATOM 2682 N N . SER B 1 82 ? -5.137 15.234 -1.918 1 96.94 82 SER B N 1
ATOM 2683 C CA . SER B 1 82 ? -5.98 15.047 -0.741 1 96.94 82 SER B CA 1
ATOM 2684 C C . SER B 1 82 ? -7.391 15.578 -0.981 1 96.94 82 SER B C 1
ATOM 2686 O O . SER B 1 82 ? -8.367 14.977 -0.543 1 96.94 82 SER B O 1
ATOM 2688 N N . ASP B 1 83 ? -7.547 16.703 -1.701 1 96.19 83 ASP B N 1
ATOM 2689 C CA . ASP B 1 83 ? -8.867 17.234 -2.012 1 96.19 83 ASP B CA 1
ATOM 2690 C C . ASP B 1 83 ? -9.719 16.203 -2.76 1 96.19 83 ASP B C 1
ATOM 2692 O O . ASP B 1 83 ? -10.906 16.047 -2.479 1 96.19 83 ASP B O 1
ATOM 2696 N N . VAL B 1 84 ? -9.117 15.578 -3.701 1 94.06 84 VAL B N 1
ATOM 2697 C CA . VAL B 1 84 ? -9.812 14.562 -4.492 1 94.06 84 VAL B CA 1
ATOM 2698 C C . VAL B 1 84 ? -10.133 13.352 -3.613 1 94.06 84 VAL B C 1
ATOM 2700 O O . VAL B 1 84 ? -11.234 12.812 -3.676 1 94.06 84 VAL B O 1
ATOM 2703 N N . PHE B 1 85 ? -9.25 13 -2.811 1 94.81 85 PHE B N 1
ATOM 2704 C CA . PHE B 1 85 ? -9.445 11.898 -1.878 1 94.81 85 PHE B CA 1
ATOM 2705 C C . PHE B 1 85 ? -10.664 12.141 -0.999 1 94.81 85 PHE B C 1
ATOM 2707 O O . PHE B 1 85 ? -11.539 11.281 -0.883 1 94.81 85 PHE B O 1
ATOM 2714 N N . PHE B 1 86 ? -10.812 13.258 -0.419 1 94.75 86 PHE B N 1
ATOM 2715 C CA . PHE B 1 86 ? -11.891 13.547 0.512 1 94.75 86 PHE B CA 1
ATOM 2716 C C . PHE B 1 86 ? -13.203 13.766 -0.234 1 94.75 86 PHE B C 1
ATOM 2718 O O . PHE B 1 86 ? -14.281 13.477 0.294 1 94.75 86 PHE B O 1
ATOM 2725 N N . ALA B 1 87 ? -13.125 14.227 -1.412 1 90.25 87 ALA B N 1
ATOM 2726 C CA . ALA B 1 87 ? -14.328 14.547 -2.172 1 90.25 87 ALA B CA 1
ATOM 2727 C C . ALA B 1 87 ? -14.938 13.289 -2.785 1 90.25 87 ALA B C 1
ATOM 2729 O O . ALA B 1 87 ? -16.156 13.164 -2.883 1 90.25 87 ALA B O 1
ATOM 2730 N N . ASN B 1 88 ? -14.195 12.406 -3.162 1 75.06 88 ASN B N 1
ATOM 2731 C CA . ASN B 1 88 ? -14.672 11.383 -4.086 1 75.06 88 ASN B CA 1
ATOM 2732 C C . ASN B 1 88 ? -14.688 10 -3.436 1 75.06 88 ASN B C 1
ATOM 2734 O O . ASN B 1 88 ? -15.281 9.062 -3.975 1 75.06 88 ASN B O 1
ATOM 2738 N N . LEU B 1 89 ? -14.125 9.984 -2.471 1 65.5 89 LEU B N 1
ATOM 2739 C CA . LEU B 1 89 ? -14.039 8.609 -1.993 1 65.5 89 LEU B CA 1
ATOM 2740 C C . LEU B 1 89 ? -15.125 8.32 -0.959 1 65.5 89 LEU B C 1
ATOM 2742 O O . LEU B 1 89 ? -15.523 9.219 -0.206 1 65.5 89 LEU B O 1
ATOM 2746 N N . ASN B 1 90 ? -15.703 7.242 -1.32 1 67.81 90 ASN B N 1
ATOM 2747 C CA . ASN B 1 90 ? -16.484 6.66 -0.24 1 67.81 90 ASN B CA 1
ATOM 2748 C C . ASN B 1 90 ? -15.609 6.25 0.938 1 67.81 90 ASN B C 1
ATOM 2750 O O . ASN B 1 90 ? -15.164 5.105 1.018 1 67.81 90 ASN B O 1
ATOM 2754 N N . LEU B 1 91 ? -15.391 7.113 1.736 1 69.81 91 LEU B N 1
ATOM 2755 C CA . LEU B 1 91 ? -14.398 6.969 2.797 1 69.81 91 LEU B CA 1
ATOM 2756 C C . LEU B 1 91 ? -14.781 5.848 3.754 1 69.81 91 LEU B C 1
ATOM 2758 O O . LEU B 1 91 ? -13.914 5.129 4.258 1 69.81 91 LEU B O 1
ATOM 2762 N N . ARG B 1 92 ? -15.992 5.762 3.928 1 68.88 92 ARG B N 1
ATOM 2763 C CA . ARG B 1 92 ? -16.453 4.676 4.785 1 68.88 92 ARG B CA 1
ATOM 2764 C C . ARG B 1 92 ? -16.031 3.322 4.223 1 68.88 92 ARG B C 1
ATOM 2766 O O . ARG B 1 92 ? -15.602 2.439 4.973 1 68.88 92 ARG B O 1
ATOM 2773 N N . ARG B 1 93 ? -16.109 3.305 2.977 1 70.69 93 ARG B N 1
ATOM 2774 C CA . ARG B 1 93 ? -15.766 2.045 2.322 1 70.69 93 ARG B CA 1
ATOM 2775 C C . ARG B 1 93 ? -14.258 1.862 2.229 1 70.69 93 ARG B C 1
ATOM 2777 O O . ARG B 1 93 ? -13.734 0.776 2.498 1 70.69 93 ARG B O 1
ATOM 2784 N N . HIS B 1 94 ? -13.586 2.854 1.987 1 78.31 94 HIS B N 1
ATOM 2785 C CA . HIS B 1 94 ? -12.172 2.73 1.651 1 78.31 94 HIS B CA 1
ATOM 2786 C C . HIS B 1 94 ? -11.305 2.758 2.904 1 78.31 94 HIS B C 1
ATOM 2788 O O . HIS B 1 94 ? -10.266 2.09 2.961 1 78.31 94 HIS B O 1
ATOM 2794 N N . VAL B 1 95 ? -11.766 3.402 3.838 1 82.31 95 VAL B N 1
ATOM 2795 C CA . VAL B 1 95 ? -11.039 3.469 5.102 1 82.31 95 VAL B CA 1
ATOM 2796 C C . VAL B 1 95 ? -11.555 2.389 6.051 1 82.31 95 VAL B C 1
ATOM 2798 O O . VAL B 1 95 ? -10.781 1.799 6.809 1 82.31 95 VAL B O 1
ATOM 2801 N N . GLY B 1 96 ? -12.82 2.105 5.93 1 81.25 96 GLY B N 1
ATOM 2802 C CA . GLY B 1 96 ? -13.406 1.021 6.695 1 81.25 96 GLY B CA 1
ATOM 2803 C C . GLY B 1 96 ? -13.758 1.416 8.117 1 81.25 96 GLY B C 1
ATOM 2804 O O . GLY B 1 96 ? -13.93 0.555 8.984 1 81.25 96 GLY B O 1
ATOM 2805 N N . GLY B 1 97 ? -13.766 2.672 8.492 1 88.31 97 GLY B N 1
ATOM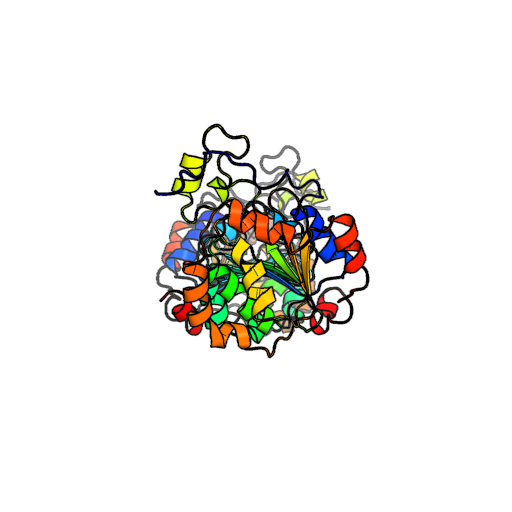 2806 C CA . GLY B 1 97 ? -14.094 3.156 9.82 1 88.31 97 GLY B CA 1
ATOM 2807 C C . GLY B 1 97 ? -13.5 4.52 10.125 1 88.31 97 GLY B C 1
ATOM 2808 O O . GLY B 1 97 ? -13.055 5.223 9.219 1 88.31 97 GLY B O 1
ATOM 2809 N N . ARG B 1 98 ? -13.555 4.82 11.406 1 93.69 98 ARG B N 1
ATOM 2810 C CA . ARG B 1 98 ? -13.078 6.133 11.82 1 93.69 98 ARG B CA 1
ATOM 2811 C C . ARG B 1 98 ? -11.578 6.105 12.109 1 93.69 98 ARG B C 1
ATOM 2813 O O . ARG B 1 98 ? -11.055 5.094 12.578 1 93.69 98 ARG B O 1
ATOM 2820 N N . ILE B 1 99 ? -10.961 7.125 11.883 1 96.69 99 ILE B N 1
ATOM 2821 C CA . ILE B 1 99 ? -9.523 7.266 12.055 1 96.69 99 ILE B CA 1
ATOM 2822 C C . ILE B 1 99 ? -9.195 7.504 13.531 1 96.69 99 ILE B C 1
ATOM 2824 O O . ILE B 1 99 ? -9.875 8.273 14.203 1 96.69 99 ILE B O 1
ATOM 2828 N N . ASP B 1 100 ? -8.148 6.812 13.984 1 97.56 100 ASP B N 1
ATOM 2829 C CA . ASP B 1 100 ? -7.664 7.004 15.352 1 97.56 100 ASP B CA 1
ATOM 2830 C C . ASP B 1 100 ? -6.578 8.078 15.406 1 97.56 100 ASP B C 1
ATOM 2832 O O . ASP B 1 100 ? -6.555 8.891 16.328 1 97.56 100 ASP B O 1
ATOM 2836 N N . LEU B 1 101 ? -5.688 8.023 14.469 1 98.62 101 LEU B N 1
ATOM 2837 C CA . LEU B 1 101 ? -4.523 8.898 14.375 1 98.62 101 LEU B CA 1
ATOM 2838 C C . LEU B 1 101 ? -4.301 9.359 12.945 1 98.62 101 LEU B C 1
ATOM 2840 O O . LEU B 1 101 ? -4.336 8.547 12.016 1 98.62 101 LEU B O 1
ATOM 2844 N N . ALA B 1 102 ? -4.152 10.617 12.812 1 98.81 102 ALA B N 1
ATOM 2845 C CA . ALA B 1 102 ? -3.869 11.172 11.492 1 98.81 102 ALA B CA 1
ATOM 2846 C C . ALA B 1 102 ? -2.645 12.078 11.523 1 98.81 102 ALA B C 1
ATOM 2848 O O . ALA B 1 102 ? -2.42 12.789 12.508 1 98.81 102 ALA B O 1
ATOM 2849 N N . PHE B 1 103 ? -1.904 12 10.5 1 98.94 103 PHE B N 1
ATOM 2850 C CA . PHE B 1 103 ? -0.753 12.867 10.289 1 98.94 103 PHE B CA 1
ATOM 2851 C C . PHE B 1 103 ? -0.896 13.648 8.984 1 98.94 103 PHE B C 1
ATOM 2853 O O . PHE B 1 103 ? -1.024 13.055 7.91 1 98.94 103 PHE B O 1
ATOM 2860 N N . LEU B 1 104 ? -0.897 14.93 9.078 1 98.94 104 LEU B N 1
ATOM 2861 C CA . LEU B 1 104 ? -1.102 15.797 7.922 1 98.94 104 LEU B CA 1
ATOM 2862 C C . LEU B 1 104 ? 0.193 16.5 7.539 1 98.94 104 LEU B C 1
ATOM 2864 O O . LEU B 1 104 ? 0.637 17.422 8.242 1 98.94 104 LEU B O 1
ATOM 2868 N N . ASP B 1 105 ? 0.806 16.109 6.438 1 98.75 105 ASP B N 1
ATOM 2869 C CA . ASP B 1 105 ? 2.059 16.656 5.918 1 98.75 105 ASP B CA 1
ATOM 2870 C C . ASP B 1 105 ? 2.012 16.781 4.398 1 98.75 105 ASP B C 1
ATOM 2872 O O . ASP B 1 105 ? 2.973 16.422 3.711 1 98.75 105 ASP B O 1
ATOM 2876 N N . GLY B 1 106 ? 0.811 17.266 3.908 1 98 106 GLY B N 1
ATOM 2877 C CA . GLY B 1 106 ? 0.641 17.5 2.484 1 98 106 GLY B CA 1
ATOM 2878 C C . GLY B 1 106 ? 1.242 18.812 2.027 1 98 106 GLY B C 1
ATOM 2879 O O . GLY B 1 106 ? 2.416 19.094 2.283 1 98 106 GLY B O 1
ATOM 2880 N N . MET B 1 107 ? 0.439 19.625 1.35 1 96.56 107 MET B N 1
ATOM 2881 C CA . MET B 1 107 ? 0.878 20.922 0.857 1 96.56 107 MET B CA 1
ATOM 2882 C C . MET B 1 107 ? 1.078 21.906 2.01 1 96.56 107 MET B C 1
ATOM 2884 O O . MET B 1 107 ? 0.254 21.969 2.924 1 96.56 107 MET B O 1
ATOM 2888 N N . HIS B 1 108 ? 2.195 22.656 1.867 1 97.94 108 HIS B N 1
ATOM 2889 C CA . HIS B 1 108 ? 2.58 23.516 2.973 1 97.94 108 HIS B CA 1
ATOM 2890 C C . HIS B 1 108 ? 2.008 24.922 2.795 1 97.94 108 HIS B C 1
ATOM 2892 O O . HIS B 1 108 ? 2.721 25.922 2.963 1 97.94 108 HIS B O 1
ATOM 2898 N N . LEU B 1 109 ? 0.815 25 2.412 1 98.56 109 LEU B N 1
ATOM 2899 C CA . LEU B 1 109 ? 0.01 26.203 2.408 1 98.56 109 LEU B CA 1
ATOM 2900 C C . LEU B 1 109 ? -1.192 26.062 3.336 1 98.56 109 LEU B C 1
ATOM 2902 O O . LEU B 1 109 ? -1.847 25.031 3.354 1 98.56 109 LEU B O 1
ATOM 2906 N N . PHE B 1 110 ? -1.475 27.109 4.043 1 98.69 110 PHE B N 1
ATOM 2907 C CA . PHE B 1 110 ? -2.408 26.984 5.152 1 98.69 110 PHE B CA 1
ATOM 2908 C C . PHE B 1 110 ? -3.801 26.625 4.648 1 98.69 110 PHE B C 1
ATOM 2910 O O . PHE B 1 110 ? -4.551 25.906 5.324 1 98.69 110 PHE B O 1
ATOM 2917 N N . GLU B 1 111 ? -4.156 27.094 3.447 1 98.75 111 GLU B N 1
ATOM 2918 C CA . GLU B 1 111 ? -5.492 26.797 2.939 1 98.75 111 GLU B CA 1
ATOM 2919 C C . GLU B 1 111 ? -5.648 25.297 2.662 1 98.75 111 GLU B C 1
ATOM 2921 O O . GLU B 1 111 ? -6.734 24.734 2.828 1 98.75 111 GLU B O 1
ATOM 2926 N N . PHE B 1 112 ? -4.617 24.641 2.199 1 98.62 112 PHE B N 1
ATOM 2927 C CA . PHE B 1 112 ? -4.652 23.203 1.961 1 98.62 112 PHE B CA 1
ATOM 2928 C C . PHE B 1 112 ? -4.672 22.422 3.279 1 98.62 112 PHE B C 1
ATOM 2930 O O . PHE B 1 112 ? -5.445 21.484 3.441 1 98.62 112 PHE B O 1
ATOM 2937 N N . LEU B 1 113 ? -3.816 22.859 4.203 1 98.88 113 LEU B N 1
ATOM 2938 C CA . LEU B 1 113 ? -3.783 22.188 5.5 1 98.88 113 LEU B CA 1
ATOM 2939 C C . LEU B 1 113 ? -5.121 22.328 6.215 1 98.88 113 LEU B C 1
ATOM 2941 O O . LEU B 1 113 ? -5.578 21.391 6.875 1 98.88 113 LEU B O 1
ATOM 2945 N N . LEU B 1 114 ? -5.715 23.516 6.082 1 98.88 114 LEU B N 1
ATOM 2946 C CA . LEU B 1 114 ? -7.016 23.766 6.695 1 98.88 114 LEU B CA 1
ATOM 2947 C C . LEU B 1 114 ? -8.062 22.797 6.16 1 98.88 114 LEU B C 1
ATOM 2949 O O . LEU B 1 114 ? -8.82 22.203 6.934 1 98.88 114 LEU B O 1
ATOM 2953 N N . ARG B 1 115 ? -8.086 22.562 4.879 1 98.62 115 ARG B N 1
ATOM 2954 C CA . ARG B 1 115 ? -9.023 21.609 4.285 1 98.62 115 ARG B CA 1
ATOM 2955 C C . ARG B 1 115 ? -8.695 20.188 4.715 1 98.62 115 ARG B C 1
ATOM 2957 O O . ARG B 1 115 ? -9.594 19.406 5.027 1 98.62 115 ARG B O 1
ATOM 2964 N N . ASP B 1 116 ? -7.41 19.891 4.707 1 98.69 116 ASP B N 1
ATOM 2965 C CA . ASP B 1 116 ? -7.008 18.562 5.188 1 98.69 116 ASP B CA 1
ATOM 2966 C C . ASP B 1 116 ? -7.484 18.328 6.617 1 98.69 116 ASP B C 1
ATOM 2968 O O . ASP B 1 116 ? -7.945 17.234 6.957 1 98.69 116 ASP B O 1
ATOM 2972 N N . PHE B 1 117 ? -7.391 19.391 7.43 1 98.81 117 PHE B N 1
ATOM 2973 C CA . PHE B 1 117 ? -7.742 19.25 8.836 1 98.81 117 PHE B CA 1
ATOM 2974 C C . PHE B 1 117 ? -9.234 18.984 9 1 98.81 117 PHE B C 1
ATOM 2976 O O . PHE B 1 117 ? -9.617 17.969 9.578 1 98.81 117 PHE B O 1
ATOM 2983 N N . PHE B 1 118 ? -10.07 19.875 8.492 1 98.38 118 PHE B N 1
ATOM 2984 C CA . PHE B 1 118 ? -11.484 19.703 8.812 1 98.38 118 PHE B CA 1
ATOM 2985 C C . PHE B 1 118 ? -12.062 18.484 8.086 1 98.38 118 PHE B C 1
ATOM 2987 O O . PHE B 1 118 ? -13.008 17.875 8.562 1 98.38 118 PHE B O 1
ATOM 2994 N N . ASN B 1 119 ? -11.516 18.109 6.887 1 97.44 119 ASN B N 1
ATOM 2995 C CA . ASN B 1 119 ? -11.961 16.875 6.234 1 97.44 119 ASN B CA 1
ATOM 2996 C C . ASN B 1 119 ? -11.531 15.641 7.016 1 97.44 119 ASN B C 1
ATOM 2998 O O . ASN B 1 119 ? -12.281 14.664 7.098 1 97.44 119 ASN B O 1
ATOM 3002 N N . THR B 1 120 ? -10.32 15.672 7.559 1 98 120 THR B N 1
ATOM 3003 C CA . THR B 1 120 ? -9.852 14.578 8.398 1 98 120 THR B CA 1
ATOM 3004 C C . THR B 1 120 ? -10.672 14.477 9.672 1 98 120 THR B C 1
ATOM 3006 O O . THR B 1 120 ? -11.102 13.391 10.062 1 98 120 THR B O 1
ATOM 3009 N N . GLU B 1 121 ? -10.906 15.617 10.289 1 98.19 121 GLU B N 1
ATOM 3010 C CA . GLU B 1 121 ? -11.711 15.625 11.508 1 98.19 121 GLU B CA 1
ATOM 3011 C C . GLU B 1 121 ? -13.062 14.953 11.281 1 98.19 121 GLU B C 1
ATOM 3013 O O . GLU B 1 121 ? -13.547 14.219 12.141 1 98.19 121 GLU B O 1
ATOM 3018 N N . ALA B 1 122 ? -13.609 15.148 10.172 1 96.25 122 ALA B N 1
ATOM 3019 C CA . ALA B 1 122 ? -14.945 14.648 9.844 1 96.25 122 ALA B CA 1
ATOM 3020 C C . ALA B 1 122 ? -14.961 13.125 9.828 1 96.25 122 ALA B C 1
ATOM 3022 O O . ALA B 1 122 ? -16.016 12.508 9.977 1 96.25 122 ALA B O 1
ATOM 3023 N N . ILE B 1 123 ? -13.805 12.508 9.656 1 95.44 123 ILE B N 1
ATOM 3024 C CA . ILE B 1 123 ? -13.789 11.047 9.586 1 95.44 123 ILE B CA 1
ATOM 3025 C C . ILE B 1 123 ? -13.055 10.484 10.797 1 95.44 123 ILE B C 1
ATOM 3027 O O . ILE B 1 123 ? -12.68 9.305 10.812 1 95.44 123 ILE B O 1
ATOM 3031 N N . CYS B 1 124 ? -12.812 11.305 11.742 1 96.31 124 CYS B N 1
ATOM 3032 C CA . CYS B 1 124 ? -12.234 10.906 13.023 1 96.31 124 CYS B CA 1
ATOM 3033 C C . CYS B 1 124 ? -13.32 10.648 14.055 1 96.31 124 CYS B C 1
ATOM 3035 O O . CYS B 1 124 ? -14.508 10.75 13.75 1 96.31 124 CYS B O 1
ATOM 3037 N N . ARG B 1 125 ? -12.883 10.234 15.242 1 95.25 125 ARG B N 1
ATOM 3038 C CA . ARG B 1 125 ? -13.703 10.203 16.453 1 95.25 125 ARG B CA 1
ATO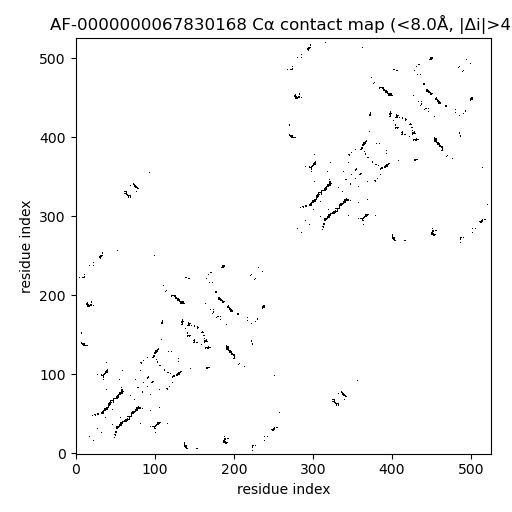M 3039 C C . ARG B 1 125 ? -13.391 11.398 17.344 1 95.25 125 ARG B C 1
ATOM 3041 O O . ARG B 1 125 ? -12.422 12.125 17.109 1 95.25 125 ARG B O 1
ATOM 3048 N N . ARG B 1 126 ? -14.188 11.508 18.391 1 97.31 126 ARG B N 1
ATOM 3049 C CA . ARG B 1 126 ? -13.969 12.602 19.328 1 97.31 126 ARG B CA 1
ATOM 3050 C C . ARG B 1 126 ? -12.633 12.438 20.047 1 97.31 126 ARG B C 1
ATOM 3052 O O . ARG B 1 126 ? -12.008 13.43 20.438 1 97.31 126 ARG B O 1
ATOM 3059 N N . ASP B 1 127 ? -12.227 11.188 20.156 1 96.69 127 ASP B N 1
ATOM 3060 C CA . ASP B 1 127 ? -11.016 10.93 20.938 1 96.69 127 ASP B CA 1
ATOM 3061 C C . ASP B 1 127 ? -9.82 10.68 20.016 1 96.69 127 ASP B C 1
ATOM 3063 O O . ASP B 1 127 ? -8.742 10.312 20.484 1 96.69 127 ASP B O 1
ATOM 3067 N N . SER B 1 128 ? -9.977 10.828 18.703 1 97.81 128 SER B N 1
ATOM 3068 C CA . SER B 1 128 ? -8.875 10.688 17.766 1 97.81 128 SER B CA 1
ATOM 3069 C C . SER B 1 128 ? -7.832 11.781 17.969 1 97.81 128 SER B C 1
ATOM 3071 O O . SER B 1 128 ? -8.07 12.758 18.688 1 97.81 128 SER B O 1
ATOM 3073 N N . ILE B 1 129 ? -6.656 11.562 17.375 1 98.69 129 ILE B N 1
ATOM 3074 C CA . ILE B 1 129 ? -5.559 12.523 17.422 1 98.69 129 ILE B CA 1
ATOM 3075 C C . ILE B 1 129 ? -5.191 12.945 15.992 1 98.69 129 ILE B C 1
ATOM 3077 O O . ILE B 1 129 ? -5.004 12.102 15.117 1 98.69 129 ILE B O 1
ATOM 3081 N N . ILE B 1 130 ? -5.152 14.195 15.773 1 98.88 130 ILE B N 1
ATOM 3082 C CA . ILE B 1 130 ? -4.629 14.727 14.516 1 98.88 130 ILE B CA 1
ATOM 3083 C C . ILE B 1 130 ? -3.309 15.453 14.773 1 98.88 130 ILE B C 1
ATOM 3085 O O . ILE B 1 130 ? -3.236 16.328 15.633 1 98.88 130 ILE B O 1
ATOM 3089 N N . VAL B 1 131 ? -2.273 15.07 14.039 1 98.94 131 VAL B N 1
ATOM 3090 C CA . VAL B 1 131 ? -0.951 15.68 14.141 1 98.94 131 VAL B CA 1
ATOM 3091 C C . VAL B 1 131 ? -0.621 16.406 12.836 1 98.94 131 VAL B C 1
ATOM 3093 O O . VAL B 1 131 ? -0.747 15.844 11.75 1 98.94 131 VAL B O 1
ATOM 3096 N N . MET B 1 132 ? -0.197 17.625 12.945 1 98.94 132 MET B N 1
ATOM 3097 C CA . MET B 1 132 ? 0.139 18.422 11.781 1 98.94 132 MET B CA 1
ATOM 3098 C C . MET B 1 132 ? 1.612 18.828 11.797 1 98.94 132 MET B C 1
ATOM 3100 O O . MET B 1 132 ? 2.137 19.234 12.836 1 98.94 132 MET B O 1
ATOM 3104 N N . HIS B 1 133 ? 2.236 18.719 10.656 1 98.25 133 HIS B N 1
ATOM 3105 C CA . HIS B 1 133 ? 3.676 18.922 10.531 1 98.25 133 HIS B CA 1
ATOM 3106 C C . HIS B 1 133 ? 4 20.344 10.086 1 98.25 133 HIS B C 1
ATOM 3108 O O . HIS B 1 133 ? 3.133 21.047 9.562 1 98.25 133 HIS B O 1
ATOM 3114 N N . ASP B 1 134 ? 5.195 20.844 10.391 1 97.38 134 ASP B N 1
ATOM 3115 C CA . ASP B 1 134 ? 5.844 22.031 9.844 1 97.38 134 ASP B CA 1
ATOM 3116 C C . ASP B 1 134 ? 5.164 23.297 10.336 1 97.38 134 ASP B C 1
ATOM 3118 O O . ASP B 1 134 ? 5.352 24.375 9.758 1 97.38 134 ASP B O 1
ATOM 3122 N N . CYS B 1 135 ? 4.48 23.234 11.438 1 97.56 135 CYS B N 1
ATOM 3123 C CA . CYS B 1 135 ? 3.627 24.344 11.852 1 97.56 135 CYS B CA 1
ATOM 3124 C C . CYS B 1 135 ? 4.387 25.297 12.758 1 97.56 135 CYS B C 1
ATOM 3126 O O . CYS B 1 135 ? 3.836 26.312 13.195 1 97.56 135 CYS B O 1
ATOM 3128 N N . LEU B 1 136 ? 5.652 24.984 13.07 1 97.88 136 LEU B N 1
ATOM 3129 C CA . LEU B 1 136 ? 6.434 25.828 13.969 1 97.88 136 LEU B CA 1
ATOM 3130 C C . LEU B 1 136 ? 7.789 26.156 13.359 1 97.88 136 LEU B C 1
ATOM 3132 O O . LEU B 1 136 ? 8.828 25.75 13.883 1 97.88 136 LEU B O 1
ATOM 3136 N N . PRO B 1 137 ? 7.77 26.969 12.32 1 97.12 137 PRO B N 1
ATOM 3137 C CA . PRO B 1 137 ? 9.039 27.328 11.695 1 97.12 137 PRO B CA 1
ATOM 3138 C C . PRO B 1 137 ? 9.977 28.078 12.641 1 97.12 137 PRO B C 1
ATOM 3140 O O . PRO B 1 137 ? 9.523 28.812 13.508 1 97.12 137 PRO B O 1
ATOM 3143 N N . VAL B 1 138 ? 11.305 27.938 12.367 1 94.75 138 VAL B N 1
ATOM 3144 C CA . VAL B 1 138 ? 12.289 28.516 13.281 1 94.75 138 VAL B CA 1
ATOM 3145 C C . VAL B 1 138 ? 13.008 29.672 12.594 1 94.75 138 VAL B C 1
ATOM 3147 O O . VAL B 1 138 ? 13.773 30.391 13.234 1 94.75 138 VAL B O 1
ATOM 3150 N N . ALA B 1 139 ? 12.766 29.812 11.32 1 93.94 139 ALA B N 1
ATOM 3151 C CA . ALA B 1 139 ? 13.336 30.922 10.555 1 93.94 139 ALA B CA 1
ATOM 3152 C C . ALA B 1 139 ? 12.352 31.438 9.508 1 93.94 139 ALA B C 1
ATOM 3154 O O . ALA B 1 139 ? 11.578 30.672 8.945 1 93.94 139 ALA B O 1
ATOM 3155 N N . ALA B 1 140 ? 12.461 32.656 9.203 1 93.62 140 ALA B N 1
ATOM 3156 C CA . ALA B 1 140 ? 11.5 33.312 8.32 1 93.62 140 ALA B CA 1
ATOM 3157 C C . ALA B 1 140 ? 11.57 32.75 6.91 1 93.62 140 ALA B C 1
ATOM 3159 O O . ALA B 1 140 ? 10.539 32.531 6.27 1 93.62 140 ALA B O 1
ATOM 3160 N N . PRO B 1 141 ? 12.773 32.438 6.344 1 94.75 141 PRO B N 1
ATOM 3161 C CA . PRO B 1 141 ? 12.836 32 4.949 1 94.75 141 PRO B CA 1
ATOM 3162 C C . PRO B 1 141 ? 12.055 30.719 4.707 1 94.75 141 PRO B C 1
ATOM 3164 O O . PRO B 1 141 ? 11.383 30.578 3.68 1 94.75 141 PRO B O 1
ATOM 3167 N N . MET B 1 142 ? 12.039 29.812 5.633 1 96.88 142 MET B N 1
ATOM 3168 C CA . MET B 1 142 ? 11.406 28.516 5.41 1 96.88 142 MET B CA 1
ATOM 3169 C C . MET B 1 142 ? 9.891 28.641 5.387 1 96.88 142 MET B C 1
ATOM 3171 O O . MET B 1 142 ? 9.188 27.75 4.926 1 96.88 142 MET B O 1
ATOM 3175 N N . ALA B 1 143 ? 9.398 29.812 5.887 1 97.44 143 ALA B N 1
ATOM 3176 C CA . ALA B 1 143 ? 7.953 30.016 5.977 1 97.44 143 ALA B CA 1
ATOM 3177 C C . ALA B 1 143 ? 7.398 30.609 4.684 1 97.44 143 ALA B C 1
ATOM 3179 O O . ALA B 1 143 ? 6.184 30.766 4.539 1 97.44 143 ALA B O 1
ATOM 3180 N N . ASP B 1 144 ? 8.305 30.859 3.719 1 97.25 144 ASP B N 1
ATOM 3181 C CA . ASP B 1 144 ? 7.832 31.422 2.455 1 97.25 144 ASP B CA 1
ATOM 3182 C C . ASP B 1 144 ? 6.832 30.484 1.778 1 97.25 144 ASP B C 1
ATOM 3184 O O . ASP B 1 144 ? 7.016 29.266 1.787 1 97.25 144 ASP B O 1
ATOM 3188 N N . ARG B 1 145 ? 5.816 31.109 1.214 1 97.69 145 ARG B N 1
ATOM 3189 C CA . ARG B 1 145 ? 4.801 30.312 0.541 1 97.69 145 ARG B CA 1
ATOM 3190 C C . ARG B 1 145 ? 5.375 29.625 -0.698 1 97.69 145 ARG B C 1
ATOM 3192 O O . ARG B 1 145 ? 4.898 28.578 -1.111 1 97.69 145 ARG B O 1
ATOM 3199 N N . ASP B 1 146 ? 6.324 30.219 -1.278 1 97.31 146 ASP B N 1
ATOM 3200 C CA . ASP B 1 146 ? 6.988 29.703 -2.469 1 97.31 146 ASP B CA 1
ATOM 3201 C C . ASP B 1 146 ? 8.258 28.938 -2.1 1 97.31 146 ASP B C 1
ATOM 3203 O O . ASP B 1 146 ? 9.242 29.531 -1.648 1 97.31 146 ASP B O 1
ATOM 3207 N N . PRO B 1 147 ? 8.273 27.672 -2.412 1 96.44 147 PRO B N 1
ATOM 3208 C CA . PRO B 1 147 ? 9.461 26.891 -2.041 1 96.44 147 PRO B CA 1
ATOM 3209 C C . PRO B 1 147 ? 10.734 27.391 -2.727 1 96.44 147 PRO B C 1
ATOM 3211 O O . PRO B 1 147 ? 11.82 27.281 -2.16 1 96.44 147 PRO B O 1
ATOM 3214 N N . MET B 1 148 ? 10.609 27.891 -3.877 1 96.06 148 MET B N 1
ATOM 3215 C CA . MET B 1 148 ? 11.773 28.422 -4.562 1 96.06 148 MET B CA 1
ATOM 3216 C C . MET B 1 148 ? 12.328 29.641 -3.83 1 96.06 148 MET B C 1
ATOM 3218 O O . MET B 1 148 ? 13.539 29.766 -3.648 1 96.06 148 MET B O 1
ATOM 3222 N N . GLN B 1 149 ? 11.406 30.484 -3.418 1 95.88 149 GLN B N 1
ATOM 3223 C CA . GLN B 1 149 ? 11.82 31.672 -2.664 1 95.88 149 GLN B CA 1
ATOM 3224 C C . GLN B 1 149 ? 12.391 31.281 -1.306 1 95.88 149 GLN B C 1
ATOM 3226 O O . GLN B 1 149 ? 13.359 31.891 -0.833 1 95.88 149 GLN B O 1
ATOM 3231 N N . ALA B 1 150 ? 11.812 30.266 -0.687 1 96 150 ALA B N 1
ATOM 3232 C CA . ALA B 1 150 ? 12.375 29.75 0.562 1 96 150 ALA B CA 1
ATOM 3233 C C . ALA B 1 150 ? 13.82 29.312 0.374 1 96 150 ALA B C 1
ATOM 3235 O O . ALA B 1 150 ? 14.672 29.594 1.219 1 96 150 ALA B O 1
ATOM 3236 N N . GLY B 1 151 ? 14.062 28.656 -0.7 1 94.88 151 GLY B N 1
ATOM 3237 C CA . GLY B 1 151 ? 15.414 28.219 -1.017 1 94.88 151 GLY B CA 1
ATOM 3238 C C . GLY B 1 151 ? 16.391 29.359 -1.225 1 94.88 151 GLY B C 1
ATOM 3239 O O . GLY B 1 151 ? 17.5 29.344 -0.697 1 94.88 151 GLY B O 1
ATOM 3240 N N . ILE B 1 152 ? 15.953 30.266 -1.939 1 95.12 152 ILE B N 1
ATOM 3241 C CA . ILE B 1 152 ? 16.797 31.422 -2.246 1 95.12 152 ILE B CA 1
ATOM 3242 C C . ILE B 1 152 ? 17.109 32.188 -0.964 1 95.12 152 ILE B C 1
ATOM 3244 O O . ILE B 1 152 ? 18.281 32.469 -0.681 1 95.12 152 ILE B O 1
ATOM 3248 N N . ARG B 1 153 ? 16.109 32.406 -0.142 1 93.62 153 ARG B N 1
ATOM 3249 C CA . ARG B 1 153 ? 16.25 33.219 1.071 1 93.62 153 ARG B CA 1
ATOM 3250 C C . ARG B 1 153 ? 17.031 32.469 2.145 1 93.62 153 ARG B C 1
ATOM 3252 O O . ARG B 1 153 ? 17.672 33.062 3 1 93.62 153 ARG B O 1
ATOM 3259 N N . GLY B 1 154 ? 16.953 31.203 2.062 1 93.38 154 GLY B N 1
ATOM 3260 C CA . GLY B 1 154 ? 17.594 30.391 3.08 1 93.38 154 GLY B CA 1
ATOM 3261 C C . GLY B 1 154 ? 19.031 30.031 2.744 1 93.38 154 GLY B C 1
ATOM 3262 O O . GLY B 1 154 ? 19.734 29.438 3.561 1 93.38 154 GLY B O 1
ATOM 3263 N N . ARG B 1 155 ? 19.453 30.391 1.569 1 93.56 155 ARG B N 1
ATOM 3264 C CA . ARG B 1 155 ? 20.781 30.016 1.128 1 93.56 155 ARG B CA 1
ATOM 3265 C C . ARG B 1 155 ? 21.844 30.547 2.082 1 93.56 155 ARG B C 1
ATOM 3267 O O . ARG B 1 155 ? 21.812 31.719 2.461 1 93.56 155 ARG B O 1
ATOM 3274 N N . GLY B 1 156 ? 22.75 29.672 2.512 1 91.19 156 GLY B N 1
ATOM 3275 C CA . GLY B 1 156 ? 23.859 30.094 3.361 1 91.19 156 GLY B CA 1
ATOM 3276 C C . GLY B 1 156 ? 23.5 30.078 4.84 1 91.19 156 GLY B C 1
ATOM 3277 O O . GLY B 1 156 ? 24.359 30.328 5.688 1 91.19 156 GLY B O 1
ATOM 3278 N N . THR B 1 157 ? 22.25 29.875 5.137 1 89.12 157 THR B N 1
ATOM 3279 C CA . THR B 1 157 ? 21.844 29.766 6.535 1 89.12 157 THR B CA 1
ATOM 3280 C C . THR B 1 157 ? 21.891 28.312 7.004 1 89.12 157 THR B C 1
ATOM 3282 O O . THR B 1 157 ? 22.016 27.391 6.188 1 89.12 157 THR B O 1
ATOM 3285 N N . PRO B 1 158 ? 21.797 28.078 8.32 1 88.88 158 PRO B N 1
ATOM 3286 C CA . PRO B 1 158 ? 21.781 26.703 8.836 1 88.88 158 PRO B CA 1
ATOM 3287 C C . PRO B 1 158 ? 20.531 25.938 8.406 1 88.88 158 PRO B C 1
ATOM 3289 O O . PRO B 1 158 ? 20.469 24.719 8.57 1 88.88 158 PRO B O 1
ATOM 3292 N N . PHE B 1 159 ? 19.609 26.609 7.797 1 91.19 159 PHE B N 1
ATOM 3293 C CA . PHE B 1 159 ? 18.344 25.984 7.449 1 91.19 159 PHE B CA 1
ATOM 3294 C C . PHE B 1 159 ? 18.156 25.969 5.938 1 91.19 159 PHE B C 1
ATOM 3296 O O . PHE B 1 159 ? 17.016 26.047 5.453 1 91.19 159 PHE B O 1
ATOM 3303 N N . GLU B 1 160 ? 19.25 25.812 5.266 1 91.69 160 GLU B N 1
ATOM 3304 C CA . GLU B 1 160 ? 19.203 25.75 3.809 1 91.69 160 GLU B CA 1
ATOM 3305 C C . GLU B 1 160 ? 18.359 24.562 3.33 1 91.69 160 GLU B C 1
ATOM 3307 O O . GLU B 1 160 ? 18.484 23.453 3.859 1 91.69 160 GLU B O 1
ATOM 3312 N N . ASN B 1 161 ? 17.297 24.812 2.408 1 89.44 161 ASN B N 1
ATOM 3313 C CA . ASN B 1 161 ? 16.438 23.859 1.726 1 89.44 161 ASN B CA 1
ATOM 3314 C C . ASN B 1 161 ? 15.305 23.391 2.621 1 89.44 161 ASN B C 1
ATOM 3316 O O . ASN B 1 161 ? 14.617 22.406 2.303 1 89.44 161 ASN B O 1
ATOM 3320 N N . TRP B 1 162 ? 15.156 24.125 3.723 1 94.19 162 TRP B N 1
ATOM 3321 C CA . TRP B 1 162 ? 13.992 23.844 4.562 1 94.19 162 TRP B CA 1
ATOM 3322 C C . TRP B 1 162 ? 12.789 24.656 4.105 1 94.19 162 TRP B C 1
ATOM 3324 O O . TRP B 1 162 ? 12.922 25.844 3.775 1 94.19 162 TRP B O 1
ATOM 3334 N N . TRP B 1 163 ? 11.664 23.984 4.047 1 97.38 163 TRP B N 1
ATOM 3335 C CA . TRP B 1 163 ? 10.461 24.703 3.627 1 97.38 163 TRP B CA 1
ATOM 3336 C C . TRP B 1 163 ? 9.25 24.234 4.43 1 97.38 163 TRP B C 1
ATOM 3338 O O . TRP B 1 163 ? 8.898 23.047 4.414 1 97.38 163 TRP B O 1
ATOM 3348 N N . THR B 1 164 ? 8.609 25.141 5.172 1 97.94 164 THR B N 1
ATOM 3349 C CA . THR B 1 164 ? 7.398 24.844 5.93 1 97.94 164 THR B CA 1
ATOM 3350 C C . THR B 1 164 ? 6.188 25.516 5.285 1 97.94 164 THR B C 1
ATOM 3352 O O . THR B 1 164 ? 5.043 25.156 5.574 1 97.94 164 THR B O 1
ATOM 3355 N N . GLY B 1 165 ? 6.473 26.5 4.488 1 98.25 165 GLY B N 1
ATOM 3356 C CA . GLY B 1 165 ? 5.344 27.312 4.059 1 98.25 165 GLY B CA 1
ATOM 3357 C C . GLY B 1 165 ? 4.664 28.047 5.199 1 98.25 165 GLY B C 1
ATOM 3358 O O . GLY B 1 165 ? 5.262 28.25 6.258 1 98.25 165 GLY B O 1
ATOM 3359 N N . ASP B 1 166 ? 3.441 28.531 4.988 1 98.62 166 ASP B N 1
ATOM 3360 C CA . ASP B 1 166 ? 2.795 29.359 5.996 1 98.62 166 ASP B CA 1
ATOM 3361 C C . ASP B 1 166 ? 1.749 28.562 6.777 1 98.62 166 ASP B C 1
ATOM 3363 O O . ASP B 1 166 ? 0.728 29.109 7.195 1 98.62 166 ASP B O 1
ATOM 3367 N N . VAL B 1 167 ? 2.039 27.266 6.98 1 98.75 167 VAL B N 1
ATOM 3368 C CA . VAL B 1 167 ? 1.068 26.406 7.652 1 98.75 167 VAL B CA 1
ATOM 3369 C C . VAL B 1 167 ? 1.054 26.719 9.148 1 98.75 167 VAL B C 1
ATOM 3371 O O . VAL B 1 167 ? 0.148 26.281 9.867 1 98.75 167 VAL B O 1
ATOM 3374 N N . TRP B 1 168 ? 1.943 27.562 9.625 1 98.44 168 TRP B N 1
ATOM 3375 C CA . TRP B 1 168 ? 1.888 28.016 11.016 1 98.44 168 TRP B CA 1
ATOM 3376 C C . TRP B 1 168 ? 0.575 28.75 11.297 1 98.44 168 TRP B C 1
ATOM 3378 O O . TRP B 1 168 ? 0.112 28.781 12.438 1 98.44 168 TRP B O 1
ATOM 3388 N N . LYS B 1 169 ? -0.071 29.234 10.305 1 98.81 169 LYS B N 1
ATOM 3389 C CA . LYS B 1 169 ? -1.308 30 10.445 1 98.81 169 LYS B CA 1
ATOM 3390 C C . LYS B 1 169 ? -2.449 29.109 10.93 1 98.81 169 LYS B C 1
ATOM 3392 O O . LYS B 1 169 ? -3.475 29.609 11.398 1 98.81 169 LYS B O 1
ATOM 3397 N N . ILE B 1 170 ? -2.281 27.797 10.867 1 98.88 170 ILE B N 1
ATOM 3398 C CA . ILE B 1 170 ? -3.309 26.875 11.336 1 98.88 170 ILE B CA 1
ATOM 3399 C C . ILE B 1 170 ? -3.545 27.078 12.828 1 98.88 170 ILE B C 1
ATOM 3401 O O . ILE B 1 170 ? -4.66 26.891 13.32 1 98.88 170 ILE B O 1
ATOM 3405 N N . VAL B 1 171 ? -2.496 27.531 13.547 1 98.75 171 VAL B N 1
ATOM 3406 C CA . VAL B 1 171 ? -2.574 27.672 15 1 98.75 171 VAL B CA 1
ATOM 3407 C C . VAL B 1 171 ? -3.545 28.797 15.367 1 98.75 171 VAL B C 1
ATOM 3409 O O . VAL B 1 171 ? -4.57 28.547 16.016 1 98.75 171 VAL B O 1
ATOM 3412 N N . PRO B 1 172 ? -3.312 30.016 14.898 1 98.69 172 PRO B N 1
ATOM 3413 C CA . PRO B 1 172 ? -4.281 31.062 15.258 1 98.69 172 PRO B CA 1
ATOM 3414 C C . PRO B 1 172 ? -5.66 30.812 14.641 1 98.69 172 PRO B C 1
ATOM 3416 O O . PRO B 1 172 ? -6.676 31.219 15.227 1 98.69 172 PRO B O 1
ATOM 3419 N N . ILE B 1 173 ? -5.762 30.156 13.508 1 98.88 173 ILE B N 1
ATOM 3420 C CA . ILE B 1 173 ? -7.047 29.828 12.898 1 98.88 173 ILE B CA 1
ATOM 3421 C C . ILE B 1 173 ? -7.852 28.938 13.836 1 98.88 173 ILE B C 1
ATOM 3423 O O . ILE B 1 173 ? -9 29.234 14.164 1 98.88 173 ILE B O 1
ATOM 3427 N N . LEU B 1 174 ? -7.25 27.844 14.312 1 98.94 174 LEU B N 1
ATOM 3428 C CA . LEU B 1 174 ? -7.969 26.891 15.156 1 98.94 174 LEU B CA 1
ATOM 3429 C C . LEU B 1 174 ? -8.297 27.516 16.516 1 98.94 174 LEU B C 1
ATOM 3431 O O . LEU B 1 174 ? -9.383 27.281 17.062 1 98.94 174 LEU B O 1
ATOM 3435 N N . LYS B 1 175 ? -7.414 28.328 17 1 98.56 175 LYS B N 1
ATOM 3436 C CA . LYS B 1 175 ? -7.656 28.969 18.297 1 98.56 175 LYS B CA 1
ATOM 3437 C C . LYS B 1 175 ? -8.836 29.938 18.219 1 98.56 175 LYS B C 1
ATOM 3439 O O . LYS B 1 175 ? -9.586 30.078 19.188 1 98.56 175 LYS B O 1
ATOM 3444 N N . ARG B 1 176 ? -9.039 30.438 17.141 1 98.12 176 ARG B N 1
ATOM 3445 C CA . ARG B 1 176 ? -10.086 31.438 16.984 1 98.12 176 ARG B CA 1
ATOM 3446 C C . ARG B 1 176 ? -11.406 30.781 16.594 1 98.12 176 ARG B C 1
ATOM 3448 O O . ARG B 1 176 ? -12.453 31.094 17.172 1 98.12 176 ARG B O 1
ATOM 3455 N N . TYR B 1 177 ? -11.391 29.938 15.672 1 98.75 177 TYR B N 1
ATOM 3456 C CA . TYR B 1 177 ? -12.625 29.438 15.062 1 98.75 177 TYR B CA 1
ATOM 3457 C C . TYR B 1 177 ? -13.07 28.141 15.719 1 98.75 177 TYR B C 1
ATOM 3459 O O . TYR B 1 177 ? -14.227 27.734 15.578 1 98.75 177 TYR B O 1
ATOM 3467 N N . ARG B 1 178 ? -12.148 27.469 16.375 1 98.81 178 ARG B N 1
ATOM 3468 C CA . ARG B 1 178 ? -12.461 26.203 17.047 1 98.81 178 ARG B CA 1
ATOM 3469 C C . ARG B 1 178 ? -11.883 26.188 18.469 1 98.81 178 ARG B C 1
ATOM 3471 O O . ARG B 1 178 ? -11.055 25.344 18.797 1 98.81 178 ARG B O 1
ATOM 3478 N N . PRO B 1 179 ? -12.359 27.078 19.328 1 98.38 179 PRO B N 1
ATOM 3479 C CA . PRO B 1 179 ? -11.828 27.141 20.688 1 98.38 179 PRO B CA 1
ATOM 3480 C C . PRO B 1 179 ? -12.18 25.891 21.5 1 98.38 179 PRO B C 1
ATOM 3482 O O . PRO B 1 179 ? -11.648 25.703 22.594 1 98.38 179 PRO B O 1
ATOM 3485 N N . ASP B 1 180 ? -13.008 25.031 21 1 98.5 180 ASP B N 1
ATOM 3486 C CA . ASP B 1 180 ? -13.406 23.797 21.656 1 98.5 180 ASP B CA 1
ATOM 3487 C C . ASP B 1 180 ? -12.312 22.734 21.516 1 98.5 180 ASP B C 1
ATOM 3489 O O . ASP B 1 180 ? -12.312 21.734 22.25 1 98.5 180 ASP B O 1
ATOM 3493 N N . LEU B 1 181 ? -11.367 22.938 20.609 1 98.75 181 LEU 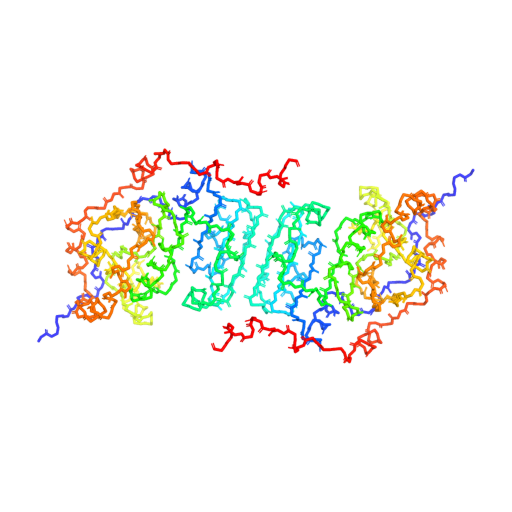B N 1
ATOM 3494 C CA . LEU B 1 181 ? -10.289 21.984 20.375 1 98.75 181 LEU B CA 1
ATOM 3495 C C . LEU B 1 181 ? -9.172 22.172 21.391 1 98.75 181 LEU B C 1
ATOM 3497 O O . LEU B 1 181 ? -8.953 23.266 21.891 1 98.75 181 LEU B O 1
ATOM 3501 N N . ASP B 1 182 ? -8.578 21.078 21.719 1 98.31 182 ASP B N 1
ATOM 3502 C CA . ASP B 1 182 ? -7.301 21.141 22.422 1 98.31 182 ASP B CA 1
ATOM 3503 C C . ASP B 1 182 ? -6.133 21.156 21.453 1 98.31 182 ASP B C 1
ATOM 3505 O O . ASP B 1 182 ? -5.777 20.125 20.875 1 98.31 182 ASP B O 1
ATOM 3509 N N . VAL B 1 183 ? -5.523 22.297 21.297 1 98.75 183 VAL B N 1
ATOM 3510 C CA . VAL B 1 183 ? -4.441 22.5 20.344 1 98.75 183 VAL B CA 1
ATOM 3511 C C . VAL B 1 183 ? -3.113 22.625 21.078 1 98.75 183 VAL B C 1
ATOM 3513 O O . VAL B 1 183 ? -2.885 23.594 21.797 1 98.75 183 VAL B O 1
ATOM 3516 N N . MET B 1 184 ? -2.236 21.688 20.859 1 98.5 184 MET B N 1
ATOM 3517 C CA . MET B 1 184 ? -0.943 21.672 21.531 1 98.5 184 MET B CA 1
ATOM 3518 C C . MET B 1 184 ? 0.192 21.891 20.531 1 98.5 184 MET B C 1
ATOM 3520 O O . MET B 1 184 ? 0.274 21.219 19.516 1 98.5 184 MET B O 1
ATOM 3524 N N . LEU B 1 185 ? 0.981 22.891 20.797 1 98.56 185 LEU B N 1
ATOM 3525 C CA . LEU B 1 185 ? 2.223 23.078 20.047 1 98.56 185 LEU B CA 1
ATOM 3526 C C . LEU B 1 185 ? 3.361 22.281 20.688 1 98.56 185 LEU B C 1
ATOM 3528 O O . LEU B 1 185 ? 3.617 22.406 21.891 1 98.56 185 LEU B O 1
ATOM 3532 N N . VAL B 1 186 ? 4.086 21.469 19.906 1 98.62 186 VAL B N 1
ATOM 3533 C CA . VAL B 1 186 ? 5.055 20.516 20.453 1 98.62 186 VAL B CA 1
ATOM 3534 C C . VAL B 1 186 ? 6.418 20.734 19.797 1 98.62 186 VAL B C 1
ATOM 3536 O O . VAL B 1 186 ? 6.508 20.891 18.578 1 98.62 186 VAL B O 1
ATOM 3539 N N . ASP B 1 187 ? 7.465 20.688 20.547 1 97.81 187 ASP B N 1
ATOM 3540 C CA . ASP B 1 187 ? 8.797 21.047 20.062 1 97.81 187 ASP B CA 1
ATOM 3541 C C . ASP B 1 187 ? 9.477 19.859 19.391 1 97.81 187 ASP B C 1
ATOM 3543 O O . ASP B 1 187 ? 10.688 19.656 19.531 1 97.81 187 ASP B O 1
ATOM 3547 N N . ALA B 1 188 ? 8.719 19.062 18.703 1 98.44 188 ALA B N 1
ATOM 3548 C CA . ALA B 1 188 ? 9.305 17.953 17.938 1 98.44 188 ALA B CA 1
ATOM 3549 C C . ALA B 1 188 ? 10.219 18.484 16.828 1 98.44 188 ALA B C 1
ATOM 3551 O O . ALA B 1 188 ? 9.812 19.344 16.047 1 98.44 188 ALA B O 1
ATOM 3552 N N . ALA B 1 189 ? 11.445 17.969 16.766 1 97.12 189 ALA B N 1
ATOM 3553 C CA . ALA B 1 189 ? 12.398 18.422 15.766 1 97.12 189 ALA B CA 1
ATOM 3554 C C . ALA B 1 189 ? 12 17.938 14.375 1 97.12 189 ALA B C 1
ATOM 3556 O O . ALA B 1 189 ? 11.445 16.844 14.227 1 97.12 189 ALA B O 1
ATOM 3557 N N . PRO B 1 190 ? 12.242 18.719 13.258 1 95.94 190 PRO B N 1
ATOM 3558 C CA . PRO B 1 190 ? 12.992 19.969 13.273 1 95.94 190 PRO B CA 1
ATOM 3559 C C . PRO B 1 190 ? 12.086 21.203 13.273 1 95.94 190 PRO B C 1
ATOM 3561 O O . PRO B 1 190 ? 12.516 22.297 13.656 1 95.94 190 PRO B O 1
ATOM 3564 N N . THR B 1 191 ? 10.805 21.016 12.812 1 97.06 191 THR B N 1
ATOM 3565 C CA . THR B 1 191 ? 10 22.219 12.586 1 97.06 191 THR B CA 1
ATOM 3566 C C . THR B 1 191 ? 8.703 22.156 13.398 1 97.06 191 THR B C 1
ATOM 3568 O O . THR B 1 191 ? 7.703 22.766 13.031 1 97.06 191 THR B O 1
ATOM 3571 N N . GLY B 1 192 ? 8.711 21.328 14.438 1 97.12 192 GLY B N 1
ATOM 3572 C CA . GLY B 1 192 ? 7.613 21.297 15.391 1 97.12 192 GLY B CA 1
ATOM 3573 C C . GLY B 1 192 ? 6.391 20.562 14.867 1 97.12 192 GLY B C 1
ATOM 3574 O O . GLY B 1 192 ? 6.285 20.297 13.672 1 97.12 192 GLY B O 1
ATOM 3575 N N . LEU B 1 193 ? 5.527 20.125 15.82 1 98.62 193 LEU B N 1
ATOM 3576 C CA . LEU B 1 193 ? 4.227 19.531 15.562 1 98.62 193 LEU B CA 1
ATOM 3577 C C . LEU B 1 193 ? 3.115 20.312 16.25 1 98.62 193 LEU B C 1
ATOM 3579 O O . LEU B 1 193 ? 3.328 20.906 17.312 1 98.62 193 LEU B O 1
ATOM 3583 N N . VAL B 1 194 ? 1.98 20.375 15.617 1 98.94 194 VAL B N 1
ATOM 3584 C CA . VAL B 1 194 ? 0.74 20.766 16.281 1 98.94 194 VAL B CA 1
ATOM 3585 C C . VAL B 1 194 ? -0.165 19.531 16.438 1 98.94 194 VAL B C 1
ATOM 3587 O O . VAL B 1 194 ? -0.523 18.891 15.445 1 98.94 194 VAL B O 1
ATOM 3590 N N . ILE B 1 195 ? -0.478 19.188 17.641 1 98.88 195 ILE B N 1
ATOM 3591 C CA . ILE B 1 195 ? -1.307 18.031 17.953 1 98.88 195 ILE B CA 1
ATOM 3592 C C . ILE B 1 195 ? -2.674 18.484 18.453 1 98.88 195 ILE B C 1
ATOM 3594 O O . ILE B 1 195 ? -2.764 19.281 19.391 1 98.88 195 ILE B O 1
ATOM 3598 N N . VAL B 1 196 ? -3.695 18.016 17.828 1 98.94 196 VAL B N 1
ATOM 3599 C CA . VAL B 1 196 ? -5.051 18.453 18.156 1 98.94 196 VAL B CA 1
ATOM 3600 C C . VAL B 1 196 ? -5.859 17.266 18.688 1 98.94 196 VAL B C 1
ATOM 3602 O O . VAL B 1 196 ? -5.859 16.188 18.078 1 98.94 196 VAL B O 1
ATOM 3605 N N . THR B 1 197 ? -6.523 17.406 19.812 1 98.5 197 THR B N 1
ATOM 3606 C CA . THR B 1 197 ? -7.453 16.453 20.406 1 98.5 197 THR B CA 1
ATOM 3607 C C . THR B 1 197 ? -8.766 17.141 20.766 1 98.5 197 THR B C 1
ATOM 3609 O O . THR B 1 197 ? -8.961 18.328 20.469 1 98.5 197 THR B O 1
ATOM 3612 N N . GLY B 1 198 ? -9.68 16.359 21.312 1 98.25 198 GLY B N 1
ATOM 3613 C CA . GLY B 1 198 ? -10.992 16.922 21.594 1 98.25 198 GLY B CA 1
ATOM 3614 C C . GLY B 1 198 ? -11.789 17.25 20.344 1 98.25 198 GLY B C 1
ATOM 3615 O O . GLY B 1 198 ? -12.414 18.312 20.266 1 98.25 198 GLY B O 1
ATOM 3616 N N . LEU B 1 199 ? -11.734 16.375 19.422 1 98.69 199 LEU B N 1
ATOM 3617 C CA . LEU B 1 199 ? -12.305 16.625 18.109 1 98.69 199 LEU B CA 1
ATOM 3618 C C . LEU B 1 199 ? -13.828 16.531 18.156 1 98.69 199 LEU B C 1
ATOM 3620 O O . LEU B 1 199 ? -14.398 16.016 19.125 1 98.69 199 LEU B O 1
ATOM 3624 N N . ASP B 1 200 ? -14.445 17.141 17.156 1 98.62 200 ASP B N 1
ATOM 3625 C CA . ASP B 1 200 ? -15.875 17.047 16.891 1 98.62 200 ASP B CA 1
ATOM 3626 C C . ASP B 1 200 ? -16.125 16.781 15.406 1 98.62 200 ASP B C 1
ATOM 3628 O O . ASP B 1 200 ? -16.297 17.719 14.617 1 98.62 200 ASP B O 1
ATOM 3632 N N . PRO B 1 201 ? -16.297 15.531 15.102 1 97 201 PRO B N 1
ATOM 3633 C CA . PRO B 1 201 ? -16.453 15.164 13.688 1 97 201 PRO B CA 1
ATOM 3634 C C . PRO B 1 201 ? -17.672 15.797 13.039 1 97 201 PRO B C 1
ATOM 3636 O O . PRO B 1 201 ? -17.766 15.852 11.812 1 97 201 PRO B O 1
ATOM 3639 N N . SER B 1 202 ? -18.562 16.266 13.789 1 97.69 202 SER B N 1
ATOM 3640 C CA . SER B 1 202 ? -19.797 16.828 13.242 1 97.69 202 SER B CA 1
ATOM 3641 C C . SER B 1 202 ? -19.641 18.328 13 1 97.69 202 SER B C 1
ATOM 3643 O O . SER B 1 202 ? -20.5 18.953 12.367 1 97.69 202 SER B O 1
ATOM 3645 N N . SER B 1 203 ? -18.531 18.906 13.5 1 98.44 203 SER B N 1
ATOM 3646 C CA . SER B 1 203 ? -18.344 20.344 13.336 1 98.44 203 SER B CA 1
ATOM 3647 C C . SER B 1 203 ? -18.203 20.719 11.867 1 98.44 203 SER B C 1
ATOM 3649 O O . SER B 1 203 ? -17.516 20.016 11.109 1 98.44 203 SER B O 1
ATOM 3651 N N . ARG B 1 204 ? -18.812 21.797 11.508 1 98.31 204 ARG B N 1
ATOM 3652 C CA . ARG B 1 204 ? -18.703 22.328 10.156 1 98.31 204 ARG B CA 1
ATOM 3653 C C . ARG B 1 204 ? -18.188 23.766 10.18 1 98.31 204 ARG B C 1
ATOM 3655 O O . ARG B 1 204 ? -18.203 24.453 9.156 1 98.31 204 ARG B O 1
ATOM 3662 N N . THR B 1 205 ? -17.719 24.156 11.305 1 98.81 205 THR B N 1
ATOM 3663 C CA . THR B 1 205 ? -17.359 25.547 11.531 1 98.81 205 THR B CA 1
ATOM 3664 C C . THR B 1 205 ? -16.281 25.984 10.547 1 98.81 205 THR B C 1
ATOM 3666 O O . THR B 1 205 ? -16.422 27.016 9.875 1 98.81 205 THR B O 1
ATOM 3669 N N . LEU B 1 206 ? -15.305 25.219 10.445 1 98.94 206 LEU B N 1
ATOM 3670 C CA . LEU B 1 206 ? -14.188 25.594 9.586 1 98.94 206 LEU B CA 1
ATOM 3671 C C . LEU B 1 206 ? -14.594 25.547 8.117 1 98.94 206 LEU B C 1
ATOM 3673 O O . LEU B 1 206 ? -14.258 26.438 7.344 1 98.94 206 LEU B O 1
ATOM 3677 N N . LYS B 1 207 ? -15.305 24.531 7.777 1 98.19 207 LYS B N 1
ATOM 3678 C CA . LYS B 1 207 ? -15.75 24.391 6.395 1 98.19 207 LYS B CA 1
ATOM 3679 C C . LYS B 1 207 ? -16.703 25.516 6.008 1 98.19 207 LYS B C 1
ATOM 3681 O O . LYS B 1 207 ? -16.578 26.094 4.926 1 98.19 207 LYS B O 1
ATOM 3686 N N . THR B 1 208 ? -17.594 25.844 6.879 1 98.62 208 THR B N 1
ATOM 3687 C CA . THR B 1 208 ? -18.594 26.875 6.633 1 98.62 208 THR B CA 1
ATOM 3688 C C . THR B 1 208 ? -17.938 28.25 6.516 1 98.62 208 THR B C 1
ATOM 3690 O O . THR B 1 208 ? -18.375 29.094 5.727 1 98.62 208 THR B O 1
ATOM 3693 N N . ASN B 1 209 ? -16.906 28.484 7.281 1 98.81 209 ASN B N 1
ATOM 3694 C CA . ASN B 1 209 ? -16.25 29.797 7.312 1 98.81 209 ASN B CA 1
ATOM 3695 C C . ASN B 1 209 ? -14.977 29.797 6.469 1 98.81 209 ASN B C 1
ATOM 3697 O O . ASN B 1 209 ? -14.133 30.688 6.617 1 98.81 209 ASN B O 1
ATOM 3701 N N . TYR B 1 210 ? -14.797 28.828 5.648 1 98.75 210 TYR B N 1
ATOM 3702 C CA . TYR B 1 210 ? -13.531 28.609 4.953 1 98.75 210 TYR B CA 1
ATOM 3703 C C . TYR B 1 210 ? -13.117 29.859 4.18 1 98.75 210 TYR B C 1
ATOM 3705 O O . TYR B 1 210 ? -11.992 30.344 4.312 1 98.75 210 TYR B O 1
ATOM 3713 N N . ASP B 1 211 ? -14.023 30.438 3.391 1 98.62 211 ASP B N 1
ATOM 3714 C CA . ASP B 1 211 ? -13.695 31.594 2.559 1 98.62 211 ASP B CA 1
ATOM 3715 C C . ASP B 1 211 ? -13.32 32.812 3.416 1 98.62 211 ASP B C 1
ATOM 3717 O O . ASP B 1 211 ? -12.398 33.562 3.078 1 98.62 211 ASP B O 1
ATOM 3721 N N . ALA B 1 212 ? -14.055 33 4.473 1 98.75 212 ALA B N 1
ATOM 3722 C CA . ALA B 1 212 ? -13.758 34.094 5.387 1 98.75 212 ALA B CA 1
ATOM 3723 C C . ALA B 1 212 ? -12.398 33.906 6.047 1 98.75 212 ALA B C 1
ATOM 3725 O O . ALA B 1 212 ? -11.625 34.875 6.18 1 98.75 212 ALA B O 1
ATOM 3726 N N . ILE B 1 213 ? -12.102 32.719 6.422 1 98.88 213 ILE B N 1
ATOM 3727 C CA . ILE B 1 213 ? -10.812 32.375 7.027 1 98.88 213 ILE B CA 1
ATOM 3728 C C . ILE B 1 213 ? -9.688 32.625 6.023 1 98.88 213 ILE B C 1
ATOM 3730 O O . ILE B 1 213 ? -8.672 33.25 6.363 1 98.88 213 ILE B O 1
ATOM 3734 N N . LEU B 1 214 ? -9.914 32.156 4.812 1 98.69 214 LEU B N 1
ATOM 3735 C CA . LEU B 1 214 ? -8.914 32.344 3.77 1 98.69 214 LEU B CA 1
ATOM 3736 C C . LEU B 1 214 ? -8.617 33.844 3.564 1 98.69 214 LEU B C 1
ATOM 3738 O O . LEU B 1 214 ? -7.449 34.219 3.475 1 98.69 214 LEU B O 1
ATOM 3742 N N . GLU B 1 215 ? -9.633 34.594 3.477 1 98.44 215 GLU B N 1
ATOM 3743 C CA . GLU B 1 215 ? -9.461 36.031 3.275 1 98.44 215 GLU B CA 1
ATOM 3744 C C . GLU B 1 215 ? -8.719 36.656 4.449 1 98.44 215 GLU B C 1
ATOM 3746 O O . GLU B 1 215 ? -7.777 37.438 4.254 1 98.44 215 GLU B O 1
ATOM 3751 N N . GLU B 1 216 ? -9.133 36.344 5.609 1 98.38 216 GLU B N 1
ATOM 3752 C CA . GLU B 1 216 ? -8.562 36.938 6.824 1 98.38 216 GLU B CA 1
ATOM 3753 C C . GLU B 1 216 ? -7.086 36.562 6.973 1 98.38 216 GLU B C 1
ATOM 3755 O O . GLU B 1 216 ? -6.242 37.406 7.215 1 98.38 216 GLU B O 1
ATOM 3760 N N . PHE B 1 217 ? -6.75 35.344 6.699 1 98.5 217 PHE B N 1
ATOM 3761 C CA . PHE B 1 217 ? -5.41 34.906 7.047 1 98.5 217 PHE B CA 1
ATOM 3762 C C . PHE B 1 217 ? -4.473 35 5.852 1 98.5 217 PHE B C 1
ATOM 3764 O O . PHE B 1 217 ? -3.254 34.875 5.996 1 98.5 217 PHE B O 1
ATOM 3771 N N . SER B 1 218 ? -5 35.188 4.676 1 97.69 218 SER B N 1
ATOM 3772 C CA . SER B 1 218 ? -4.145 35.594 3.561 1 97.69 218 SER B CA 1
ATOM 3773 C C . SER B 1 218 ? -3.566 37 3.768 1 97.69 218 SER B C 1
ATOM 3775 O O . SER B 1 218 ? -2.498 37.312 3.242 1 97.69 218 SER B O 1
ATOM 3777 N N . ARG B 1 219 ? -4.266 37.781 4.598 1 97.44 219 ARG B N 1
ATOM 3778 C CA . ARG B 1 219 ? -3.838 39.156 4.859 1 97.44 219 ARG B CA 1
ATOM 3779 C C . ARG B 1 219 ? -2.881 39.219 6.043 1 97.44 219 ARG B C 1
ATOM 3781 O O . ARG B 1 219 ? -2.188 40.219 6.238 1 97.44 219 ARG B O 1
ATOM 3788 N N . LEU B 1 220 ? -2.936 38.188 6.852 1 97.19 220 LEU B N 1
ATOM 3789 C CA . LEU B 1 220 ? -1.971 38.125 7.945 1 97.19 220 LEU B CA 1
ATOM 3790 C C . LEU B 1 220 ? -0.547 38 7.406 1 97.19 220 LEU B C 1
ATOM 3792 O O . LEU B 1 220 ? -0.221 37.062 6.691 1 97.19 220 LEU B O 1
ATOM 3796 N N . PRO B 1 221 ? 0.302 39.031 7.715 1 96.62 221 PRO B N 1
ATOM 3797 C CA . PRO B 1 221 ? 1.669 38.969 7.191 1 96.62 221 PRO B CA 1
ATOM 3798 C C . PRO B 1 221 ? 2.4 37.688 7.594 1 96.62 221 PRO B C 1
ATOM 3800 O O . PRO B 1 221 ? 2.236 37.188 8.719 1 96.62 221 PRO B O 1
ATOM 3803 N N . ASN B 1 222 ? 3.152 37.156 6.66 1 96.69 222 ASN B N 1
ATOM 3804 C CA . ASN B 1 222 ? 3.955 35.938 6.883 1 96.69 222 ASN B CA 1
ATOM 3805 C C . ASN B 1 222 ? 5.391 36.312 7.27 1 96.69 222 ASN B C 1
ATOM 3807 O O . ASN B 1 222 ? 6.316 36.094 6.488 1 96.69 222 ASN B O 1
ATOM 3811 N N . THR B 1 223 ? 5.512 36.812 8.547 1 95.19 223 THR B N 1
ATOM 3812 C CA . THR B 1 223 ? 6.789 37.312 9.008 1 95.19 223 THR B CA 1
ATOM 3813 C C . THR B 1 223 ? 7.23 36.625 10.289 1 95.19 223 THR B C 1
ATOM 3815 O O . THR B 1 223 ? 6.414 36.031 10.984 1 95.19 223 THR B O 1
ATOM 3818 N N . ALA B 1 224 ? 8.484 36.781 10.57 1 94.75 224 ALA B N 1
ATOM 3819 C CA . ALA B 1 224 ? 9.031 36.25 11.82 1 94.75 224 ALA B CA 1
ATOM 3820 C C . ALA B 1 224 ? 8.32 36.875 13.031 1 94.75 224 ALA B C 1
ATOM 3822 O O . ALA B 1 224 ? 8.102 36.188 14.031 1 94.75 224 ALA B O 1
ATOM 3823 N N . ALA B 1 225 ? 7.965 38.094 12.938 1 95.12 225 ALA B N 1
ATOM 3824 C CA . ALA B 1 225 ? 7.32 38.812 14.055 1 95.12 225 ALA B CA 1
ATOM 3825 C C . ALA B 1 225 ? 5.941 38.219 14.344 1 95.12 225 ALA B C 1
ATOM 3827 O O . ALA B 1 225 ? 5.582 38 15.508 1 95.12 225 ALA B O 1
ATOM 3828 N N . GLU B 1 226 ? 5.148 38 13.344 1 96.19 226 GLU B N 1
ATOM 3829 C CA . GLU B 1 226 ? 3.824 37.406 13.523 1 96.19 226 GLU B CA 1
ATOM 3830 C C . GLU B 1 226 ? 3.918 36 14.094 1 96.19 226 GLU B C 1
ATOM 3832 O O . GLU B 1 226 ? 3.115 35.594 14.945 1 96.19 226 GLU B O 1
ATOM 3837 N N . ILE B 1 227 ? 4.898 35.25 13.609 1 96.5 227 ILE B N 1
ATOM 3838 C CA . ILE B 1 227 ? 5.09 33.875 14.094 1 96.5 227 ILE B CA 1
ATOM 3839 C C . ILE B 1 227 ? 5.516 33.906 15.562 1 96.5 227 ILE B C 1
ATOM 3841 O O . ILE B 1 227 ? 4.992 33.125 16.375 1 96.5 227 ILE B O 1
ATOM 3845 N N . ALA B 1 228 ? 6.414 34.781 15.852 1 94.75 228 ALA B N 1
ATOM 3846 C CA . ALA B 1 228 ? 6.871 34.906 17.234 1 94.75 228 ALA B CA 1
ATOM 3847 C C . ALA B 1 228 ? 5.711 35.281 18.156 1 94.75 228 ALA B C 1
ATOM 3849 O O . ALA B 1 228 ? 5.684 34.844 19.312 1 94.75 228 ALA B O 1
ATOM 3850 N N . GLN B 1 229 ? 4.801 36.094 17.688 1 95.38 229 GLN B N 1
ATOM 3851 C CA . GLN B 1 229 ? 3.627 36.438 18.484 1 95.38 229 GLN B CA 1
ATOM 3852 C C . GLN B 1 229 ? 2.785 35.219 18.812 1 95.38 229 GLN B C 1
ATOM 3854 O O . GLN B 1 229 ? 2.258 35.094 19.922 1 95.38 229 GLN B O 1
ATOM 3859 N N . VAL B 1 230 ? 2.707 34.312 17.859 1 95.94 230 VAL B N 1
ATOM 3860 C CA . VAL B 1 230 ? 1.975 33.062 18.078 1 95.94 230 VAL B CA 1
ATOM 3861 C C . VAL B 1 230 ? 2.672 32.25 19.156 1 95.94 230 VAL B C 1
ATOM 3863 O O . VAL B 1 230 ? 2.02 31.719 20.062 1 95.94 230 VAL B O 1
ATOM 3866 N N . TYR B 1 231 ? 3.99 32.219 19.109 1 94.75 231 TYR B N 1
ATOM 3867 C CA . TYR B 1 231 ? 4.75 31.438 20.078 1 94.75 231 TYR B CA 1
ATOM 3868 C C . TYR B 1 231 ? 4.648 32.062 21.469 1 94.75 231 TYR B C 1
ATOM 3870 O O . TYR B 1 231 ? 4.727 31.344 22.484 1 94.75 231 TYR B O 1
ATOM 3878 N N . ALA B 1 232 ? 4.504 33.312 21.484 1 94.44 232 ALA B N 1
ATOM 3879 C CA . ALA B 1 232 ? 4.367 34.031 22.766 1 94.44 232 ALA B CA 1
ATOM 3880 C C . ALA B 1 232 ? 2.994 33.781 23.375 1 94.44 232 ALA B C 1
ATOM 3882 O O . ALA B 1 232 ? 2.863 33.688 24.609 1 94.44 232 ALA B O 1
ATOM 3883 N N . GLU B 1 233 ? 2.066 33.656 22.578 1 95.94 233 GLU B N 1
ATOM 3884 C CA . GLU B 1 233 ? 0.688 33.5 23.031 1 95.94 233 GLU B CA 1
ATOM 3885 C C . GLU B 1 233 ? 0.387 32.062 23.422 1 95.94 233 GLU B C 1
ATOM 3887 O O . GLU B 1 233 ? -0.392 31.797 24.344 1 95.94 233 GLU B O 1
ATOM 3892 N N . TYR B 1 234 ? 0.991 31.172 22.719 1 95.94 234 TYR B N 1
ATOM 3893 C CA . TYR B 1 234 ? 0.719 29.75 22.922 1 95.94 234 TYR B CA 1
ATOM 3894 C C . TYR B 1 234 ? 2.006 28.984 23.203 1 95.94 234 TYR B C 1
ATOM 3896 O O . TYR B 1 234 ? 2.729 28.609 22.266 1 95.94 234 TYR B O 1
ATOM 3904 N N . PRO B 1 235 ? 2.191 28.672 24.406 1 92.81 235 PRO B N 1
ATOM 3905 C CA . PRO B 1 235 ? 3.477 28.062 24.766 1 92.81 235 PRO B CA 1
ATOM 3906 C C . PRO B 1 235 ? 3.701 26.719 24.094 1 92.81 235 PRO B C 1
ATOM 3908 O O . PRO B 1 235 ? 2.768 25.922 23.969 1 92.81 235 PRO B O 1
ATOM 3911 N N . ILE B 1 236 ? 4.91 26.406 23.703 1 96.69 236 ILE B N 1
ATOM 3912 C CA . ILE B 1 236 ? 5.344 25.141 23.094 1 96.69 236 ILE B CA 1
ATOM 3913 C C . ILE B 1 236 ? 5.688 24.141 24.172 1 96.69 236 ILE B C 1
ATOM 3915 O O . ILE B 1 236 ? 6.41 24.453 25.125 1 96.69 236 ILE B O 1
ATOM 3919 N N . VAL B 1 237 ? 5.164 22.984 24 1 96.94 237 VAL B N 1
ATOM 3920 C CA . VAL B 1 237 ? 5.301 21.922 24.984 1 96.94 237 VAL B CA 1
ATOM 3921 C C . VAL B 1 237 ? 6.398 20.953 24.531 1 96.94 237 VAL B C 1
ATOM 3923 O O . VAL B 1 237 ? 6.504 20.625 23.359 1 96.94 237 VAL B O 1
ATOM 3926 N N . PRO B 1 238 ? 7.242 20.469 25.531 1 97.81 238 PRO B N 1
ATOM 3927 C CA . PRO B 1 238 ? 8.219 19.438 25.172 1 97.81 238 PRO B CA 1
ATOM 3928 C C . PRO B 1 238 ? 7.566 18.125 24.719 1 97.81 238 PRO B C 1
ATOM 3930 O O . PRO B 1 238 ? 6.504 17.766 25.219 1 97.81 238 PRO B O 1
ATOM 3933 N N . THR B 1 239 ? 8.242 17.406 23.828 1 98.12 239 THR B N 1
ATOM 3934 C CA . THR B 1 239 ? 7.727 16.141 23.297 1 98.12 239 THR B CA 1
ATOM 3935 C C . THR B 1 239 ? 7.426 15.172 24.438 1 98.12 239 THR B C 1
ATOM 3937 O O . THR B 1 239 ? 6.43 14.445 24.391 1 98.12 239 THR B O 1
ATOM 3940 N N . THR B 1 240 ? 8.234 15.156 25.469 1 97 240 THR B N 1
ATOM 3941 C CA . THR B 1 240 ? 8.039 14.258 26.594 1 97 240 THR B CA 1
ATOM 3942 C C . THR B 1 240 ? 6.719 14.555 27.297 1 97 240 THR B C 1
ATOM 3944 O O . THR B 1 240 ? 5.973 13.633 27.641 1 97 240 THR B O 1
ATOM 3947 N N . GLU B 1 241 ? 6.449 15.789 27.469 1 96.94 241 GLU B N 1
ATOM 3948 C CA . GLU B 1 241 ? 5.207 16.188 28.125 1 96.94 241 GLU B CA 1
ATOM 3949 C C . GLU B 1 241 ? 4 15.898 27.234 1 96.94 241 GLU B C 1
ATOM 3951 O O . GLU B 1 241 ? 2.959 15.453 27.734 1 96.94 241 GLU B O 1
ATOM 3956 N N . ALA B 1 242 ? 4.125 16.203 25.984 1 97.62 242 ALA B N 1
ATOM 3957 C CA . ALA B 1 242 ? 3.041 15.906 25.047 1 97.62 242 ALA B CA 1
ATOM 3958 C C . ALA B 1 242 ? 2.68 14.422 25.062 1 97.62 242 ALA B C 1
ATOM 3960 O O . ALA B 1 242 ? 1.504 14.07 25.156 1 97.62 242 ALA B O 1
ATOM 3961 N N . LEU B 1 243 ? 3.684 13.547 25 1 97.44 243 LEU B N 1
ATOM 3962 C CA . LEU B 1 243 ? 3.463 12.109 25 1 97.44 243 LEU B CA 1
ATOM 3963 C C . LEU B 1 243 ? 2.848 11.648 26.312 1 97.44 243 LEU B C 1
ATOM 3965 O O . LEU B 1 243 ? 2 10.75 26.328 1 97.44 243 LEU B O 1
ATOM 3969 N N . ARG B 1 244 ? 3.246 12.273 27.375 1 96.5 244 ARG B N 1
ATOM 3970 C CA . ARG B 1 244 ? 2.658 11.961 28.688 1 96.5 244 ARG B CA 1
ATOM 3971 C C . ARG B 1 244 ? 1.179 12.328 28.719 1 96.5 244 ARG B C 1
ATOM 3973 O O . ARG B 1 244 ? 0.349 11.531 29.156 1 96.5 244 ARG B O 1
ATOM 3980 N N . ARG B 1 245 ? 0.839 13.508 28.219 1 95.81 245 ARG B N 1
ATOM 3981 C CA . ARG B 1 245 ? -0.539 13.992 28.219 1 95.81 245 ARG B CA 1
ATOM 3982 C C . ARG B 1 245 ? -1.427 13.102 27.344 1 95.81 245 ARG B C 1
ATOM 3984 O O . ARG B 1 245 ? -2.621 12.961 27.625 1 95.81 245 ARG B O 1
ATOM 3991 N N . LEU B 1 246 ? -0.824 12.578 26.375 1 96.5 246 LEU B N 1
ATOM 3992 C CA . LEU B 1 246 ? -1.593 11.766 25.438 1 96.5 246 LEU B CA 1
ATOM 3993 C C . LEU B 1 246 ? -1.562 10.297 25.844 1 96.5 246 LEU B C 1
ATOM 3995 O O . LEU B 1 246 ? -2.176 9.453 25.188 1 96.5 246 LEU B O 1
ATOM 3999 N N . GLY B 1 247 ? -0.785 10.211 26.953 1 86.81 247 GLY B N 1
ATOM 4000 C CA . GLY B 1 247 ? -0.648 8.867 27.516 1 86.81 247 GLY B CA 1
ATOM 4001 C C . GLY B 1 247 ? -1.928 8.344 28.125 1 86.81 247 GLY B C 1
ATOM 4002 O O . GLY B 1 247 ? -2.754 9.125 28.609 1 86.81 247 GLY B O 1
ATOM 4003 N N . GLY B 1 248 ? -2.686 7.426 27.844 1 86.19 248 GLY B N 1
ATOM 4004 C CA . GLY B 1 248 ? -3.893 6.805 28.375 1 86.19 248 GLY B CA 1
ATOM 4005 C C . GLY B 1 248 ? -4.91 6.484 27.297 1 86.19 248 GLY B C 1
ATOM 4006 O O . GLY B 1 248 ? -5.898 5.793 27.562 1 86.19 248 GLY B O 1
ATOM 4007 N N . ARG B 1 249 ? -4.586 7.023 26.297 1 88.88 249 ARG B N 1
ATOM 4008 C CA . ARG B 1 249 ? -5.457 6.711 25.172 1 88.88 249 ARG B CA 1
ATOM 4009 C C . ARG B 1 249 ? -5.16 5.32 24.625 1 88.88 249 ARG B C 1
ATOM 4011 O O . ARG B 1 249 ? -3.998 4.922 24.531 1 88.88 249 ARG B O 1
ATOM 4018 N N . SER B 1 250 ? -6.23 4.582 24.375 1 91.38 250 SER B N 1
ATOM 4019 C CA . SER B 1 250 ? -6.086 3.281 23.719 1 91.38 250 SER B CA 1
ATOM 4020 C C . SER B 1 250 ? -7.234 3.012 22.766 1 91.38 250 SER B C 1
ATOM 4022 O O . SER B 1 250 ? -8.398 3.227 23.094 1 91.38 250 SER B O 1
ATOM 4024 N N . TYR B 1 251 ? -6.793 2.547 21.609 1 93.25 251 TYR B N 1
ATOM 4025 C CA . TYR B 1 251 ? -7.789 2.242 20.578 1 93.25 251 TYR B CA 1
ATOM 4026 C C . TYR B 1 251 ? -7.906 0.739 20.359 1 93.25 251 TYR B C 1
ATOM 4028 O O . TYR B 1 251 ? -8.523 0.291 19.391 1 93.25 251 TYR B O 1
ATOM 4036 N N . ALA B 1 252 ? -7.344 -0.038 21.125 1 84.88 252 ALA B N 1
ATOM 4037 C CA . ALA B 1 252 ? -7.219 -1.487 21 1 84.88 252 ALA B CA 1
ATOM 4038 C C . ALA B 1 252 ? -8.586 -2.145 20.859 1 84.88 252 ALA B C 1
ATOM 4040 O O . ALA B 1 252 ? -8.742 -3.137 20.141 1 84.88 252 ALA B O 1
ATOM 4041 N N . HIS B 1 253 ? -9.57 -1.747 21.484 1 73.69 253 HIS B N 1
ATOM 4042 C CA . HIS B 1 253 ? -10.844 -2.459 21.547 1 73.69 253 HIS B CA 1
ATOM 4043 C C . HIS B 1 253 ? -11.742 -2.094 20.375 1 73.69 253 HIS B C 1
ATOM 4045 O O . HIS B 1 253 ? -12.875 -2.57 20.281 1 73.69 253 HIS B O 1
ATOM 4051 N N . ARG B 1 254 ? -11.297 -1.487 19.484 1 66.5 254 ARG B N 1
ATOM 4052 C CA . ARG B 1 254 ? -12.133 -0.997 18.391 1 66.5 254 ARG B CA 1
ATOM 4053 C C . ARG B 1 254 ? -11.938 -1.837 17.141 1 66.5 254 ARG B C 1
ATOM 4055 O O . ARG B 1 254 ? -12.555 -1.566 16.094 1 66.5 254 ARG B O 1
ATOM 4062 N N . GLY B 1 255 ? -11.141 -2.863 17.219 1 57.94 255 GLY B N 1
ATOM 4063 C CA . GLY B 1 255 ? -10.836 -3.65 16.031 1 57.94 255 GLY B CA 1
ATOM 4064 C C . GLY B 1 255 ? -11.875 -4.711 15.727 1 57.94 255 GLY B C 1
ATOM 4065 O O . GLY B 1 255 ? -11.836 -5.805 16.297 1 57.94 255 GLY B O 1
ATOM 4066 N N . GLY B 1 256 ? -13.07 -4.27 15.508 1 46.28 256 GLY B N 1
ATOM 4067 C CA . GLY B 1 256 ? -14.094 -5.27 15.25 1 46.28 256 GLY B CA 1
ATOM 4068 C C . GLY B 1 256 ? -13.617 -6.383 14.336 1 46.28 256 GLY B C 1
ATOM 4069 O O . GLY B 1 256 ? -12.984 -7.34 14.789 1 46.28 256 GLY B O 1
ATOM 4070 N N . TRP B 1 257 ? -13.742 -6.16 13.062 1 43.59 257 TRP B N 1
ATOM 4071 C CA . TRP B 1 257 ? -13.734 -7.191 12.031 1 43.59 257 TRP B CA 1
ATOM 4072 C C . TRP B 1 257 ? -12.328 -7.742 11.82 1 43.59 257 TRP B C 1
ATOM 4074 O O . TRP B 1 257 ? -12.148 -8.945 11.609 1 43.59 257 TRP B O 1
ATOM 4084 N N . LEU B 1 258 ? -11.266 -6.898 11.844 1 47.12 258 LEU B N 1
ATOM 4085 C CA . LEU B 1 258 ? -9.914 -7.344 11.5 1 47.12 258 LEU B CA 1
ATOM 4086 C C . LEU B 1 258 ? -9.336 -8.219 12.609 1 47.12 258 LEU B C 1
ATOM 4088 O O . LEU B 1 258 ? -8.367 -8.945 12.383 1 47.12 258 LEU B O 1
ATOM 4092 N N . GLN B 1 259 ? -9.758 -8.172 13.812 1 44.44 259 GLN B N 1
ATOM 4093 C CA . GLN B 1 259 ? -9.336 -9.039 14.914 1 44.44 259 GLN B CA 1
ATOM 4094 C C . GLN B 1 259 ? -9.445 -10.508 14.531 1 44.44 259 GLN B C 1
ATOM 4096 O O . GLN B 1 259 ? -8.664 -11.336 15.008 1 44.44 259 GLN B O 1
ATOM 4101 N N . ARG B 1 260 ? -10.289 -10.688 13.633 1 40.72 260 ARG B N 1
ATOM 4102 C CA . ARG B 1 260 ? -10.5 -12.086 13.281 1 40.72 260 ARG B CA 1
ATOM 4103 C C . ARG B 1 260 ? -9.445 -12.578 12.297 1 40.72 260 ARG B C 1
ATOM 4105 O O . ARG B 1 260 ? -9.352 -13.773 12.023 1 40.72 260 ARG B O 1
ATOM 4112 N N . LEU B 1 261 ? -8.664 -11.773 11.688 1 41.31 261 LEU B N 1
ATOM 4113 C CA . LEU B 1 261 ? -7.723 -12.227 10.672 1 41.31 261 LEU B CA 1
ATOM 4114 C C . LEU B 1 261 ? -6.441 -12.75 11.32 1 41.31 261 LEU B C 1
ATOM 4116 O O . LEU B 1 261 ? -5.648 -13.438 10.672 1 41.31 261 LEU B O 1
ATOM 4120 N N . LYS B 1 262 ? -6.129 -12.352 12.609 1 39.25 262 LYS B N 1
ATOM 4121 C CA . LYS B 1 262 ? -4.906 -12.812 13.266 1 39.25 262 LYS B CA 1
ATOM 4122 C C . LYS B 1 262 ? -5.137 -14.133 13.992 1 39.25 262 LYS B C 1
ATOM 4124 O O . LYS B 1 262 ? -4.191 -14.734 14.508 1 39.25 262 LYS B O 1
ATOM 4129 N N . GLY B 1 263 ? -6.398 -14.453 14.375 1 30.94 263 GLY B N 1
ATOM 4130 C CA . GLY B 1 263 ? -6.59 -15.68 15.133 1 30.94 263 GLY B CA 1
ATOM 4131 C C . GLY B 1 263 ? -6.617 -16.922 14.258 1 30.94 263 GLY B C 1
ATOM 4132 O O . GLY B 1 263 ? -7.031 -16.859 13.094 1 30.94 263 GLY B O 1
#

Sequence (526 aa):
MAATIEPGQTIAGEHQGEYYGTVLARLSRNAAVQRYLEIGVAFGDIFSGIACRHGVAVDPEFQLKTNVAANKVRVSLFQTMSDVFFANLNLRRHVGGRIDLAFLDGMHLFEFLLRDFFNTEAICRRDSIIVMHDCLPVAAPMADRDPMQAGIRGRGTPFENWWTGDVWKIVPILKRYRPDLDVMLVDAAPTGLVIVTGLDPSSRTLKTNYDAILEEFSRLPNTAAEIAQVYAEYPIVPTTEALRRLGGRSYAHRGGWLQRLKGMAATIEPGQTIAGEHQGEYYGTVLARLSRNAAVQRYLEIGVAFGDIFSGIACRHGVAVDPEFQLKTNVAANKVRVSLFQTMSDVFFANLNLRRHVGGRIDLAFLDGMHLFEFLLRDFFNTEAICRRDSIIVMHDCLPVAAPMADRDPMQAGIRGRGTPFENWWTGDVWKIVPILKRYRPDLDVMLVDAAPTGLVIVTGLDPSSRTLKTNYDAILEEFSRLPNTAAEIAQVYAEYPIVPTTEALRRLGGRSYAHRGGWLQRLKG

pLDDT: mean 91.96, std 14.72, range [26.69, 98.94]

Foldseek 3Di:
DPPPQPQWDFLDPFQPFAAVLVLQLLLQVLAAWAFEEEEDQAQNPSQLSHAYAEYEYEALDHNHDDDNCHNYNYYHYHNRHVVCVLPDDPCCVRRVAAGQEYEYDHQLEQLSVLVVVLSNLLRHDQFHKYKYPLLAAGTLLQQAQDQVSSQVSCPPHPQHSHHRHNNVLVQVVCVPQPVQKDWAWASHPGRTMIMIHRGDSVDCRCVVCSVVSCVVVVPPDSGSVSSSVSCVVHPYDYSVVVCVVSSPHYDNVVPPPSVVVVD/DPPPQPQWDFLDPFQPFAAVLVLQLLLQVLAAWAFEEEEDQAQNPSQLSHAYAEYEYEALDHNHDDDNCHNYNYYHYHNRHVVCVLPDDPCCVRRVAAGQEYEYDHQLEQLSVLVVVLSNLLRHDQFHKYKYPLLAAGTLLQQAQDQVSSQVSCPPHPQHSHHRHNNVVVQVVCVPQPVQKDWAWESHPGRTMIMIHRGDSVDCRCVVCSVVSCVVVVPVDSGSVSSSVSCVVHPYDYSVVVCVVSRPHYDNPVPPPCVVVVD

Solvent-accessible surface area (backbone atoms only — not comparable to full-atom values): 26886 Å² total; per-residue (Å²): 128,79,79,75,73,65,80,69,44,63,49,42,75,78,40,80,31,54,48,44,59,59,53,50,25,47,52,23,55,68,21,36,29,42,27,35,39,32,34,42,52,50,40,22,68,61,60,28,54,33,34,27,41,34,39,36,39,30,22,64,65,68,52,32,59,36,34,57,56,39,64,36,42,30,33,38,40,38,43,35,49,68,70,56,50,69,70,67,46,60,46,62,69,73,65,64,58,59,33,39,36,34,40,45,51,55,64,44,38,35,72,54,44,51,52,51,46,5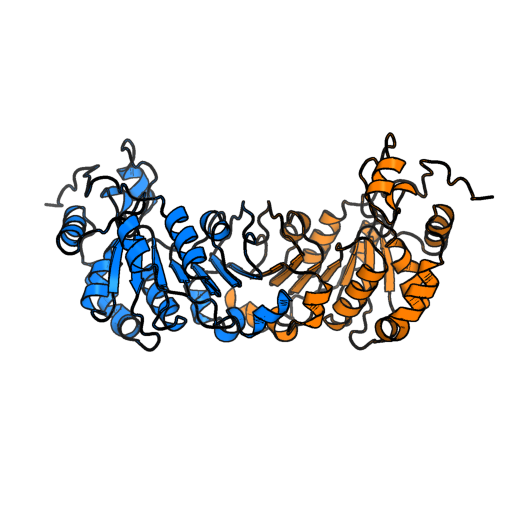8,59,47,40,49,44,28,41,46,83,20,40,41,36,33,54,33,35,43,64,35,34,39,31,24,34,32,77,45,61,67,57,8,34,64,53,15,56,91,46,98,55,53,75,38,69,27,14,43,27,38,53,49,55,66,49,39,58,68,72,39,67,76,44,45,77,41,40,29,25,16,23,77,30,19,33,36,40,37,32,57,44,57,35,82,64,50,58,62,71,74,40,37,67,60,49,49,58,57,55,69,67,50,70,91,43,41,68,57,51,40,50,50,51,69,73,46,70,70,36,52,38,69,56,53,51,57,75,55,65,82,45,71,40,63,88,67,53,64,75,66,56,61,74,80,106,128,80,79,75,74,63,80,69,44,65,48,43,75,76,39,79,30,54,48,44,58,58,52,50,24,48,52,22,54,67,22,36,28,41,28,34,39,33,34,41,50,51,40,21,67,60,59,26,55,34,34,27,41,34,38,37,39,30,22,66,66,67,52,31,61,36,34,56,55,38,64,37,41,28,34,38,39,37,43,34,46,67,70,55,50,70,70,66,45,60,50,61,69,76,66,64,58,60,32,39,36,35,39,45,50,56,64,46,38,36,74,55,43,50,50,52,46,56,59,48,41,49,43,28,40,46,84,19,40,42,36,33,55,32,34,44,64,37,35,40,32,24,33,31,77,45,61,67,57,6,34,64,53,16,56,91,45,99,53,52,75,39,70,28,14,45,27,39,54,49,54,65,48,39,57,66,73,40,67,77,44,45,78,42,40,28,25,16,23,76,30,20,33,36,40,37,32,55,44,59,35,82,64,49,59,63,69,74,40,38,69,60,49,50,57,56,54,71,65,48,73,93,44,40,66,54,52,40,51,50,51,69,73,47,69,69,36,52,36,70,56,52,53,54,72,58,53,83,47,70,39,62,87,66,53,63,76,67,56,62,74,79,106

Radius of gyration: 27.45 Å; Cα contacts (8 Å, |Δi|>4): 1154; chains: 2; bounding box: 47×101×58 Å

Organism: Methylorubrum extorquens (strain ATCC 14718 / DSM 1338 / JCM 2805 / NCIMB 9133 / AM1) (NCBI:txid272630)

Nearest PDB structures (foldseek):
  2r3s-assembly1_B  TM=5.750E-01  e=2.357E-03  Nostoc punctiforme PCC 73102
  8ia9-assembly1_A-2  TM=5.360E-01  e=8.368E-03  Saccharopolyspora spinosa
  8iaa-assembly1_B  TM=5.198E-01  e=7.878E-03  Saccharopolyspora spinosa
  7wdq-assembly1_C  TM=5.348E-01  e=7.878E-03  Nisaea denitrificans DSM 18348
  8ia9-assembly1_B-2  TM=5.143E-01  e=3.156E-02  Saccharopolyspora spinosa

InterPro domains:
  IPR029063 S-adenosyl-L-methionine-dependent methyltransferase superfamily [G3DSA:3.40.50.150] (8-156)
  IPR029063 S-adenosyl-L-methionine-dependent methyltransferase superfamily [SSF53335] (16-182)

Secondary structure (DSSP, 8-state):
------TT-B-SPPP-S-BHHHHHHHHHHHTT-SEEEEE--TTSHHHHH---SEEEEE-SS----S-TTTT-SEEEEE-S-HHHHHHH--HHHHH-S-EEEEEE-S-SSHHHHHHHHHHHHTTEEEEEEEEEES-S-SBTGGG-SSHHHHHHHHTTSTTTT---TTGGGHHHHHHHH-TTSEEEEE--BTT-EEEEES--TT--HHHHTHHHHHHHHHHS--SHHHHHHHHHHSPEEPHHHHHHHHTT---GGG--GGGGG--/------TT-B-SPPP-S-BHHHHHHHHHHHTT-SEEEEE--TTSHHHHH---SEEEEEESS----S-TTTT-SEEEEEES-HHHHHHH--HHHHH-S-EEEEEE-S-SSHHHHHHHHHHHHTTEEEEEEEEEES-S-SBTGGG-SSHHHHHHHHTTSTTTT---TTGGGHHHHHHHH-TTSEEEEE--BTT-EEEEES--TT--HHHHTHHHHHHHHHHS--SHHHHHHHHHHSPEEPHHHHHHHTTT---GGG--GGGGG--